Protein AF-A0AA39WGG7-F1 (afdb_monomer)

Organism: NCBI:txid252184

pLDDT: mean 85.53, std 17.26, range [24.61, 98.44]

Sequence (402 aa):
MRNSHGEFTNALMYKILKQSKQPVTDPTLGQVDAHFLSPDEAAARVESHIPDSDNVPILTNGALHFPSSNMDSESRKRDNCDNDSDSTRPISQFFDWMEDLDRTVSVQIPSRRVDRDSFEPRKLAEIKRRFLDRKETNNPWNILDVANPVPAVLPEFLRGLNCQLLLRIRDVILMGDSAERPLAQREEWSTWRDVLEWGLLSEGGHNTAPHTDSHGLETWITVQEGLFGFGWLSRPTREQRDEWMQDPQEYTKGDGRWRYVVLKPAQTIFFPSGTIHFVFRLRSEQTLALGGHVLRWSGIERWLRVVIDQVRHPRTTNEEISESVPSYVAAVVKLLRGRLKRGGEAVSELGGIEVISSCMALVKEFNMEYQQFQQTSYHAVMSIRMSQPCGTHMKNEKCWYH

Nearest PDB structures (foldseek):
  3n9m-assembly1_A  TM=5.841E-01  e=4.255E-15  Caenorhabditis elegans
  3pu3-assembly1_A  TM=6.090E-01  e=1.193E-14  Homo sapiens
  8f8z-assembly2_B  TM=5.894E-01  e=1.565E-14  Homo sapiens
  3kv6-assembly2_D  TM=5.822E-01  e=9.382E-14  Homo sapiens
  2yu1-assembly1_A  TM=5.743E-01  e=2.955E-11  Homo sapiens

Mean predicted aligned error: 7.95 Å

Structure (mmCIF, N/CA/C/O backbone):
data_AF-A0AA39WGG7-F1
#
_entry.id   AF-A0AA39WGG7-F1
#
loop_
_atom_site.group_PDB
_atom_site.id
_atom_site.type_symbol
_atom_site.label_atom_id
_atom_site.label_alt_id
_atom_site.label_comp_id
_atom_site.label_asym_id
_atom_site.label_entity_id
_atom_site.label_seq_id
_atom_site.pdbx_PDB_ins_code
_atom_site.Cartn_x
_atom_site.Cartn_y
_atom_site.Cartn_z
_atom_site.occupancy
_atom_site.B_iso_or_equiv
_atom_site.auth_seq_id
_atom_site.auth_comp_id
_atom_site.auth_asym_id
_atom_site.auth_atom_id
_atom_site.pdbx_PDB_model_num
ATOM 1 N N . MET A 1 1 ? 3.074 12.835 29.706 1.00 53.06 1 MET A N 1
ATOM 2 C CA . MET A 1 1 ? 3.784 12.307 28.524 1.00 53.06 1 MET A CA 1
ATOM 3 C C . MET A 1 1 ? 2.911 11.219 27.941 1.00 53.06 1 MET A C 1
ATOM 5 O O . MET A 1 1 ? 2.325 10.484 28.726 1.00 53.06 1 MET A O 1
ATOM 9 N N . ARG A 1 2 ? 2.740 11.189 26.617 1.00 70.38 2 ARG A N 1
ATOM 10 C CA . ARG A 1 2 ? 2.111 10.044 25.950 1.00 70.38 2 ARG A CA 1
ATOM 11 C C . ARG A 1 2 ? 3.110 8.896 26.020 1.00 70.38 2 ARG A C 1
ATOM 13 O O . ARG A 1 2 ? 4.278 9.113 25.709 1.00 70.38 2 ARG A O 1
ATOM 20 N N . ASN A 1 3 ? 2.682 7.736 26.491 1.00 87.81 3 ASN A N 1
ATOM 21 C CA . ASN A 1 3 ? 3.584 6.636 26.831 1.00 87.81 3 ASN A CA 1
ATOM 22 C C . ASN A 1 3 ? 3.375 5.402 25.944 1.00 87.81 3 ASN A C 1
ATOM 24 O O . ASN A 1 3 ? 4.190 4.481 26.013 1.00 87.81 3 ASN A O 1
ATOM 28 N N . SER A 1 4 ? 2.323 5.372 25.118 1.00 92.25 4 SER A N 1
ATOM 29 C CA . SER A 1 4 ? 2.018 4.259 24.214 1.00 92.25 4 SER A CA 1
ATOM 30 C C . SER A 1 4 ? 1.881 4.689 22.755 1.00 92.25 4 SER A C 1
ATOM 32 O O . SER A 1 4 ? 1.550 5.841 22.464 1.00 92.25 4 SER A O 1
ATOM 34 N N . HIS A 1 5 ? 2.101 3.743 21.839 1.00 91.31 5 HIS A N 1
ATOM 35 C CA . HIS A 1 5 ? 1.906 3.948 20.398 1.00 91.31 5 HIS A CA 1
ATOM 36 C C . HIS A 1 5 ? 0.499 4.468 20.093 1.00 91.31 5 HIS A C 1
ATOM 38 O O . HIS A 1 5 ? 0.329 5.474 19.408 1.00 91.31 5 HIS A O 1
ATOM 44 N N . GLY A 1 6 ? -0.512 3.850 20.705 1.00 92.81 6 GLY A N 1
ATOM 45 C CA . GLY A 1 6 ? -1.913 4.217 20.543 1.00 92.81 6 GLY A CA 1
ATOM 46 C C . GLY A 1 6 ? -2.232 5.645 20.969 1.00 92.81 6 GLY A C 1
ATOM 47 O O . GLY A 1 6 ? -3.006 6.318 20.297 1.00 92.81 6 GLY A O 1
ATOM 48 N N . GLU A 1 7 ? -1.643 6.145 22.058 1.00 92.50 7 GLU A N 1
ATOM 49 C CA . GLU A 1 7 ? -1.869 7.526 22.502 1.00 92.50 7 GLU A CA 1
ATOM 50 C C . GLU A 1 7 ? -1.328 8.552 21.501 1.00 92.50 7 GLU A C 1
ATOM 52 O O . GLU A 1 7 ? -1.992 9.559 21.239 1.00 92.50 7 GLU A O 1
ATOM 57 N N . PHE A 1 8 ? -0.144 8.305 20.930 1.00 91.31 8 PHE A N 1
ATOM 58 C CA . PHE A 1 8 ? 0.426 9.161 19.888 1.00 91.31 8 PHE A CA 1
ATOM 59 C C . PHE A 1 8 ? -0.419 9.125 18.619 1.00 91.31 8 PHE A C 1
ATOM 61 O O . PHE A 1 8 ? -0.881 10.176 18.167 1.00 91.31 8 PHE A O 1
ATOM 68 N N . THR A 1 9 ? -0.691 7.925 18.103 1.00 94.00 9 THR A N 1
ATOM 69 C CA . THR A 1 9 ? -1.481 7.739 16.886 1.00 94.00 9 THR A CA 1
ATOM 70 C C . THR A 1 9 ? -2.870 8.345 17.031 1.00 94.00 9 THR A C 1
ATOM 72 O O . THR A 1 9 ? -3.273 9.144 16.192 1.00 94.00 9 THR 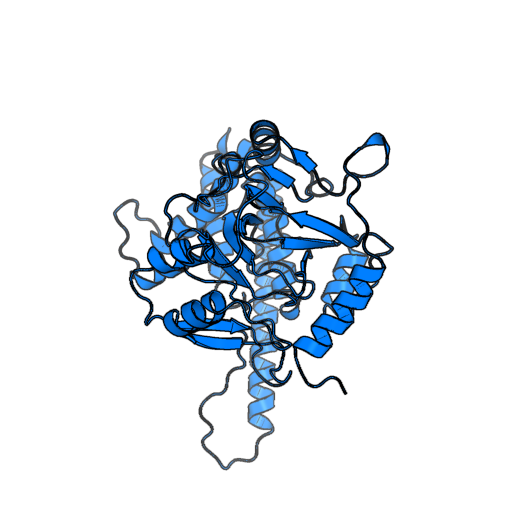A O 1
ATOM 75 N N . ASN A 1 10 ? -3.591 8.061 18.117 1.00 94.25 10 ASN A N 1
ATOM 76 C CA . ASN A 1 10 ? -4.947 8.578 18.311 1.00 94.25 10 ASN A CA 1
ATOM 77 C C . ASN A 1 10 ? -4.978 10.106 18.415 1.00 94.25 10 ASN A C 1
ATOM 79 O O . ASN A 1 10 ? -5.897 10.738 17.894 1.00 94.25 10 ASN A O 1
ATOM 83 N N . ALA A 1 11 ? -3.982 10.718 19.057 1.00 94.19 11 ALA A N 1
ATOM 84 C CA . ALA A 1 11 ? -3.923 12.168 19.160 1.00 94.19 11 ALA A CA 1
ATOM 85 C C . ALA A 1 11 ? -3.627 12.842 17.813 1.00 94.19 11 ALA A C 1
ATOM 87 O O . ALA A 1 11 ? -4.240 13.867 17.505 1.00 94.19 11 ALA A O 1
ATOM 88 N N . LEU A 1 12 ? -2.722 12.279 17.006 1.00 94.19 12 LEU A N 1
ATOM 89 C CA . LEU A 1 12 ? -2.459 12.757 15.648 1.00 94.19 12 LEU A CA 1
ATOM 90 C C . LEU A 1 12 ? -3.698 12.586 14.761 1.00 94.19 12 LEU A C 1
ATOM 92 O O . LEU A 1 12 ? -4.158 13.542 14.136 1.00 94.19 12 LEU A O 1
ATOM 96 N N . MET A 1 13 ? -4.288 11.392 14.780 1.00 94.88 13 MET A N 1
ATOM 97 C CA . MET A 1 13 ? -5.476 11.052 14.001 1.00 94.88 13 MET A CA 1
ATOM 98 C C . MET A 1 13 ? -6.661 11.944 14.349 1.00 94.88 13 MET A C 1
ATOM 100 O O . MET A 1 13 ? -7.342 12.421 13.449 1.00 94.88 13 MET A O 1
ATOM 104 N N . TYR A 1 14 ? -6.868 12.263 15.629 1.00 94.69 14 TYR A N 1
ATOM 105 C CA . TYR A 1 14 ? -7.894 13.217 16.043 1.00 94.69 14 TYR A CA 1
ATOM 106 C C . TYR A 1 14 ? -7.687 14.602 15.411 1.00 94.69 14 TYR A C 1
ATOM 108 O O . TYR A 1 14 ? -8.637 15.185 14.886 1.00 94.69 14 TYR A O 1
ATOM 116 N N . LYS A 1 15 ? -6.450 15.126 15.414 1.00 94.06 15 LYS A N 1
ATOM 117 C CA . LYS A 1 15 ? -6.131 16.419 14.782 1.00 94.06 15 LYS A CA 1
ATOM 118 C C . LYS A 1 15 ? -6.393 16.377 13.271 1.00 94.06 15 LYS A C 1
ATOM 120 O O . LYS A 1 15 ? -6.987 17.312 12.741 1.00 94.06 15 LYS A O 1
ATOM 125 N N . ILE A 1 16 ? -5.978 15.304 12.592 1.00 94.88 16 ILE A N 1
ATOM 126 C CA . ILE A 1 16 ? -6.123 15.142 11.136 1.00 94.88 16 ILE A CA 1
ATOM 127 C C . ILE A 1 16 ? -7.588 14.962 10.734 1.00 94.88 16 ILE A C 1
ATOM 129 O O . ILE A 1 16 ? -8.081 15.683 9.866 1.00 94.88 16 ILE A O 1
ATOM 133 N N . LEU A 1 17 ? -8.314 14.054 11.383 1.00 94.12 17 LEU A N 1
ATOM 134 C CA . LEU A 1 17 ? -9.715 13.773 11.067 1.00 94.12 17 LEU A CA 1
ATOM 135 C C . LEU A 1 17 ? -10.606 14.999 11.289 1.00 94.12 17 LEU A C 1
ATOM 137 O O . LEU A 1 17 ? -11.487 15.258 10.475 1.00 94.12 17 LEU A O 1
ATOM 141 N N . LYS A 1 18 ? -10.332 15.817 12.317 1.00 93.38 18 LYS A N 1
ATOM 142 C CA . LYS A 1 18 ? -11.097 17.045 12.606 1.00 93.38 18 LYS A CA 1
ATOM 143 C C . LYS A 1 18 ? -11.090 18.066 11.457 1.00 93.38 18 LYS A C 1
ATOM 145 O O . LYS A 1 18 ? -12.014 18.867 11.353 1.00 93.38 18 LYS A O 1
ATOM 150 N N . GLN A 1 19 ? -10.060 18.054 10.616 1.00 92.88 19 GLN A N 1
ATOM 151 C CA . GLN A 1 19 ? -9.918 18.956 9.465 1.00 92.88 19 GLN A CA 1
ATOM 152 C C . GLN A 1 19 ? -10.074 18.252 8.109 1.00 92.88 19 GLN A C 1
ATOM 154 O O . GLN A 1 19 ? -10.017 18.910 7.068 1.00 92.88 19 GLN A O 1
ATOM 159 N N . SER A 1 20 ? -10.238 16.927 8.108 1.00 94.88 20 SER A N 1
ATOM 160 C CA . SER A 1 20 ? -10.374 16.144 6.882 1.00 94.88 20 SER A CA 1
ATOM 161 C C . SER A 1 20 ? -11.742 16.372 6.239 1.00 94.88 20 SER A C 1
ATOM 163 O O . SER A 1 20 ? -12.746 16.571 6.924 1.00 94.88 20 SER A O 1
ATOM 165 N N . LYS A 1 21 ? -11.793 16.332 4.907 1.00 94.94 21 LYS A N 1
ATOM 166 C CA . LYS A 1 21 ? -13.020 16.528 4.116 1.00 94.94 21 LYS A CA 1
ATOM 167 C C . LYS A 1 21 ? -13.260 15.341 3.184 1.00 94.94 21 LYS A C 1
ATOM 169 O O . LYS A 1 21 ? -12.341 14.577 2.911 1.00 94.94 21 LYS A O 1
ATOM 174 N N . GLN A 1 22 ? -14.479 15.205 2.673 1.00 95.12 22 GLN A N 1
ATOM 175 C CA . GLN A 1 22 ? -14.741 14.291 1.557 1.00 95.12 22 GLN A CA 1
ATOM 176 C C . GLN A 1 22 ? -13.956 14.748 0.309 1.00 95.12 22 GLN A C 1
ATOM 178 O O . GLN A 1 22 ? -13.730 15.956 0.161 1.00 95.12 22 GLN A O 1
ATOM 183 N N . PRO A 1 23 ? -13.496 13.824 -0.555 1.00 96.19 23 PRO A N 1
ATOM 184 C CA . PRO A 1 23 ? -12.765 14.166 -1.774 1.00 96.19 23 PRO A CA 1
ATOM 185 C C . PRO A 1 23 ? -13.627 14.961 -2.754 1.00 96.19 23 PRO A C 1
ATOM 187 O O . PRO A 1 23 ? -14.819 14.699 -2.902 1.00 96.19 23 PRO A O 1
ATOM 190 N N . VAL A 1 24 ? -13.007 15.903 -3.465 1.00 95.56 24 VAL A N 1
ATOM 191 C CA . VAL A 1 24 ? -13.587 16.469 -4.685 1.00 95.56 24 VAL A CA 1
ATOM 192 C C . VAL A 1 24 ? -13.516 15.401 -5.774 1.00 95.56 24 VAL A C 1
ATOM 194 O O . VAL A 1 24 ? -12.431 14.949 -6.132 1.00 95.56 24 VAL A O 1
ATOM 197 N N . THR A 1 25 ? -14.669 14.983 -6.288 1.00 94.62 25 THR A N 1
ATOM 198 C CA . THR A 1 25 ? -14.779 13.958 -7.344 1.00 94.62 25 THR A CA 1
ATOM 199 C C . THR A 1 25 ? -15.243 14.539 -8.676 1.00 94.62 25 THR A C 1
ATOM 201 O O . THR A 1 25 ? -15.021 13.939 -9.722 1.00 94.62 25 THR A O 1
ATOM 204 N N . ASP A 1 26 ? -15.889 15.705 -8.635 1.00 92.75 26 ASP A N 1
ATOM 205 C CA . ASP A 1 26 ? -16.360 16.433 -9.806 1.00 92.75 26 ASP A CA 1
ATOM 206 C C . ASP A 1 26 ? -15.298 17.467 -10.227 1.00 92.75 26 ASP A C 1
ATOM 208 O O . ASP A 1 26 ? -15.023 18.397 -9.459 1.00 92.75 26 ASP A O 1
ATOM 212 N N . PRO A 1 27 ? -14.703 17.343 -11.430 1.00 90.94 27 PRO A N 1
ATOM 213 C CA . PRO A 1 27 ? -13.683 18.274 -11.910 1.00 90.94 27 PRO A CA 1
ATOM 214 C C . PRO A 1 27 ? -14.195 19.714 -12.081 1.00 90.94 27 PRO A C 1
ATOM 216 O O . PRO A 1 27 ? -13.390 20.638 -12.173 1.00 90.94 27 PRO A O 1
ATOM 219 N N . THR A 1 28 ? -15.514 19.938 -12.110 1.00 93.06 28 THR A N 1
ATOM 220 C CA . THR A 1 28 ? -16.099 21.288 -12.163 1.00 93.06 28 THR A CA 1
ATOM 221 C C . THR A 1 28 ? -16.045 22.014 -10.816 1.00 93.06 28 THR A C 1
ATOM 223 O O . THR A 1 28 ? -16.094 23.243 -10.780 1.00 93.06 28 THR A O 1
ATOM 226 N N . LEU A 1 29 ? -15.897 21.277 -9.708 1.00 90.69 29 LEU A N 1
ATOM 227 C CA . LEU A 1 29 ? -15.843 21.819 -8.346 1.00 90.69 29 LEU A CA 1
ATOM 228 C C . LEU A 1 29 ? -14.409 22.069 -7.853 1.00 90.69 29 LEU A C 1
ATOM 230 O O . LEU A 1 29 ? -14.216 22.603 -6.759 1.00 90.69 29 LEU A O 1
ATOM 234 N N . GLY A 1 30 ? -13.402 21.696 -8.643 1.00 90.00 30 GLY A N 1
ATOM 235 C CA . GLY A 1 30 ? -11.992 21.884 -8.324 1.00 90.00 30 GLY A CA 1
ATOM 236 C C . GLY A 1 30 ? -11.116 20.747 -8.839 1.00 90.00 30 GLY A C 1
ATOM 237 O O . GLY A 1 30 ? -11.524 19.937 -9.667 1.00 90.00 30 GLY A O 1
ATOM 238 N N . GLN A 1 31 ? -9.881 20.683 -8.338 1.00 91.12 31 GLN A N 1
ATOM 239 C CA . GLN A 1 31 ? -8.993 19.562 -8.642 1.00 91.12 31 GLN A CA 1
ATOM 240 C C . GLN A 1 31 ? -9.538 18.276 -8.022 1.00 91.12 31 GLN A C 1
ATOM 242 O O . GLN A 1 31 ? -9.859 18.248 -6.837 1.00 91.12 31 GLN A O 1
ATOM 247 N N . VAL A 1 32 ? -9.608 17.217 -8.829 1.00 94.38 32 VAL A N 1
ATOM 248 C CA . VAL A 1 32 ? -10.090 15.909 -8.384 1.00 94.38 32 VAL A CA 1
ATOM 249 C C . VAL A 1 32 ? -9.097 15.295 -7.394 1.00 94.38 32 VAL A C 1
ATOM 251 O O . VAL A 1 32 ? -7.904 15.173 -7.685 1.00 94.38 32 VAL A O 1
ATOM 254 N N . ASP A 1 33 ? -9.611 14.913 -6.225 1.00 96.06 33 ASP A N 1
ATOM 255 C CA . ASP A 1 33 ? -8.871 14.303 -5.116 1.00 96.06 33 ASP A CA 1
ATOM 256 C C . ASP A 1 33 ? -8.908 12.769 -5.146 1.00 96.06 33 ASP A C 1
ATOM 258 O O . ASP A 1 33 ? -8.047 12.127 -4.546 1.00 96.06 33 ASP A O 1
ATOM 262 N N . ALA A 1 34 ? -9.930 12.190 -5.784 1.00 97.12 34 ALA A N 1
ATOM 263 C CA . ALA A 1 34 ? -10.092 10.757 -6.008 1.00 97.12 34 ALA A CA 1
ATOM 264 C C . ALA A 1 34 ? -11.096 10.495 -7.137 1.00 97.12 34 ALA A C 1
ATOM 266 O O . ALA A 1 34 ? -12.042 11.262 -7.330 1.00 97.12 34 ALA A O 1
ATOM 267 N N . HIS A 1 35 ? -10.923 9.383 -7.845 1.00 96.81 35 HIS A N 1
ATOM 268 C CA . HIS A 1 35 ? -11.844 8.952 -8.892 1.00 96.81 35 HIS A CA 1
ATOM 269 C C . HIS A 1 35 ? -12.746 7.826 -8.399 1.00 96.81 35 HIS A C 1
ATOM 271 O O . HIS A 1 35 ? -12.252 6.854 -7.845 1.00 96.81 35 HIS A O 1
ATOM 277 N N . PHE A 1 36 ? -14.048 7.931 -8.649 1.00 96.69 36 PHE A N 1
ATOM 278 C CA . PHE A 1 36 ? -15.014 6.854 -8.434 1.00 96.69 36 PHE A CA 1
ATOM 279 C C . PHE A 1 36 ? -15.416 6.330 -9.804 1.00 96.69 36 PHE A C 1
ATOM 281 O O . PHE A 1 36 ? -16.132 7.014 -10.530 1.00 96.69 36 PHE A O 1
ATOM 288 N N . LEU A 1 37 ? -14.882 5.171 -10.173 1.00 96.56 37 LEU A N 1
ATOM 289 C CA . LEU A 1 37 ? -14.930 4.651 -11.535 1.00 96.56 37 LEU A CA 1
ATOM 290 C C . LEU A 1 37 ? -15.584 3.272 -11.562 1.00 96.56 37 LEU A C 1
ATOM 292 O O . LEU A 1 37 ? -15.414 2.463 -10.642 1.00 96.56 37 LEU A O 1
ATOM 296 N N . SER A 1 38 ? -16.277 2.976 -12.657 1.00 95.81 38 SER A N 1
ATOM 297 C CA . SER A 1 38 ? -16.572 1.590 -13.018 1.00 95.81 38 SER A CA 1
ATOM 298 C C . SER A 1 38 ? -15.269 0.794 -13.219 1.00 95.81 38 SER A C 1
ATOM 300 O O . SER A 1 38 ? -14.216 1.393 -13.468 1.00 95.81 38 SER A O 1
ATOM 302 N N . PRO A 1 39 ? -15.300 -0.548 -13.120 1.00 93.38 39 PRO A N 1
ATOM 303 C CA . PRO A 1 39 ? -14.113 -1.370 -13.353 1.00 93.38 39 PRO A CA 1
ATOM 304 C C . PRO A 1 39 ? -13.443 -1.110 -14.712 1.00 93.38 39 PRO A C 1
ATOM 306 O O . PRO A 1 39 ? -12.219 -1.009 -14.771 1.00 93.38 39 PRO A O 1
ATOM 309 N N . ASP A 1 40 ? -14.226 -0.906 -15.775 1.00 95.06 40 ASP A N 1
ATOM 310 C CA . ASP A 1 40 ? -13.708 -0.633 -17.122 1.00 95.06 40 ASP A CA 1
ATOM 311 C C . ASP A 1 40 ? -13.032 0.743 -17.217 1.00 95.06 40 ASP A C 1
ATOM 313 O O . ASP A 1 40 ? -11.944 0.876 -17.780 1.00 95.06 40 ASP A O 1
ATOM 317 N N . GLU A 1 41 ? -13.635 1.777 -16.622 1.00 96.06 41 GLU A N 1
ATOM 318 C CA . GLU A 1 41 ? -13.033 3.114 -16.547 1.00 96.06 41 GLU A CA 1
ATOM 319 C C . GLU A 1 41 ? -11.752 3.104 -15.706 1.00 96.06 41 GLU A C 1
ATOM 321 O O . GLU A 1 41 ? -10.772 3.764 -16.059 1.00 96.06 41 GLU A O 1
ATOM 326 N N . ALA A 1 42 ? -11.737 2.342 -14.607 1.00 96.25 42 ALA A N 1
ATOM 327 C CA . ALA A 1 42 ? -10.551 2.152 -13.785 1.00 96.25 42 ALA A CA 1
ATOM 328 C C . ALA A 1 42 ? -9.442 1.449 -14.578 1.00 96.25 42 ALA A C 1
ATOM 330 O O . ALA A 1 42 ? -8.304 1.915 -14.541 1.00 96.25 42 ALA A O 1
ATOM 331 N N . ALA A 1 43 ? -9.773 0.399 -15.339 1.00 95.69 43 ALA A N 1
ATOM 332 C CA . ALA A 1 43 ? -8.832 -0.349 -16.172 1.00 95.69 43 ALA A CA 1
ATOM 333 C C . ALA A 1 43 ? -8.217 0.550 -17.252 1.00 95.69 43 ALA A C 1
ATOM 335 O O . ALA A 1 43 ? -6.996 0.662 -17.367 1.00 95.69 43 ALA A O 1
ATOM 336 N N . ALA A 1 44 ? -9.062 1.279 -17.987 1.00 95.06 44 ALA A N 1
ATOM 337 C CA . ALA A 1 44 ? -8.617 2.230 -19.000 1.00 95.06 44 ALA A CA 1
ATOM 338 C C . ALA A 1 44 ? -7.722 3.322 -18.396 1.00 95.06 44 ALA A C 1
ATOM 340 O O . ALA A 1 44 ? -6.704 3.703 -18.982 1.00 95.06 44 ALA A O 1
ATOM 341 N N . ARG A 1 45 ? -8.069 3.809 -17.197 1.00 94.06 45 ARG A N 1
ATOM 342 C CA . ARG A 1 45 ? -7.277 4.806 -16.479 1.00 94.06 45 ARG A CA 1
ATOM 343 C C . ARG A 1 45 ? -5.913 4.253 -16.074 1.00 94.06 45 ARG A C 1
ATOM 345 O O . ARG A 1 45 ? -4.916 4.912 -16.349 1.00 94.06 45 ARG A O 1
ATOM 352 N N . VAL A 1 46 ? -5.831 3.077 -15.449 1.00 93.94 46 VAL A N 1
ATOM 353 C CA . VAL A 1 46 ? -4.535 2.542 -14.997 1.00 93.94 46 VAL A CA 1
ATOM 354 C C . VAL A 1 46 ? -3.618 2.144 -16.148 1.00 93.94 46 VAL A C 1
ATOM 356 O O . VAL A 1 46 ? -2.409 2.273 -15.989 1.00 93.94 46 VAL A O 1
ATOM 359 N N . GLU A 1 47 ? -4.155 1.738 -17.301 1.00 91.75 47 GLU A N 1
ATOM 360 C CA . GLU A 1 47 ? -3.370 1.466 -18.515 1.00 91.75 47 GLU A CA 1
ATOM 361 C C . GLU A 1 47 ? -2.915 2.748 -19.233 1.00 91.75 47 GLU A C 1
ATOM 363 O O . GLU A 1 47 ? -1.971 2.726 -20.022 1.00 91.75 47 GLU A O 1
ATOM 368 N N . SER A 1 48 ? -3.539 3.890 -18.936 1.00 87.31 48 SER A N 1
ATOM 369 C CA . SER A 1 48 ? -3.149 5.177 -19.506 1.00 87.31 48 SER A CA 1
ATOM 370 C C . SER A 1 48 ? -1.882 5.738 -18.852 1.00 87.31 48 SER A C 1
ATOM 372 O O . SER A 1 48 ? -1.617 5.564 -17.658 1.00 87.31 48 SER A O 1
ATOM 374 N N . HIS A 1 49 ? -1.105 6.496 -19.625 1.00 80.44 49 HIS A N 1
ATOM 375 C CA . HIS A 1 49 ? -0.011 7.297 -19.082 1.00 80.44 49 HIS A CA 1
ATOM 376 C C . HIS A 1 49 ? -0.582 8.571 -18.441 1.00 80.44 49 HIS A C 1
ATOM 378 O O . HIS A 1 49 ? -0.862 9.557 -19.123 1.00 80.44 49 HIS A O 1
ATOM 384 N N . ILE A 1 50 ? -0.814 8.528 -17.128 1.00 80.44 50 ILE A N 1
ATOM 385 C CA . ILE A 1 50 ? -1.369 9.651 -16.365 1.00 80.44 50 ILE A CA 1
ATOM 386 C C . ILE A 1 50 ? -0.218 10.497 -15.809 1.00 80.44 50 ILE A C 1
ATOM 388 O O . ILE A 1 50 ? 0.667 9.937 -15.159 1.00 80.44 50 ILE A O 1
ATOM 392 N N . PRO A 1 51 ? -0.239 11.831 -15.982 1.00 80.44 51 PRO A N 1
ATOM 393 C CA . PRO A 1 51 ? 0.706 12.714 -15.313 1.00 80.44 51 PRO A CA 1
ATOM 394 C C . PRO A 1 51 ? 0.684 12.525 -13.794 1.00 80.44 51 PRO A C 1
ATOM 396 O O . PRO A 1 51 ? -0.375 12.341 -13.193 1.00 80.44 51 PRO A O 1
ATOM 399 N N . ASP A 1 52 ? 1.844 12.665 -13.153 1.00 75.19 52 ASP A N 1
ATOM 400 C CA . ASP A 1 52 ? 1.991 12.490 -11.702 1.00 75.19 52 ASP A CA 1
ATOM 401 C C . ASP A 1 52 ? 1.039 13.355 -10.874 1.00 75.19 52 ASP A C 1
ATOM 403 O O . ASP A 1 52 ? 0.610 12.943 -9.792 1.00 75.19 52 ASP A O 1
ATOM 407 N N . SER A 1 53 ? 0.694 14.537 -11.392 1.00 74.81 53 SER A N 1
ATOM 408 C CA . SER A 1 53 ? -0.260 15.441 -10.767 1.00 74.81 53 SER A CA 1
ATOM 409 C C . SER A 1 53 ? -1.635 14.795 -10.622 1.00 74.81 53 SER A C 1
ATOM 411 O O . SER A 1 53 ? -2.251 14.960 -9.580 1.00 74.81 53 SER A O 1
ATOM 413 N N . ASP A 1 54 ? -2.093 14.014 -11.602 1.00 80.88 54 ASP A N 1
ATOM 414 C CA . ASP A 1 54 ? -3.439 13.418 -11.636 1.00 80.88 54 ASP A CA 1
ATOM 415 C C . ASP A 1 54 ? -3.477 11.958 -11.170 1.00 80.88 54 ASP A C 1
ATOM 417 O O . ASP A 1 54 ? -4.490 11.262 -11.304 1.00 80.88 54 ASP A O 1
ATOM 421 N N . ASN A 1 55 ? -2.375 11.501 -10.580 1.00 84.81 55 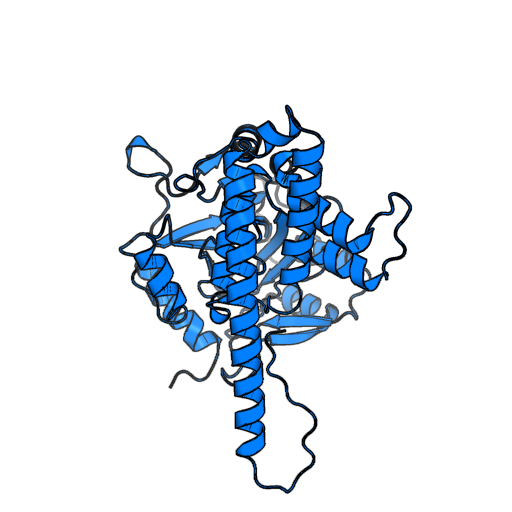ASN A N 1
ATOM 422 C CA . ASN A 1 55 ? -2.253 10.193 -9.965 1.00 84.81 55 ASN A CA 1
ATOM 423 C C . ASN A 1 55 ? -2.801 10.264 -8.528 1.00 84.81 55 ASN A C 1
ATOM 425 O O . ASN A 1 55 ? -2.057 10.399 -7.553 1.00 84.81 55 ASN A O 1
ATOM 429 N N . VAL A 1 56 ? -4.129 10.253 -8.427 1.00 94.81 56 VAL A N 1
ATOM 430 C CA . VAL A 1 56 ? -4.902 10.247 -7.176 1.00 94.81 56 VAL A CA 1
ATOM 431 C C . VAL A 1 56 ? -5.588 8.888 -6.975 1.00 94.81 56 VAL A C 1
ATOM 433 O O . VAL A 1 56 ? -5.705 8.136 -7.948 1.00 94.81 56 VAL A O 1
ATOM 436 N N . PRO A 1 57 ? -6.044 8.543 -5.754 1.00 97.69 57 PRO A N 1
ATOM 437 C CA . PRO A 1 57 ? -6.704 7.265 -5.506 1.00 97.69 57 PRO A CA 1
ATOM 438 C C . PRO A 1 57 ? -7.896 6.997 -6.437 1.00 97.69 57 PRO A C 1
ATOM 440 O O . PRO A 1 57 ? -8.667 7.901 -6.773 1.00 97.69 57 PRO A O 1
ATOM 443 N N . ILE A 1 58 ? -8.050 5.735 -6.833 1.00 97.88 58 ILE A N 1
ATOM 444 C CA . ILE A 1 58 ? -9.169 5.215 -7.619 1.00 97.88 58 ILE A CA 1
ATOM 445 C C . ILE A 1 58 ? -10.005 4.325 -6.708 1.00 97.88 58 ILE A C 1
ATOM 447 O O . ILE A 1 58 ? -9.484 3.429 -6.052 1.00 97.88 58 ILE A O 1
ATOM 451 N N . LEU A 1 59 ? -11.306 4.563 -6.690 1.00 97.94 59 LEU A N 1
ATOM 452 C CA . LEU A 1 59 ? -12.295 3.771 -5.990 1.00 97.94 59 LEU A CA 1
ATOM 453 C C . LEU A 1 59 ? -13.184 3.089 -7.018 1.00 97.94 59 LEU A C 1
ATOM 455 O O . LEU A 1 59 ? -13.674 3.726 -7.951 1.00 97.94 59 LEU A O 1
ATOM 459 N N . THR A 1 60 ? -13.402 1.798 -6.828 1.00 96.38 60 THR A N 1
ATOM 460 C CA . THR A 1 60 ? -14.281 0.996 -7.674 1.00 96.38 60 THR A CA 1
ATOM 461 C C . THR A 1 60 ? -14.989 -0.070 -6.843 1.00 96.38 60 THR A C 1
ATOM 463 O O . THR A 1 60 ? -14.746 -0.204 -5.641 1.00 96.38 60 THR A O 1
ATOM 466 N N . ASN A 1 61 ? -15.878 -0.826 -7.475 1.00 92.12 61 ASN A N 1
ATOM 467 C CA . ASN A 1 61 ? -16.455 -2.020 -6.873 1.00 92.12 61 ASN A CA 1
ATOM 468 C C . ASN A 1 61 ? -15.587 -3.224 -7.262 1.00 92.12 61 ASN A C 1
ATOM 470 O O . ASN A 1 61 ? -15.361 -3.477 -8.443 1.00 92.12 61 ASN A O 1
ATOM 474 N N . GLY A 1 62 ? -15.083 -3.937 -6.263 1.00 81.50 62 GLY A N 1
ATOM 475 C CA . GLY A 1 62 ? -14.386 -5.209 -6.384 1.00 81.50 62 GLY A CA 1
ATOM 476 C C . GLY A 1 62 ? -15.266 -6.403 -6.022 1.00 81.50 62 GLY A C 1
ATOM 477 O O . GLY A 1 62 ? -16.467 -6.287 -5.770 1.00 81.50 62 GLY A O 1
ATOM 478 N N . ALA A 1 63 ? -14.643 -7.578 -5.999 1.00 83.75 63 ALA A N 1
ATOM 479 C CA . ALA A 1 63 ? -15.313 -8.826 -5.669 1.00 83.75 63 ALA A CA 1
ATOM 480 C C . ALA A 1 63 ? -15.306 -9.097 -4.155 1.00 83.75 63 ALA A C 1
ATOM 482 O O . ALA A 1 63 ? -14.304 -8.894 -3.460 1.00 83.75 63 ALA A O 1
ATOM 483 N N . LEU A 1 64 ? -16.428 -9.620 -3.657 1.00 88.69 64 LEU A N 1
ATOM 484 C CA . LEU A 1 64 ? -16.461 -10.313 -2.375 1.00 88.69 64 LEU A CA 1
ATOM 485 C C . LEU A 1 64 ? -16.002 -11.752 -2.592 1.00 88.69 64 LEU A C 1
ATOM 487 O O . LEU A 1 64 ? -16.616 -12.502 -3.347 1.00 88.69 64 LEU A O 1
ATOM 491 N N . HIS A 1 65 ? -14.927 -12.127 -1.915 1.00 88.94 65 HIS A N 1
ATOM 492 C CA . HIS A 1 65 ? -14.378 -13.480 -1.929 1.00 88.94 65 HIS A CA 1
ATOM 493 C C . HIS A 1 65 ? -14.971 -14.356 -0.825 1.00 88.94 65 HIS A C 1
ATOM 495 O O . HIS A 1 65 ? -14.941 -15.579 -0.925 1.00 88.94 65 HIS A O 1
ATOM 501 N N . PHE A 1 66 ? -15.560 -13.727 0.192 1.00 87.56 66 PHE A N 1
ATOM 502 C CA . PHE A 1 66 ? -16.261 -14.395 1.279 1.00 87.56 66 PHE A CA 1
ATOM 503 C C . PHE A 1 66 ? -17.713 -13.902 1.316 1.00 87.56 66 PHE A C 1
ATOM 505 O O . PHE A 1 66 ? -18.007 -12.882 1.944 1.00 87.56 66 PHE A O 1
ATOM 512 N N . PRO A 1 67 ? -18.637 -14.553 0.594 1.00 76.12 67 PRO A N 1
ATOM 513 C CA . PRO A 1 67 ? -20.023 -14.116 0.552 1.00 76.12 67 PRO A CA 1
ATOM 514 C C . PRO A 1 67 ? -20.675 -14.314 1.924 1.00 76.12 67 PRO A C 1
ATOM 516 O O . PRO A 1 67 ? -20.681 -15.418 2.467 1.00 76.12 67 PRO A O 1
ATOM 519 N N . SER A 1 68 ? -21.251 -13.252 2.491 1.00 65.00 68 SER A N 1
ATOM 520 C CA . SER A 1 68 ? -22.139 -13.404 3.645 1.00 65.00 68 SER A CA 1
ATOM 521 C C . SER A 1 68 ? -23.458 -14.019 3.178 1.00 65.00 68 SER A C 1
ATOM 523 O O . SER A 1 68 ? -24.045 -13.553 2.201 1.00 65.00 68 SER A O 1
ATOM 525 N N . SER A 1 69 ? -23.971 -15.016 3.902 1.00 52.88 69 SER A N 1
ATOM 526 C CA . SER A 1 69 ? -25.271 -15.642 3.608 1.00 52.88 69 SER A CA 1
ATOM 527 C C . SER A 1 69 ? -26.467 -14.679 3.695 1.00 52.88 69 SER A C 1
ATOM 529 O O . SER A 1 69 ? -27.573 -15.063 3.329 1.00 52.88 69 SER A O 1
ATOM 531 N N . ASN A 1 70 ? -26.261 -13.450 4.188 1.00 46.94 70 ASN A N 1
ATOM 532 C CA . ASN A 1 70 ? -27.309 -12.461 4.448 1.00 46.94 70 ASN A CA 1
ATOM 533 C C . ASN A 1 70 ? -27.275 -11.238 3.507 1.00 46.94 70 ASN A C 1
ATOM 535 O O . ASN A 1 70 ? -28.033 -10.298 3.734 1.00 46.94 70 ASN A O 1
ATOM 539 N N . MET A 1 71 ? -26.427 -11.206 2.466 1.00 45.56 71 MET A N 1
ATOM 540 C CA . MET A 1 71 ? -26.403 -10.056 1.540 1.00 45.56 71 MET A CA 1
ATOM 541 C C . MET A 1 71 ? -27.570 -10.018 0.543 1.00 45.56 71 MET A C 1
ATOM 543 O O . MET A 1 71 ? -27.889 -8.944 0.038 1.00 45.56 71 MET A O 1
ATOM 547 N N . ASP A 1 72 ? -28.276 -11.133 0.354 1.00 40.38 72 ASP A N 1
ATOM 548 C CA . ASP A 1 72 ? -29.546 -11.166 -0.369 1.00 40.38 72 ASP A CA 1
ATOM 549 C C . ASP A 1 72 ? -30.710 -11.135 0.630 1.00 40.38 72 ASP A C 1
ATOM 551 O O . ASP A 1 72 ? -31.162 -12.185 1.084 1.00 40.38 72 ASP A O 1
ATOM 555 N N . SER A 1 73 ? -31.192 -9.946 1.018 1.00 38.00 73 SER A N 1
ATOM 556 C CA . SER A 1 73 ? -32.630 -9.695 1.258 1.00 38.00 73 SER A CA 1
ATOM 557 C C . SER A 1 73 ? -32.942 -8.317 1.874 1.00 38.00 73 SER A C 1
ATOM 559 O O . SER A 1 73 ? -32.856 -8.104 3.080 1.00 38.00 73 SER A O 1
ATOM 561 N N . GLU A 1 74 ? -33.566 -7.443 1.075 1.00 40.53 74 GLU A N 1
ATOM 562 C CA . GLU A 1 74 ? -34.570 -6.469 1.560 1.00 40.53 74 GLU A CA 1
ATOM 563 C C . GLU A 1 74 ? -35.804 -7.158 2.203 1.00 40.53 74 GLU A C 1
ATOM 565 O O . GLU A 1 74 ? -36.720 -6.512 2.711 1.00 40.53 74 GLU A O 1
ATOM 570 N N . SER A 1 75 ? -35.827 -8.490 2.233 1.00 38.56 75 SER A N 1
ATOM 571 C CA . SER A 1 75 ? -36.880 -9.353 2.755 1.00 38.56 75 SER A CA 1
ATOM 572 C C . SER A 1 75 ? -36.447 -10.160 3.989 1.00 38.56 75 SER A C 1
ATOM 574 O O . SER A 1 75 ? -36.434 -11.385 3.931 1.00 38.56 75 SER A O 1
ATOM 576 N N . ARG A 1 76 ? -36.100 -9.511 5.108 1.00 41.34 76 ARG A N 1
ATOM 577 C CA . ARG A 1 76 ? -36.142 -10.133 6.456 1.00 41.34 76 ARG A CA 1
ATOM 578 C C . ARG A 1 76 ? -36.107 -9.087 7.576 1.00 41.34 76 ARG A C 1
ATOM 580 O O . ARG A 1 76 ? -35.304 -9.115 8.500 1.00 41.34 76 ARG A O 1
ATOM 587 N N . LYS A 1 77 ? -37.052 -8.143 7.520 1.00 41.91 77 LYS A N 1
ATOM 588 C CA . LYS A 1 77 ? -37.548 -7.507 8.747 1.00 41.91 77 LYS A CA 1
ATOM 589 C C . LYS A 1 77 ? -38.501 -8.489 9.423 1.00 41.91 77 LYS A C 1
ATOM 591 O O . LYS A 1 77 ? -39.483 -8.872 8.796 1.00 41.91 77 LYS A O 1
ATOM 596 N N . ARG A 1 78 ? -38.244 -8.750 10.709 1.00 39.03 78 ARG A N 1
ATOM 597 C CA . ARG A 1 78 ? -38.992 -9.623 11.635 1.00 39.03 78 ARG A CA 1
ATOM 598 C C . ARG A 1 78 ? -38.625 -11.097 11.480 1.00 39.03 78 ARG A C 1
ATOM 600 O O . ARG A 1 78 ? -39.167 -11.789 10.636 1.00 39.03 78 ARG A O 1
ATOM 607 N N . ASP A 1 79 ? -37.649 -11.554 12.257 1.00 34.56 79 ASP A N 1
ATOM 608 C CA . ASP A 1 79 ? -37.941 -12.333 13.466 1.00 34.56 79 ASP A CA 1
ATOM 609 C C . ASP A 1 79 ? -36.639 -12.689 14.204 1.00 34.56 79 ASP A C 1
ATOM 611 O O . ASP A 1 79 ? -35.704 -13.211 13.615 1.00 34.56 79 ASP A O 1
ATOM 615 N N . ASN A 1 80 ? -36.623 -12.366 15.498 1.00 37.53 80 ASN A N 1
ATOM 616 C CA . ASN A 1 80 ? -35.750 -12.830 16.578 1.00 37.53 80 ASN A CA 1
ATOM 617 C C . ASN A 1 80 ? -34.213 -12.820 16.445 1.00 37.53 80 ASN A C 1
ATOM 619 O O . ASN A 1 80 ? -33.579 -13.542 15.685 1.00 37.53 80 ASN A O 1
ATOM 623 N N . CYS A 1 81 ? -33.658 -12.045 17.373 1.00 42.66 81 CYS A N 1
ATOM 624 C CA . CYS A 1 81 ? -32.319 -12.046 17.935 1.00 42.66 81 CYS A CA 1
ATOM 625 C C . CYS A 1 81 ? -31.703 -13.449 18.152 1.00 42.66 81 CYS A C 1
ATOM 627 O O . CYS A 1 81 ? -32.408 -14.405 18.471 1.00 42.66 81 CYS A O 1
ATOM 629 N N . ASP A 1 82 ? -30.368 -13.484 18.081 1.00 38.59 82 ASP A N 1
ATOM 630 C CA . ASP A 1 82 ? -29.447 -14.450 18.714 1.00 38.59 82 ASP A CA 1
ATOM 631 C C . ASP A 1 82 ? -28.935 -15.677 17.938 1.00 38.59 82 ASP A C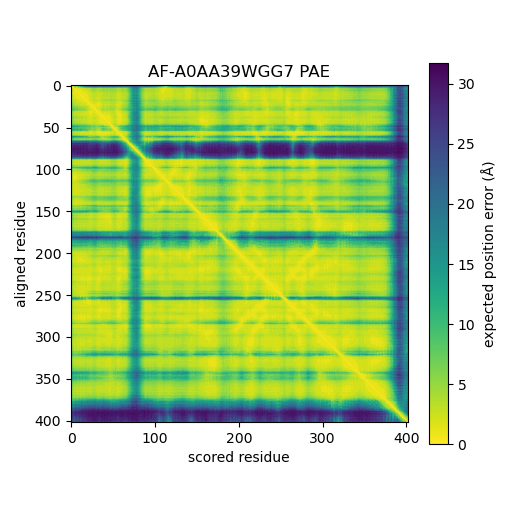 1
ATOM 633 O O . ASP A 1 82 ? -28.278 -16.513 18.546 1.00 38.59 82 ASP A O 1
ATOM 637 N N . ASN A 1 83 ? -29.089 -15.785 16.613 1.00 38.88 83 ASN A N 1
ATOM 638 C CA . ASN A 1 83 ? -28.407 -16.849 15.844 1.00 38.88 83 ASN A CA 1
ATOM 639 C C . ASN A 1 83 ? -27.904 -16.388 14.468 1.00 38.88 83 ASN A C 1
ATOM 641 O O . ASN A 1 83 ? -28.208 -16.994 13.442 1.00 38.88 83 ASN A O 1
ATOM 645 N N . ASP A 1 84 ? -27.101 -15.326 14.436 1.00 46.97 84 ASP A N 1
ATOM 646 C CA . ASP A 1 84 ? -26.235 -15.085 13.281 1.00 46.97 84 ASP A CA 1
ATOM 647 C C . ASP A 1 84 ? -25.074 -16.085 13.396 1.00 46.97 84 ASP A C 1
ATOM 649 O O . ASP A 1 84 ? -24.119 -15.859 14.138 1.00 46.97 84 ASP A O 1
ATOM 653 N N . SER A 1 85 ? -25.228 -17.273 12.800 1.00 52.38 85 SER A N 1
ATOM 654 C CA . SER A 1 85 ? -24.252 -18.359 12.938 1.00 52.38 85 SER A CA 1
ATOM 655 C C . SER A 1 85 ? -22.866 -17.852 12.543 1.00 52.38 85 SER A C 1
ATOM 657 O O . SER A 1 85 ? -22.678 -17.439 11.402 1.00 52.38 85 SER A O 1
ATOM 659 N N . ASP A 1 86 ? -21.897 -17.898 13.462 1.00 59.62 86 ASP A N 1
ATOM 660 C CA . ASP A 1 86 ? -20.555 -17.335 13.254 1.00 59.62 86 ASP A CA 1
ATOM 661 C C . ASP A 1 86 ? -19.881 -17.802 11.953 1.00 59.62 86 ASP A C 1
ATOM 663 O O . ASP A 1 86 ? -19.099 -17.051 11.377 1.00 59.62 86 ASP A O 1
ATOM 667 N N . SER A 1 87 ? -20.243 -18.984 11.444 1.00 60.69 87 SER A N 1
ATOM 668 C CA . SER A 1 87 ? -19.744 -19.576 10.199 1.00 60.69 87 SER A CA 1
ATOM 669 C C . SER A 1 87 ? -20.125 -18.837 8.908 1.00 60.69 87 SER A C 1
ATOM 671 O O . SER A 1 87 ? -19.605 -19.182 7.850 1.00 60.69 87 SER A O 1
ATOM 673 N N . THR A 1 88 ? -21.019 -17.843 8.941 1.00 76.25 88 THR A N 1
ATOM 674 C CA . THR A 1 88 ? -21.468 -17.131 7.727 1.00 76.25 88 THR A CA 1
ATOM 675 C C . THR A 1 88 ? -20.750 -15.808 7.490 1.00 76.25 88 THR A C 1
ATOM 677 O O . THR A 1 88 ? -20.856 -15.246 6.398 1.00 76.25 88 THR A O 1
ATOM 680 N N . ARG A 1 89 ? -19.994 -15.299 8.468 1.00 88.56 89 ARG A N 1
ATOM 681 C CA . ARG A 1 89 ? -19.301 -14.012 8.332 1.00 88.56 89 ARG A CA 1
ATOM 682 C C . ARG A 1 89 ? -17.974 -14.159 7.567 1.00 88.56 89 ARG A C 1
ATOM 684 O O . ARG A 1 89 ? -17.273 -15.155 7.783 1.00 88.56 89 ARG A O 1
ATOM 691 N N . PRO A 1 90 ? -17.584 -13.179 6.736 1.00 93.94 90 PRO A N 1
ATOM 692 C CA . PRO A 1 90 ? -16.307 -13.201 6.027 1.00 93.94 90 PRO A CA 1
ATOM 693 C C . PRO A 1 90 ? -15.082 -13.515 6.899 1.00 93.94 90 PRO A C 1
ATOM 695 O O . PRO A 1 90 ? -14.263 -14.338 6.509 1.00 93.94 90 PRO A O 1
ATOM 698 N N . ILE A 1 91 ? -14.970 -12.939 8.101 1.00 94.75 91 ILE A N 1
ATOM 699 C CA . ILE A 1 91 ? -13.864 -13.204 9.036 1.00 94.75 91 ILE A CA 1
ATOM 700 C C . ILE A 1 91 ? -13.812 -14.679 9.459 1.00 94.75 91 ILE A C 1
ATOM 702 O O . ILE A 1 91 ? -12.721 -15.233 9.568 1.00 94.75 91 ILE A O 1
ATOM 706 N N . SER A 1 92 ? -14.956 -15.336 9.692 1.00 93.19 92 SER A N 1
ATOM 707 C CA . SER A 1 92 ? -14.952 -16.770 10.021 1.00 93.19 92 SER A CA 1
ATOM 708 C C . SER A 1 92 ? -14.499 -17.586 8.823 1.00 93.19 92 SER A C 1
ATOM 710 O O . SER A 1 92 ? -13.590 -18.397 8.964 1.00 93.19 92 SER A O 1
ATOM 712 N N . GLN A 1 93 ? -15.067 -17.311 7.645 1.00 92.62 93 GLN A N 1
ATOM 713 C CA . GLN A 1 93 ? -14.713 -18.008 6.408 1.00 92.62 93 GLN A CA 1
ATOM 714 C C . GLN A 1 93 ? -13.220 -17.861 6.089 1.00 92.62 93 GLN A C 1
ATOM 716 O O . GLN A 1 93 ? -12.560 -18.843 5.767 1.00 92.62 93 GLN A O 1
ATOM 721 N N . PHE A 1 94 ? -12.664 -16.661 6.271 1.00 93.62 94 PHE A N 1
ATOM 722 C CA . PHE A 1 94 ? -11.238 -16.389 6.122 1.00 93.62 94 PHE A CA 1
ATOM 723 C C . PHE A 1 94 ? -10.386 -17.316 6.999 1.00 93.62 94 PHE A C 1
ATOM 725 O O . PHE A 1 94 ? -9.454 -17.944 6.505 1.00 93.62 94 PHE A O 1
ATOM 732 N N . PHE A 1 95 ? -10.734 -17.472 8.280 1.00 93.38 95 PHE A N 1
ATOM 733 C CA . PHE A 1 95 ? -10.031 -18.396 9.172 1.00 93.38 95 PHE A CA 1
ATOM 734 C C . PHE A 1 95 ? -10.329 -19.875 8.913 1.00 93.38 95 PHE A C 1
ATOM 736 O O . PHE A 1 95 ? -9.521 -20.716 9.292 1.00 93.38 95 PHE A O 1
ATOM 743 N N . ASP A 1 96 ? -11.479 -20.219 8.340 1.00 90.75 96 ASP A N 1
ATOM 744 C CA . ASP A 1 96 ? -11.805 -21.601 7.975 1.00 90.75 96 ASP A CA 1
ATOM 745 C C . ASP A 1 96 ? -11.013 -22.053 6.741 1.00 90.75 96 ASP A C 1
ATOM 747 O O . ASP A 1 96 ? -10.713 -23.235 6.599 1.00 90.75 96 ASP A O 1
ATOM 751 N N . TRP A 1 97 ? -10.622 -21.109 5.880 1.00 90.00 97 TRP A N 1
ATOM 752 C CA . TRP A 1 97 ? -9.758 -21.366 4.725 1.00 90.00 97 TRP A CA 1
ATOM 753 C C . TRP A 1 97 ? -8.267 -21.355 5.094 1.00 90.00 97 TRP A C 1
ATOM 755 O O . TRP A 1 97 ? -7.426 -21.782 4.305 1.00 90.00 97 TRP A O 1
ATOM 765 N N . MET A 1 98 ? -7.917 -20.891 6.295 1.00 88.56 98 MET A N 1
ATOM 766 C CA . MET A 1 98 ? -6.566 -21.019 6.833 1.00 88.56 98 MET A CA 1
ATOM 767 C C . MET A 1 98 ? -6.350 -22.424 7.392 1.00 88.56 98 MET A C 1
ATOM 769 O O . MET A 1 98 ? -6.783 -22.733 8.497 1.00 88.56 98 MET A O 1
ATOM 773 N N . GLU A 1 99 ? -5.646 -23.266 6.635 1.00 82.12 99 GLU A N 1
ATOM 774 C CA . GLU A 1 99 ? -5.371 -24.659 7.020 1.00 82.12 99 GLU A CA 1
ATOM 775 C C . GLU A 1 99 ? -4.536 -24.776 8.311 1.00 82.12 99 GLU A C 1
ATOM 777 O O . GLU A 1 99 ? -4.813 -25.628 9.155 1.00 82.12 99 GLU A O 1
ATOM 782 N N . ASP A 1 100 ? -3.529 -23.912 8.488 1.00 88.75 100 ASP A N 1
ATOM 783 C CA . ASP A 1 100 ? -2.602 -23.942 9.627 1.00 88.75 100 ASP A CA 1
ATOM 784 C C . ASP A 1 100 ? -2.774 -22.712 10.533 1.00 88.75 100 ASP A C 1
ATOM 786 O O . ASP A 1 100 ? -2.229 -21.633 10.275 1.00 88.75 100 ASP A O 1
ATOM 790 N N . LEU A 1 101 ? -3.524 -22.898 11.624 1.00 93.50 101 LEU A N 1
ATOM 791 C CA . LEU A 1 101 ? -3.775 -21.870 12.637 1.00 93.50 101 LEU A CA 1
ATOM 792 C C . LEU A 1 101 ? -2.704 -21.805 13.745 1.00 93.50 101 LEU A C 1
ATOM 794 O O . LEU A 1 101 ? -2.802 -20.953 14.637 1.00 93.50 101 LEU A O 1
ATOM 798 N N . ASP A 1 102 ? -1.689 -22.674 13.714 1.00 94.44 102 ASP A N 1
ATOM 799 C CA . ASP A 1 102 ? -0.569 -22.634 14.660 1.00 94.44 102 ASP A CA 1
ATOM 800 C C . ASP A 1 102 ? 0.509 -21.620 14.256 1.00 94.44 102 ASP A C 1
ATOM 802 O O . ASP A 1 102 ? 1.330 -21.228 15.096 1.00 94.44 102 ASP A O 1
ATOM 806 N N . ARG A 1 103 ? 0.468 -21.140 13.006 1.00 91.75 103 ARG A N 1
ATOM 807 C CA . ARG A 1 103 ? 1.330 -20.061 12.510 1.00 91.75 103 ARG A CA 1
ATOM 808 C C . ARG A 1 103 ? 1.165 -18.795 13.340 1.00 91.75 103 ARG A C 1
ATOM 810 O O . ARG A 1 103 ? 0.074 -18.448 13.800 1.00 91.75 103 ARG A O 1
ATOM 817 N N . THR A 1 104 ? 2.271 -18.078 13.491 1.00 93.75 104 THR A N 1
ATOM 818 C CA . THR A 1 104 ? 2.312 -16.779 14.158 1.00 93.75 104 THR A CA 1
ATOM 819 C C . THR A 1 104 ? 2.319 -15.642 13.151 1.00 93.75 104 THR A C 1
ATOM 821 O O . THR A 1 104 ? 2.995 -15.736 12.130 1.00 93.75 104 THR A O 1
ATOM 824 N N . VAL A 1 105 ? 1.637 -14.551 13.484 1.00 92.81 105 VAL A N 1
ATOM 825 C CA . VAL A 1 105 ? 1.694 -13.278 12.756 1.00 92.81 105 VAL A CA 1
ATOM 826 C C . VAL A 1 105 ? 1.929 -12.127 13.727 1.00 92.81 105 VAL A C 1
ATOM 828 O O . VAL A 1 105 ? 1.604 -12.231 14.916 1.00 92.81 105 VAL A O 1
ATOM 831 N N . SER A 1 106 ? 2.501 -11.035 13.227 1.00 93.81 106 SER A N 1
ATOM 832 C CA . SER A 1 106 ? 2.702 -9.809 13.996 1.00 93.81 106 SER A CA 1
ATOM 833 C C . SER A 1 106 ? 1.373 -9.080 14.186 1.00 93.81 106 SER A C 1
ATOM 835 O O . SER A 1 106 ? 0.672 -8.765 13.227 1.00 93.81 106 SER A O 1
ATOM 837 N N . VAL A 1 107 ? 1.019 -8.813 15.442 1.00 96.25 107 VAL A N 1
ATOM 838 C CA . VAL A 1 107 ? -0.206 -8.103 15.819 1.00 96.25 107 VAL A CA 1
ATOM 839 C C . VAL A 1 107 ? 0.160 -6.775 16.446 1.00 96.25 107 VAL A C 1
ATOM 841 O O . VAL A 1 107 ? 0.799 -6.746 17.496 1.00 96.25 107 VAL A O 1
ATOM 844 N N . GLN A 1 108 ? -0.274 -5.677 15.838 1.00 95.56 108 GLN A N 1
ATOM 845 C CA . GLN A 1 108 ? -0.116 -4.338 16.391 1.00 95.56 108 GLN A CA 1
ATOM 846 C C . GLN A 1 108 ? -1.053 -4.141 17.584 1.00 95.56 108 GLN A C 1
ATOM 848 O O . GLN A 1 108 ? -2.244 -4.460 17.521 1.00 95.56 108 GLN A O 1
ATOM 853 N N . ILE A 1 109 ? -0.495 -3.631 18.684 1.00 95.19 109 ILE A N 1
ATOM 854 C CA . ILE A 1 109 ? -1.192 -3.462 19.961 1.00 95.19 109 ILE A CA 1
ATOM 855 C C . ILE A 1 109 ? -0.978 -2.018 20.453 1.00 95.19 109 ILE A C 1
ATOM 857 O O . ILE A 1 109 ? 0.107 -1.686 20.942 1.00 95.19 109 ILE A O 1
ATOM 861 N N . PRO A 1 110 ? -2.009 -1.156 20.396 1.00 94.25 110 PRO A N 1
ATOM 862 C CA . PRO A 1 110 ? -1.910 0.265 20.729 1.00 94.25 110 PRO A CA 1
ATOM 863 C C . PRO A 1 110 ? -1.376 0.561 22.133 1.00 94.25 110 PRO A C 1
ATOM 865 O O . PRO A 1 110 ? -0.681 1.555 22.325 1.00 94.25 110 PRO A O 1
ATOM 868 N N . SER A 1 111 ? -1.665 -0.282 23.129 1.00 95.06 111 SER A N 1
ATOM 869 C CA . SER A 1 111 ? -1.210 -0.069 24.510 1.00 95.06 111 SER A CA 1
ATOM 870 C C . SER A 1 111 ? 0.289 -0.296 24.723 1.00 95.06 111 SER A C 1
ATOM 872 O O . SER A 1 111 ? 0.777 -0.095 25.837 1.00 95.06 111 SER A O 1
ATOM 874 N N . ARG A 1 112 ? 1.023 -0.777 23.713 1.00 93.69 112 ARG A N 1
ATOM 875 C CA . ARG A 1 112 ? 2.464 -1.011 23.830 1.00 93.69 112 ARG A CA 1
ATOM 876 C C . ARG A 1 112 ? 3.211 0.303 23.966 1.00 93.69 112 ARG A C 1
ATOM 878 O O . ARG A 1 112 ? 2.823 1.321 23.394 1.00 93.69 112 ARG A O 1
ATOM 885 N N . ARG A 1 113 ? 4.283 0.268 24.755 1.00 91.69 113 ARG A N 1
ATOM 886 C CA . ARG A 1 113 ? 5.108 1.445 25.007 1.00 91.69 113 ARG A CA 1
ATOM 887 C C . ARG A 1 113 ? 5.853 1.864 23.744 1.00 91.69 113 ARG A C 1
ATOM 889 O O . ARG A 1 113 ? 6.283 1.007 22.982 1.00 91.69 113 ARG A O 1
ATOM 896 N N . VAL A 1 114 ? 6.049 3.169 23.585 1.00 86.44 114 VAL A N 1
ATOM 897 C CA . VAL A 1 114 ? 6.728 3.753 22.413 1.00 86.44 114 VAL A CA 1
ATOM 898 C C . VAL A 1 114 ? 8.205 3.384 22.283 1.00 86.44 114 VAL A C 1
ATOM 900 O O . VAL A 1 114 ? 8.759 3.475 21.196 1.00 86.44 114 VAL A O 1
ATOM 903 N N . ASP A 1 115 ? 8.844 2.969 23.379 1.00 86.50 115 ASP A N 1
ATOM 904 C CA . ASP A 1 115 ? 10.236 2.501 23.412 1.00 86.50 115 ASP A CA 1
ATOM 905 C C . ASP A 1 115 ? 10.381 1.011 23.059 1.00 86.50 115 ASP A C 1
ATOM 907 O O . ASP A 1 115 ? 11.457 0.439 23.211 1.00 86.50 115 ASP A O 1
ATOM 911 N N . ARG A 1 116 ? 9.293 0.367 22.630 1.00 88.12 116 ARG A N 1
ATOM 912 C CA . ARG A 1 116 ? 9.252 -1.026 22.182 1.00 88.12 116 ARG A CA 1
ATOM 913 C C . ARG A 1 116 ? 8.562 -1.108 20.831 1.00 88.12 116 ARG A C 1
ATOM 915 O O . ARG A 1 116 ? 7.854 -0.181 20.443 1.00 88.12 116 ARG A O 1
ATOM 922 N N . ASP A 1 117 ? 8.683 -2.257 20.182 1.00 87.25 117 ASP A N 1
ATOM 923 C CA . ASP A 1 117 ? 7.950 -2.547 18.952 1.00 87.25 117 ASP A CA 1
ATOM 924 C C . ASP A 1 117 ? 6.449 -2.338 19.154 1.00 87.25 117 ASP A C 1
ATOM 926 O O . ASP A 1 117 ? 5.895 -2.662 20.211 1.00 87.25 117 ASP A O 1
ATOM 930 N N . SER A 1 118 ? 5.768 -1.812 18.139 1.00 87.88 118 SER A N 1
ATOM 931 C CA . SER A 1 118 ? 4.320 -1.578 18.179 1.00 87.88 118 SER A CA 1
ATOM 932 C C . SER A 1 118 ? 3.496 -2.868 18.092 1.00 87.88 118 SER A C 1
ATOM 934 O O . SER A 1 118 ? 2.279 -2.831 18.289 1.00 87.88 118 SER A O 1
ATOM 936 N N . PHE A 1 119 ? 4.146 -4.014 17.865 1.00 92.12 119 PHE A N 1
ATOM 937 C CA . PHE A 1 119 ? 3.515 -5.312 17.670 1.00 92.12 119 PHE A CA 1
ATOM 938 C C . PHE A 1 119 ? 4.022 -6.396 18.635 1.00 92.12 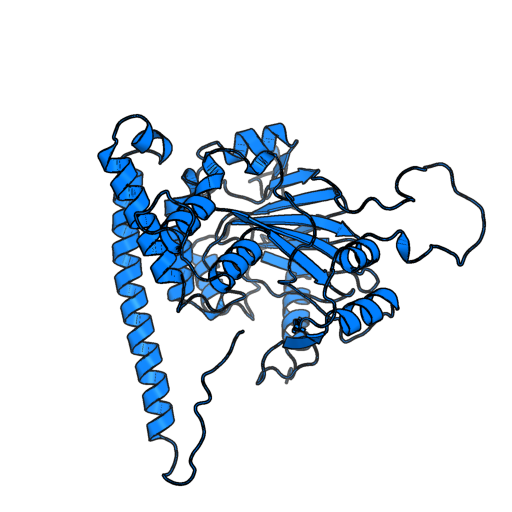119 PHE A C 1
ATOM 940 O O . PHE A 1 119 ? 5.012 -6.227 19.351 1.00 92.12 119 PHE A O 1
ATOM 947 N N . GLU A 1 120 ? 3.307 -7.520 18.666 1.00 93.50 120 GLU A N 1
ATOM 948 C CA . GLU A 1 120 ? 3.753 -8.787 19.246 1.00 93.50 120 GLU A CA 1
ATOM 949 C C . GLU A 1 120 ? 3.339 -9.966 18.357 1.00 93.50 120 GLU A C 1
ATOM 951 O O . GLU A 1 120 ? 2.260 -9.923 17.760 1.00 93.50 120 GLU A O 1
ATOM 956 N N . PRO A 1 121 ? 4.125 -11.055 18.315 1.00 95.44 121 PRO A N 1
ATOM 957 C CA . PRO A 1 121 ? 3.700 -12.274 17.647 1.00 95.44 121 PRO A CA 1
ATOM 958 C C . PRO A 1 121 ? 2.513 -12.910 18.385 1.00 95.44 121 PRO A C 1
ATOM 960 O O . PRO A 1 121 ? 2.496 -13.019 19.620 1.00 95.44 121 PRO A O 1
ATOM 963 N N . ARG A 1 122 ? 1.515 -13.358 17.620 1.00 96.69 122 ARG A N 1
ATOM 964 C CA . ARG A 1 122 ? 0.354 -14.122 18.101 1.00 96.69 122 ARG A CA 1
ATOM 965 C C . ARG A 1 122 ? 0.020 -15.252 17.147 1.00 96.69 122 ARG A C 1
ATOM 967 O O . ARG A 1 122 ? 0.185 -15.114 15.939 1.00 96.69 122 ARG A O 1
ATOM 974 N N . LYS A 1 123 ? -0.477 -16.364 17.693 1.00 96.88 123 LYS A N 1
ATOM 975 C CA . LYS A 1 123 ? -0.971 -17.482 16.883 1.00 96.88 123 LYS A CA 1
ATOM 976 C C . LYS A 1 123 ? -2.278 -17.112 16.188 1.00 96.88 123 LYS A C 1
ATOM 978 O O . LYS A 1 123 ? -3.147 -16.495 16.808 1.00 96.88 123 LYS A O 1
ATOM 983 N N . LEU A 1 124 ? -2.466 -17.576 14.955 1.00 96.75 124 LEU A N 1
ATOM 984 C CA . LEU A 1 124 ? -3.720 -17.395 14.219 1.00 96.75 124 LEU A CA 1
ATOM 985 C C . LEU A 1 124 ? -4.923 -17.979 14.971 1.00 96.75 124 LEU A C 1
ATOM 987 O O . LEU A 1 124 ? -5.980 -17.360 14.978 1.00 96.75 124 LEU A O 1
ATOM 991 N N . ALA A 1 125 ? -4.764 -19.091 15.695 1.00 96.62 125 ALA A N 1
ATOM 992 C CA . ALA A 1 125 ? -5.820 -19.644 16.548 1.00 96.62 125 ALA A CA 1
ATOM 993 C C . ALA A 1 125 ? -6.281 -18.670 17.655 1.00 96.62 125 ALA A C 1
ATOM 995 O O . ALA A 1 125 ? -7.472 -18.585 17.967 1.00 96.62 125 ALA A O 1
ATOM 996 N N . GLU A 1 126 ? -5.354 -17.906 18.243 1.00 97.25 126 GLU A N 1
ATOM 997 C CA . GLU A 1 126 ? -5.679 -16.896 19.255 1.00 97.25 126 GLU A CA 1
ATOM 998 C C . GLU A 1 126 ? -6.407 -15.706 18.631 1.00 97.25 126 GLU A C 1
ATOM 1000 O O . GLU A 1 126 ? -7.400 -15.234 19.191 1.00 97.25 126 GLU A O 1
ATOM 1005 N N . ILE A 1 127 ? -5.943 -15.265 17.460 1.00 96.81 127 ILE A N 1
ATOM 1006 C CA . ILE A 1 127 ? -6.555 -14.175 16.697 1.00 96.81 127 ILE A CA 1
ATOM 1007 C C . ILE A 1 127 ? -7.967 -14.575 16.265 1.00 96.81 127 ILE A C 1
ATOM 1009 O O . ILE A 1 127 ? -8.897 -13.821 16.536 1.00 96.81 127 ILE A O 1
ATOM 1013 N N . LYS A 1 128 ? -8.156 -15.779 15.701 1.00 95.75 128 LYS A N 1
ATOM 1014 C CA . LYS A 1 128 ? -9.472 -16.333 15.346 1.00 95.75 128 LYS A CA 1
ATOM 1015 C C . LYS A 1 128 ? -10.416 -16.238 16.531 1.00 95.75 128 LYS A C 1
ATOM 1017 O O . LYS A 1 128 ? -11.431 -15.563 16.437 1.00 95.75 128 LYS A O 1
ATOM 1022 N N . ARG A 1 129 ? -10.059 -16.834 17.673 1.00 95.50 129 ARG A N 1
ATOM 1023 C CA . ARG A 1 129 ? -10.897 -16.796 18.880 1.00 95.50 129 ARG A CA 1
ATOM 1024 C C . ARG A 1 129 ? -11.243 -15.362 19.290 1.00 95.50 129 ARG A C 1
ATOM 1026 O O . ARG A 1 129 ? -12.402 -15.064 19.540 1.00 95.50 129 ARG A O 1
ATOM 1033 N N . ARG A 1 130 ? -10.253 -14.467 19.332 1.00 95.44 130 ARG A N 1
ATOM 1034 C CA . ARG A 1 130 ? -10.464 -13.076 19.749 1.00 95.44 130 ARG A CA 1
ATOM 1035 C C . ARG A 1 130 ? -11.408 -12.323 18.811 1.00 95.44 130 ARG A C 1
ATOM 1037 O O . ARG A 1 130 ? -12.314 -11.644 19.282 1.00 95.44 130 ARG A O 1
ATOM 1044 N N . PHE A 1 131 ? -11.213 -12.452 17.502 1.00 95.06 131 PHE A N 1
ATOM 1045 C CA . PHE A 1 131 ? -12.095 -11.826 16.527 1.00 95.06 131 PHE A CA 1
ATOM 1046 C C . PHE A 1 131 ? -13.490 -12.452 16.586 1.00 95.06 131 PHE A C 1
ATOM 1048 O O . PHE A 1 131 ? -14.482 -11.722 16.548 1.00 95.06 131 PHE A O 1
ATOM 1055 N N . LEU A 1 132 ? -13.587 -13.779 16.736 1.00 93.38 132 LEU A N 1
ATOM 1056 C CA . LEU A 1 132 ? -14.859 -14.491 16.844 1.00 93.38 132 LEU A CA 1
ATOM 1057 C C . LEU A 1 132 ? -15.681 -14.072 18.074 1.00 93.38 132 LEU A C 1
ATOM 1059 O O . LEU A 1 132 ? -16.888 -13.925 17.932 1.00 93.38 132 LEU A O 1
ATOM 1063 N N . ASP A 1 133 ? -15.036 -13.739 19.196 1.00 91.69 133 ASP A N 1
ATOM 1064 C CA . ASP A 1 133 ? -15.690 -13.255 20.424 1.00 91.69 133 ASP A CA 1
ATOM 1065 C C . ASP A 1 133 ? -16.399 -11.886 20.279 1.00 91.69 133 ASP A C 1
ATOM 1067 O O . ASP A 1 133 ? -17.219 -11.543 21.131 1.00 91.69 133 ASP A O 1
ATOM 1071 N N . ARG A 1 134 ? -16.068 -11.079 19.254 1.00 87.62 134 ARG A N 1
ATOM 1072 C CA . ARG A 1 134 ? -16.666 -9.751 18.952 1.00 87.62 134 ARG A CA 1
ATOM 1073 C C . ARG A 1 134 ? -16.712 -8.764 20.135 1.00 87.62 134 ARG A C 1
ATOM 1075 O O . ARG A 1 134 ? -17.577 -7.892 20.197 1.00 87.62 134 ARG A O 1
ATOM 1082 N N . LYS A 1 135 ? -15.794 -8.880 21.096 1.00 88.88 135 LYS A N 1
ATOM 1083 C CA . LYS A 1 135 ? -15.763 -7.985 22.261 1.00 88.88 135 LYS A CA 1
ATOM 1084 C C . LYS A 1 135 ? -15.145 -6.643 21.894 1.00 88.88 135 LYS A C 1
ATOM 1086 O O . LYS A 1 135 ? -13.995 -6.585 21.467 1.00 88.88 135 LYS A O 1
ATOM 1091 N N . GLU A 1 136 ? -15.875 -5.561 22.151 1.00 89.75 136 GLU A N 1
ATOM 1092 C CA . GLU A 1 136 ? -15.290 -4.224 22.110 1.00 89.75 136 GLU A CA 1
ATOM 1093 C C . GLU A 1 136 ? -14.127 -4.108 23.105 1.00 89.75 136 GLU A C 1
ATOM 1095 O O . GLU A 1 136 ? -14.143 -4.663 24.208 1.00 89.75 136 GLU A O 1
ATOM 1100 N N . THR A 1 137 ? -13.097 -3.364 22.714 1.00 92.44 137 THR A N 1
ATOM 1101 C CA . THR A 1 137 ? -11.859 -3.237 23.481 1.00 92.44 137 THR A CA 1
ATOM 1102 C C . THR A 1 137 ? -11.285 -1.832 23.343 1.00 92.44 137 THR A C 1
ATOM 1104 O O . THR A 1 137 ? -11.367 -1.200 22.294 1.00 92.44 137 THR A O 1
ATOM 1107 N N . ASN A 1 138 ? -10.651 -1.337 24.407 1.00 91.38 138 ASN A N 1
ATOM 1108 C CA . ASN A 1 138 ? -9.855 -0.104 24.354 1.00 91.38 138 ASN A CA 1
ATOM 1109 C C . ASN A 1 138 ? -8.410 -0.352 23.888 1.00 91.38 138 ASN A C 1
ATOM 1111 O O . ASN A 1 138 ? -7.621 0.584 23.799 1.00 91.38 138 ASN A O 1
ATOM 1115 N N . ASN A 1 139 ? -8.063 -1.608 23.614 1.00 94.56 139 ASN A N 1
ATOM 1116 C CA . ASN A 1 139 ? -6.767 -2.023 23.098 1.00 94.56 139 ASN A CA 1
ATOM 1117 C C . ASN A 1 139 ? -6.970 -2.926 21.869 1.00 94.56 139 ASN A C 1
ATOM 1119 O O . ASN A 1 139 ? -6.808 -4.145 21.984 1.00 94.56 139 ASN A O 1
ATOM 1123 N N . PRO A 1 140 ? -7.459 -2.356 20.754 1.00 96.38 140 PRO A N 1
ATOM 1124 C CA . PRO A 1 140 ? -7.820 -3.120 19.567 1.00 96.38 140 PRO A CA 1
ATOM 1125 C C . PRO A 1 140 ? -6.581 -3.685 18.874 1.00 96.38 140 PRO A C 1
ATOM 1127 O O . PRO A 1 140 ? -5.542 -3.037 18.851 1.00 96.38 140 PRO A O 1
ATOM 1130 N N . TRP A 1 141 ? -6.677 -4.892 18.332 1.00 97.38 141 TRP A N 1
ATOM 1131 C CA . TRP A 1 141 ? -5.616 -5.526 17.551 1.00 97.38 141 TRP A CA 1
ATOM 1132 C C . TRP A 1 141 ? -5.716 -5.160 16.074 1.00 97.38 141 TRP A C 1
ATOM 1134 O O . TRP A 1 141 ? -6.814 -5.092 15.522 1.00 97.38 141 TRP A O 1
ATOM 1144 N N . ASN A 1 142 ? -4.568 -4.980 15.424 1.00 96.75 142 ASN A N 1
ATOM 1145 C CA . ASN A 1 142 ? -4.478 -4.778 13.981 1.00 96.75 142 ASN A CA 1
ATOM 1146 C C . ASN A 1 142 ? -3.410 -5.690 13.378 1.00 96.75 142 ASN A C 1
ATOM 1148 O O . ASN A 1 142 ? -2.301 -5.794 13.897 1.00 96.75 142 ASN A O 1
ATOM 1152 N N . ILE A 1 143 ? -3.775 -6.373 12.302 1.00 95.81 143 ILE A N 1
ATOM 1153 C CA . ILE A 1 143 ? -2.984 -7.387 11.616 1.00 95.81 143 ILE A CA 1
ATOM 1154 C C . ILE A 1 143 ? -2.898 -6.948 10.159 1.00 95.81 143 ILE A C 1
ATOM 1156 O O . ILE A 1 143 ? -3.929 -6.874 9.487 1.00 95.81 143 ILE A O 1
ATOM 1160 N N . LEU A 1 144 ? -1.688 -6.593 9.722 1.00 87.44 144 LEU A N 1
ATOM 1161 C CA . LEU A 1 144 ? -1.441 -6.003 8.405 1.00 87.44 144 LEU A CA 1
ATOM 1162 C C . LEU A 1 144 ? -1.066 -7.049 7.341 1.00 87.44 144 LEU A C 1
ATOM 1164 O O . LEU A 1 144 ? -1.527 -6.961 6.214 1.00 87.44 144 LEU A O 1
ATOM 1168 N N . ASP A 1 145 ? -0.323 -8.089 7.723 1.00 83.38 145 ASP A N 1
ATOM 1169 C CA . ASP A 1 145 ? 0.302 -8.990 6.744 1.00 83.38 145 ASP A CA 1
ATOM 1170 C C . ASP A 1 145 ? -0.009 -10.446 7.069 1.00 83.38 145 ASP A C 1
ATOM 1172 O O . ASP A 1 145 ? 0.868 -11.255 7.387 1.00 83.38 145 ASP A O 1
ATOM 1176 N N . VAL A 1 146 ? -1.296 -10.801 7.057 1.00 90.19 146 VAL A N 1
ATOM 1177 C CA . VAL A 1 146 ? -1.664 -12.213 7.145 1.00 90.19 146 VAL A CA 1
ATOM 1178 C C . VAL A 1 146 ? -1.754 -12.817 5.747 1.00 90.19 146 VAL A C 1
ATOM 1180 O O . VAL A 1 146 ? -2.359 -12.246 4.841 1.00 90.19 146 VAL A O 1
ATOM 1183 N N . ALA A 1 147 ? -1.159 -13.998 5.573 1.00 88.06 147 ALA A N 1
ATOM 1184 C CA . ALA A 1 147 ? -1.212 -14.725 4.312 1.00 88.06 147 ALA A CA 1
ATOM 1185 C C . ALA A 1 147 ? -2.665 -14.890 3.843 1.00 88.06 147 ALA A C 1
ATOM 1187 O O . ALA A 1 147 ? -3.520 -15.371 4.590 1.00 88.06 147 ALA A O 1
ATOM 1188 N N . ASN A 1 148 ? -2.931 -14.504 2.600 1.00 87.56 148 ASN A N 1
ATOM 1189 C CA . ASN A 1 148 ? -4.245 -14.649 2.000 1.00 87.56 148 ASN A CA 1
ATOM 1190 C C . ASN A 1 148 ? -4.521 -16.135 1.661 1.00 87.56 148 ASN A C 1
ATOM 1192 O O . ASN A 1 148 ? -3.751 -16.732 0.904 1.00 87.56 148 ASN A O 1
ATOM 1196 N N . PRO A 1 149 ? -5.599 -16.750 2.190 1.00 87.00 149 PRO A N 1
ATOM 1197 C CA . PRO A 1 149 ? -5.943 -18.138 1.893 1.00 87.00 149 PRO A CA 1
ATOM 1198 C C . PRO A 1 149 ? -6.722 -18.305 0.571 1.00 87.00 149 PRO A C 1
ATOM 1200 O O . PRO A 1 149 ? -6.954 -19.430 0.135 1.00 87.00 149 PRO A O 1
ATOM 1203 N N . VAL A 1 150 ? -7.140 -17.210 -0.077 1.00 86.25 150 VAL A N 1
ATOM 1204 C CA . VAL A 1 150 ? -7.929 -17.218 -1.321 1.00 86.25 150 VAL A CA 1
ATOM 1205 C C . VAL A 1 150 ? -7.012 -17.007 -2.532 1.00 86.25 150 VAL A C 1
ATOM 1207 O O . VAL A 1 150 ? -6.271 -16.027 -2.557 1.00 86.25 150 VAL A O 1
ATOM 1210 N N . PRO A 1 151 ? -7.073 -17.836 -3.587 1.00 80.25 151 PRO A N 1
ATOM 1211 C CA . PRO A 1 151 ? -6.308 -17.583 -4.805 1.00 80.25 151 PRO A CA 1
ATOM 1212 C C . PRO A 1 151 ? -6.913 -16.455 -5.661 1.00 80.25 151 PRO A C 1
ATOM 1214 O O . PRO A 1 151 ? -8.132 -16.322 -5.751 1.00 80.25 151 PRO A O 1
ATOM 1217 N N . ALA A 1 152 ? -6.056 -15.728 -6.388 1.00 79.50 152 ALA A N 1
ATOM 1218 C CA . ALA A 1 152 ? -6.428 -14.816 -7.479 1.00 79.50 152 ALA A CA 1
ATOM 1219 C C . ALA A 1 152 ? -7.369 -13.669 -7.066 1.00 79.50 152 ALA A C 1
ATOM 1221 O O . ALA A 1 152 ? -8.433 -13.462 -7.658 1.00 79.50 152 ALA A O 1
ATOM 1222 N N . VAL A 1 153 ? -6.947 -12.903 -6.062 1.00 88.50 153 VAL A N 1
ATOM 1223 C CA . VAL A 1 153 ? -7.735 -11.798 -5.490 1.00 88.50 153 VAL A CA 1
ATOM 1224 C C . VAL A 1 153 ? -7.426 -10.441 -6.124 1.00 88.50 153 VAL A C 1
ATOM 1226 O O . VAL A 1 153 ? -8.137 -9.473 -5.862 1.00 88.50 153 VAL A O 1
ATOM 1229 N N . LEU A 1 154 ? -6.409 -10.363 -6.995 1.00 93.31 154 LEU A N 1
ATOM 1230 C CA . LEU A 1 154 ? -6.085 -9.152 -7.750 1.00 93.31 154 LEU A CA 1
ATOM 1231 C C . LEU A 1 154 ? -7.316 -8.623 -8.529 1.00 93.31 154 LEU A C 1
ATOM 1233 O O . LEU A 1 154 ? -7.834 -9.341 -9.407 1.00 93.31 154 LEU A O 1
ATOM 1237 N N . PRO A 1 155 ? -7.752 -7.369 -8.269 1.00 94.75 155 PRO A N 1
ATOM 1238 C CA . PRO A 1 155 ? -8.860 -6.735 -8.974 1.00 94.75 155 PRO A CA 1
ATOM 1239 C C . PRO A 1 155 ? -8.668 -6.735 -10.490 1.00 94.75 155 PRO A C 1
ATOM 1241 O O . PRO A 1 155 ? -7.566 -6.513 -10.989 1.00 94.75 155 PRO A O 1
ATOM 1244 N N . GLU A 1 156 ? -9.752 -6.956 -11.234 1.00 93.19 156 GLU A N 1
ATOM 1245 C CA . GLU A 1 156 ? -9.707 -7.120 -12.692 1.00 93.19 156 GLU A CA 1
ATOM 1246 C C . GLU A 1 156 ? -9.064 -5.930 -13.409 1.00 93.19 156 GLU A C 1
ATOM 1248 O O . GLU A 1 156 ? -8.219 -6.121 -14.284 1.00 93.19 156 GLU A O 1
ATOM 1253 N N . PHE A 1 157 ? -9.368 -4.712 -12.956 1.00 95.31 157 PHE A N 1
ATOM 1254 C CA . PHE A 1 157 ? -8.818 -3.491 -13.535 1.00 95.31 157 PHE A CA 1
ATOM 1255 C C . PHE A 1 157 ? -7.293 -3.358 -13.385 1.00 95.31 157 PHE A C 1
ATOM 1257 O O . PHE A 1 157 ? -6.698 -2.558 -14.092 1.00 95.31 157 PHE A O 1
ATOM 1264 N N . LEU A 1 158 ? -6.649 -4.149 -12.516 1.00 95.75 158 LEU A N 1
ATOM 1265 C CA . LEU A 1 158 ? -5.195 -4.159 -12.296 1.00 95.75 158 LEU A CA 1
ATOM 1266 C C . LEU A 1 158 ? -4.476 -5.321 -13.002 1.00 95.75 158 LEU A C 1
ATOM 1268 O O . LEU A 1 158 ? -3.280 -5.521 -12.800 1.00 95.75 158 LEU A O 1
ATOM 1272 N N . ARG A 1 159 ? -5.176 -6.118 -13.821 1.00 94.19 159 ARG A N 1
ATOM 1273 C CA . ARG A 1 159 ? -4.587 -7.284 -14.515 1.00 94.19 159 ARG A CA 1
ATOM 1274 C C . ARG A 1 159 ? -3.883 -6.936 -15.826 1.00 94.19 159 ARG A C 1
ATOM 1276 O O . ARG A 1 159 ? -3.230 -7.803 -16.417 1.00 94.19 159 ARG A O 1
ATOM 1283 N N . GLY A 1 160 ? -4.033 -5.699 -16.292 1.00 93.38 160 GLY A N 1
ATOM 1284 C CA . GLY A 1 160 ? -3.453 -5.231 -17.543 1.00 93.38 160 GLY A CA 1
ATOM 1285 C C . GLY A 1 160 ? -1.921 -5.222 -17.536 1.00 93.38 160 GLY A C 1
ATOM 1286 O O . GLY A 1 160 ? -1.266 -5.376 -16.500 1.00 93.38 160 GLY A O 1
ATOM 1287 N N . LEU A 1 161 ? -1.332 -5.110 -18.731 1.00 90.81 161 LEU A N 1
ATOM 1288 C CA . LEU A 1 161 ? 0.118 -5.214 -18.918 1.00 90.81 161 LEU A CA 1
ATOM 1289 C C . LEU A 1 161 ? 0.864 -4.111 -18.175 1.00 90.81 161 LEU A C 1
ATOM 1291 O O . LEU A 1 161 ? 1.974 -4.365 -17.691 1.00 90.81 161 LEU A O 1
ATOM 1295 N N . ASN A 1 162 ? 0.265 -2.921 -18.056 1.00 92.69 162 ASN A N 1
ATOM 1296 C CA . ASN A 1 162 ? 0.900 -1.812 -17.374 1.00 92.69 162 ASN A CA 1
ATOM 1297 C C . ASN A 1 162 ? 1.187 -2.155 -15.904 1.00 92.69 162 ASN A C 1
ATOM 1299 O O . ASN A 1 162 ? 2.281 -1.871 -15.435 1.00 92.69 162 ASN A O 1
ATOM 1303 N N . CYS A 1 163 ? 0.292 -2.858 -15.207 1.00 94.75 163 CYS A N 1
ATOM 1304 C CA . CYS A 1 163 ? 0.414 -3.218 -13.785 1.00 94.75 163 CYS A CA 1
ATOM 1305 C C . CYS A 1 163 ? 1.351 -4.409 -13.478 1.00 94.75 163 CYS A C 1
ATOM 1307 O O . CYS A 1 163 ? 1.465 -4.833 -12.327 1.00 94.75 163 CYS A O 1
ATOM 1309 N N . GLN A 1 164 ? 2.041 -4.973 -14.476 1.00 93.81 164 GLN A N 1
ATOM 1310 C CA . GLN A 1 164 ? 2.854 -6.185 -14.293 1.00 93.81 164 GLN A CA 1
ATOM 1311 C C . GLN A 1 164 ? 4.298 -5.938 -13.833 1.00 93.81 164 GLN A C 1
ATOM 1313 O O . GLN A 1 164 ? 5.046 -6.908 -13.686 1.00 93.81 164 GLN A O 1
ATOM 1318 N N . LEU A 1 165 ? 4.740 -4.690 -13.624 1.00 95.00 165 LEU A N 1
ATOM 1319 C CA . LEU A 1 165 ? 6.153 -4.401 -13.328 1.00 95.00 165 LEU A CA 1
ATOM 1320 C C . LEU A 1 165 ? 6.638 -5.147 -12.075 1.00 95.00 165 LEU A C 1
ATOM 1322 O O . LEU A 1 165 ? 7.709 -5.750 -12.112 1.00 95.00 165 LEU A O 1
ATOM 1326 N N . LEU A 1 166 ? 5.837 -5.189 -11.007 1.00 95.50 166 LEU A N 1
ATOM 1327 C CA . LEU A 1 166 ? 6.216 -5.870 -9.764 1.00 95.50 166 LEU A CA 1
ATOM 1328 C C . LEU A 1 166 ? 6.414 -7.381 -9.964 1.00 95.50 166 LEU A C 1
ATO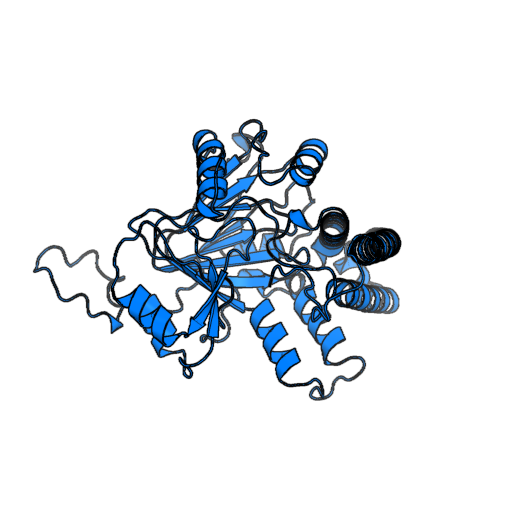M 1330 O O . LEU A 1 166 ? 7.395 -7.946 -9.486 1.00 95.50 166 LEU A O 1
ATOM 1334 N N . LEU A 1 167 ? 5.548 -8.025 -10.753 1.00 93.56 167 LEU A N 1
ATOM 1335 C CA . LEU A 1 167 ? 5.704 -9.436 -11.117 1.00 93.56 167 LEU A CA 1
ATOM 1336 C C . LEU A 1 167 ? 6.990 -9.671 -11.920 1.00 93.56 167 LEU A C 1
ATOM 1338 O O . LEU A 1 167 ? 7.672 -10.667 -11.705 1.00 93.56 167 LEU A O 1
ATOM 1342 N N . ARG A 1 168 ? 7.369 -8.739 -12.806 1.00 93.50 168 ARG A N 1
ATOM 1343 C CA . ARG A 1 168 ? 8.636 -8.842 -13.548 1.00 93.50 168 ARG A CA 1
ATOM 1344 C C . ARG A 1 168 ? 9.856 -8.618 -12.664 1.00 93.50 168 ARG A C 1
ATOM 1346 O O . ARG A 1 168 ? 10.873 -9.266 -12.889 1.00 93.50 168 ARG A O 1
ATOM 1353 N N . ILE A 1 169 ? 9.769 -7.730 -11.673 1.00 93.44 169 ILE A N 1
ATOM 1354 C CA . ILE A 1 169 ? 10.819 -7.544 -10.663 1.00 93.44 169 ILE A CA 1
ATOM 1355 C C . ILE A 1 169 ? 11.007 -8.840 -9.871 1.00 93.44 169 ILE A C 1
ATOM 1357 O O . ILE A 1 169 ? 12.130 -9.335 -9.794 1.00 93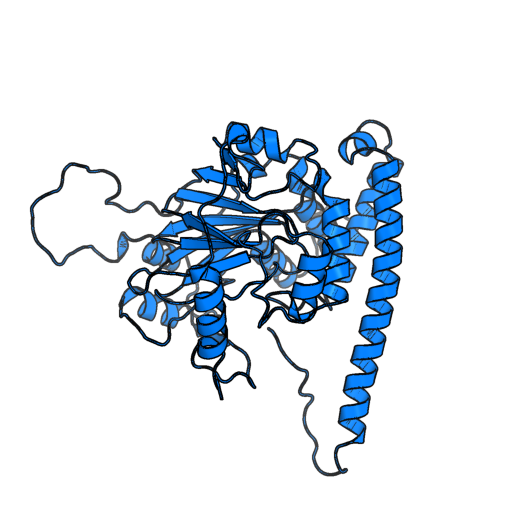.44 169 ILE A O 1
ATOM 1361 N N . ARG A 1 170 ? 9.911 -9.429 -9.372 1.00 91.81 170 ARG A N 1
ATOM 1362 C CA . ARG A 1 170 ? 9.921 -10.739 -8.712 1.00 91.81 170 ARG A CA 1
ATOM 1363 C C . ARG A 1 170 ? 10.606 -11.789 -9.579 1.00 91.81 170 ARG A C 1
ATOM 1365 O O . ARG A 1 170 ? 11.500 -12.475 -9.100 1.00 91.81 170 ARG A O 1
ATOM 1372 N N . ASP A 1 171 ? 10.203 -11.917 -10.843 1.00 89.81 171 ASP A N 1
ATOM 1373 C CA . ASP A 1 171 ? 10.761 -12.930 -11.744 1.00 89.81 171 ASP A CA 1
ATOM 1374 C C . ASP A 1 171 ? 12.272 -12.728 -11.942 1.00 89.81 171 ASP A C 1
ATOM 1376 O O . ASP A 1 171 ? 13.036 -13.688 -11.895 1.00 89.81 171 ASP A O 1
ATOM 1380 N N . VAL A 1 172 ? 12.735 -11.481 -12.085 1.00 90.19 172 VAL A N 1
ATOM 1381 C CA . VAL A 1 172 ? 14.172 -11.175 -12.173 1.00 90.19 172 VAL A CA 1
ATOM 1382 C C . VAL A 1 172 ? 14.921 -11.570 -10.899 1.00 90.19 172 VAL A C 1
ATOM 1384 O O . VAL A 1 172 ? 16.029 -12.095 -10.995 1.00 90.19 172 VAL A O 1
ATOM 1387 N N . ILE A 1 173 ? 14.333 -11.327 -9.728 1.00 88.06 173 ILE A N 1
ATOM 1388 C CA . ILE A 1 173 ? 14.954 -11.622 -8.431 1.00 88.06 173 ILE A CA 1
ATOM 1389 C C . ILE A 1 173 ? 14.981 -13.132 -8.164 1.00 88.06 173 ILE A C 1
ATOM 1391 O O . ILE A 1 173 ? 16.014 -13.659 -7.766 1.00 88.06 173 ILE A O 1
ATOM 1395 N N . LEU A 1 174 ? 13.878 -13.837 -8.424 1.00 85.12 174 LEU A N 1
ATOM 1396 C CA . LEU A 1 174 ? 13.721 -15.251 -8.072 1.00 85.12 174 LEU A CA 1
ATOM 1397 C C . LEU A 1 174 ? 14.221 -16.226 -9.144 1.00 85.12 174 LEU A C 1
ATOM 1399 O O . LEU A 1 174 ? 14.554 -17.367 -8.825 1.00 85.12 174 LEU A O 1
ATOM 1403 N N . MET A 1 175 ? 14.237 -15.822 -10.415 1.00 81.19 175 MET A N 1
ATOM 1404 C CA . MET A 1 175 ? 14.626 -16.698 -11.530 1.00 81.19 175 MET A CA 1
ATOM 1405 C C . MET A 1 175 ? 15.972 -16.309 -12.156 1.00 81.19 175 MET A C 1
ATOM 1407 O O . MET A 1 175 ? 16.576 -17.109 -12.874 1.00 81.19 175 MET A O 1
ATOM 1411 N N . GLY A 1 176 ? 16.484 -15.106 -11.876 1.00 76.50 176 GLY A N 1
ATOM 1412 C CA . GLY A 1 176 ? 17.760 -14.633 -12.408 1.00 76.50 176 GLY A CA 1
ATOM 1413 C C . GLY A 1 176 ? 17.753 -14.530 -13.937 1.00 76.50 176 GLY A C 1
ATOM 1414 O O . GLY A 1 176 ? 17.072 -13.674 -14.508 1.00 76.50 176 GLY A O 1
ATOM 1415 N N . ASP A 1 177 ? 18.569 -15.358 -14.593 1.00 76.56 177 ASP A N 1
ATOM 1416 C CA . ASP A 1 177 ? 18.645 -15.489 -16.060 1.00 76.56 177 ASP A CA 1
ATOM 1417 C C . ASP A 1 177 ? 17.956 -16.762 -16.587 1.00 76.56 177 ASP A C 1
ATOM 1419 O O . ASP A 1 177 ? 17.980 -17.022 -17.790 1.00 76.56 177 ASP A O 1
ATOM 1423 N N . SER A 1 178 ? 17.342 -17.561 -15.708 1.00 74.62 178 SER A N 1
ATOM 1424 C CA . SER A 1 178 ? 16.644 -18.787 -16.092 1.00 74.62 178 SER A CA 1
ATOM 1425 C C . SER A 1 178 ? 15.172 -18.520 -16.406 1.00 74.62 178 SER A C 1
ATOM 1427 O O . SER A 1 178 ? 14.507 -17.748 -15.720 1.00 74.62 178 SER A O 1
ATOM 1429 N N . ALA A 1 179 ? 14.658 -19.195 -17.434 1.00 70.88 179 ALA A N 1
ATOM 1430 C CA . ALA A 1 179 ? 13.224 -19.297 -17.717 1.00 70.88 179 ALA A CA 1
ATOM 1431 C C . ALA A 1 179 ? 12.644 -20.660 -17.288 1.00 70.88 179 ALA A C 1
ATOM 1433 O O . ALA A 1 179 ? 11.482 -20.961 -17.563 1.00 70.88 179 ALA A O 1
ATOM 1434 N N . GLU A 1 180 ? 13.460 -21.509 -16.658 1.00 73.69 180 GLU A N 1
ATOM 1435 C CA . GLU A 1 180 ? 13.033 -22.799 -16.122 1.00 73.69 180 GLU A CA 1
ATOM 1436 C C . GLU A 1 180 ? 12.314 -22.631 -14.779 1.00 73.69 180 GLU A C 1
ATOM 1438 O O . GLU A 1 180 ? 12.273 -21.545 -14.195 1.00 73.69 180 GLU A O 1
ATOM 1443 N N . ARG A 1 181 ? 11.745 -23.729 -14.263 1.00 63.31 181 ARG A N 1
ATOM 1444 C CA . ARG A 1 181 ? 11.144 -23.719 -12.928 1.00 63.31 181 ARG A CA 1
ATOM 1445 C C . ARG A 1 181 ? 12.207 -23.253 -11.907 1.00 63.31 181 ARG A C 1
ATOM 1447 O O . ARG A 1 181 ? 13.296 -23.824 -11.890 1.00 63.31 181 ARG A O 1
ATOM 1454 N N . PRO A 1 182 ? 11.902 -22.251 -11.068 1.00 61.94 182 PRO A N 1
ATOM 1455 C CA . PRO A 1 182 ? 12.884 -21.620 -10.192 1.00 61.94 182 PRO A CA 1
ATOM 1456 C C . PRO A 1 182 ? 13.553 -22.604 -9.225 1.00 61.94 182 PRO A C 1
ATOM 1458 O O . PRO A 1 182 ? 12.901 -23.516 -8.715 1.00 61.94 182 PRO A O 1
ATOM 1461 N N . LEU A 1 183 ? 14.829 -22.345 -8.922 1.00 58.56 183 LEU A N 1
ATOM 1462 C CA . LEU A 1 183 ? 15.595 -22.989 -7.844 1.00 58.56 183 LEU A CA 1
ATOM 1463 C C . LEU A 1 183 ? 15.601 -22.174 -6.536 1.00 58.56 183 LEU A C 1
ATOM 1465 O O . LEU A 1 183 ? 16.176 -22.637 -5.553 1.00 58.56 183 LEU A O 1
ATOM 1469 N N . ALA A 1 184 ? 15.010 -20.969 -6.527 1.00 65.25 184 ALA A N 1
ATOM 1470 C CA . ALA A 1 184 ? 14.912 -20.136 -5.326 1.00 65.25 184 ALA A CA 1
ATOM 1471 C C . ALA A 1 184 ? 14.218 -20.897 -4.189 1.00 65.25 184 ALA A C 1
ATOM 1473 O O . ALA A 1 184 ? 13.339 -21.737 -4.432 1.00 65.25 184 ALA A O 1
ATOM 1474 N N . GLN A 1 185 ? 14.641 -20.632 -2.952 1.00 69.88 185 GLN A N 1
ATOM 1475 C CA . GLN A 1 185 ? 14.130 -21.372 -1.804 1.00 69.88 185 GLN A CA 1
ATOM 1476 C C . GLN A 1 185 ? 12.630 -21.103 -1.626 1.00 69.88 185 GLN A C 1
ATOM 1478 O O . GLN A 1 185 ? 12.108 -20.058 -2.025 1.00 69.88 185 GLN A O 1
ATOM 1483 N N . ARG A 1 186 ? 11.896 -22.073 -1.065 1.00 65.00 186 ARG A N 1
ATOM 1484 C CA . ARG A 1 186 ? 10.430 -21.972 -0.920 1.00 65.00 186 ARG A CA 1
ATOM 1485 C C . ARG A 1 186 ? 10.032 -20.753 -0.092 1.00 65.00 186 ARG A C 1
ATOM 1487 O O . ARG A 1 186 ? 8.991 -20.152 -0.336 1.00 65.00 186 ARG A O 1
ATOM 1494 N N . GLU A 1 187 ? 10.879 -20.402 0.860 1.00 68.12 187 GLU A N 1
ATOM 1495 C CA . GLU A 1 187 ? 10.758 -19.272 1.763 1.00 68.12 187 GLU A CA 1
ATOM 1496 C C . GLU A 1 187 ? 10.764 -17.950 0.981 1.00 68.12 187 GLU A C 1
ATOM 1498 O O . GLU A 1 187 ? 9.875 -17.128 1.181 1.00 68.12 187 GLU A O 1
ATOM 1503 N N . GLU A 1 188 ? 11.668 -17.790 0.008 1.00 73.62 188 GLU A N 1
ATOM 1504 C CA . GLU A 1 188 ? 11.740 -16.598 -0.849 1.00 73.62 188 GLU A CA 1
ATOM 1505 C C . GLU A 1 188 ? 10.477 -16.457 -1.712 1.00 73.62 188 GLU A C 1
ATOM 1507 O O . GLU A 1 188 ? 9.927 -15.365 -1.852 1.00 73.62 188 GLU A O 1
ATOM 1512 N N . TRP A 1 189 ? 9.958 -17.571 -2.238 1.00 73.31 189 TRP A N 1
ATOM 1513 C CA . TRP A 1 189 ? 8.686 -17.585 -2.968 1.00 73.31 189 TRP A CA 1
ATOM 1514 C C . TRP A 1 189 ? 7.489 -17.209 -2.095 1.00 73.31 189 TRP A C 1
ATOM 1516 O O . TRP A 1 189 ? 6.595 -16.505 -2.571 1.00 73.31 189 TRP A O 1
ATOM 1526 N N . SER A 1 190 ? 7.461 -17.658 -0.836 1.00 69.44 190 SER A N 1
ATOM 1527 C CA . SER A 1 190 ? 6.391 -17.295 0.097 1.00 69.44 190 SER A CA 1
ATOM 1528 C C . SER A 1 190 ? 6.401 -15.799 0.383 1.00 69.44 190 SER A C 1
ATOM 1530 O O . SER A 1 190 ? 5.347 -15.181 0.288 1.00 69.44 190 SER A O 1
ATOM 1532 N N . THR A 1 191 ? 7.573 -15.205 0.634 1.00 76.44 191 THR A N 1
ATOM 1533 C CA . THR A 1 191 ? 7.696 -13.759 0.876 1.00 76.44 191 THR A CA 1
ATOM 1534 C C . THR A 1 191 ? 7.108 -12.949 -0.276 1.00 76.44 191 THR A C 1
ATOM 1536 O O . THR A 1 191 ? 6.348 -12.014 -0.058 1.00 76.44 191 THR A O 1
ATOM 1539 N N . TRP A 1 192 ? 7.385 -13.334 -1.524 1.00 79.00 192 TRP A N 1
ATOM 1540 C CA . TRP A 1 192 ? 6.833 -12.630 -2.683 1.00 79.00 192 TRP A CA 1
ATOM 1541 C C . TRP A 1 192 ? 5.338 -12.834 -2.885 1.00 79.00 192 TRP A C 1
ATOM 1543 O O . TRP A 1 192 ? 4.671 -11.922 -3.368 1.00 79.00 192 TRP A O 1
ATOM 1553 N N . ARG A 1 193 ? 4.797 -14.007 -2.544 1.00 78.50 193 ARG A N 1
ATOM 1554 C CA . ARG A 1 193 ? 3.342 -14.193 -2.530 1.00 78.50 193 ARG A CA 1
ATOM 1555 C C . ARG A 1 193 ? 2.708 -13.232 -1.527 1.00 78.50 193 ARG A C 1
ATOM 1557 O O . ARG A 1 193 ? 1.740 -12.572 -1.876 1.00 78.50 193 ARG A O 1
ATOM 1564 N N . ASP A 1 194 ? 3.297 -13.137 -0.341 1.00 80.44 194 ASP A N 1
ATOM 1565 C CA . ASP A 1 194 ? 2.768 -12.336 0.756 1.00 80.44 194 ASP A CA 1
ATOM 1566 C C . ASP A 1 194 ? 2.935 -10.818 0.492 1.00 80.44 194 ASP A C 1
ATOM 1568 O O . ASP A 1 194 ? 2.150 -10.038 1.004 1.00 80.44 194 ASP A O 1
ATOM 1572 N N . VAL A 1 195 ? 3.861 -10.392 -0.385 1.00 84.50 195 VAL A N 1
ATOM 1573 C CA . VAL A 1 195 ? 3.921 -9.012 -0.932 1.00 84.50 195 VAL A CA 1
ATOM 1574 C C . VAL A 1 195 ? 2.822 -8.757 -1.973 1.00 84.50 195 VAL A C 1
ATOM 1576 O O . VAL A 1 195 ? 2.253 -7.671 -2.048 1.00 84.50 195 VAL A O 1
ATOM 1579 N N . LEU A 1 196 ? 2.540 -9.726 -2.843 1.00 89.38 196 LEU A N 1
ATOM 1580 C CA . LEU A 1 196 ? 1.593 -9.522 -3.942 1.00 89.38 196 LEU A CA 1
ATOM 1581 C C . LEU A 1 196 ? 0.144 -9.499 -3.464 1.00 89.38 196 LEU A C 1
ATOM 1583 O O . LEU A 1 196 ? -0.650 -8.736 -4.011 1.00 89.38 196 LEU A O 1
ATOM 1587 N N . GLU A 1 197 ? -0.194 -10.343 -2.490 1.00 91.19 197 GLU A N 1
ATOM 1588 C CA . GLU A 1 197 ? -1.552 -10.501 -1.978 1.00 91.19 197 GLU A CA 1
ATOM 1589 C C . GLU A 1 197 ? -1.526 -10.863 -0.484 1.00 91.19 197 GLU A C 1
ATOM 1591 O O . GLU A 1 197 ? -0.895 -11.838 -0.071 1.00 91.19 197 GLU A O 1
ATOM 1596 N N . TRP A 1 198 ? -2.278 -10.118 0.322 1.00 93.19 198 TRP A N 1
ATOM 1597 C CA . TRP A 1 198 ? -2.359 -10.277 1.772 1.00 93.19 198 TRP A CA 1
ATOM 1598 C C . TRP A 1 198 ? -3.774 -9.996 2.298 1.00 93.19 198 TRP A C 1
ATOM 1600 O O . TRP A 1 198 ? -4.637 -9.448 1.607 1.00 93.19 198 TRP A O 1
ATOM 1610 N N . GLY A 1 199 ? -4.041 -10.418 3.532 1.00 94.56 199 GLY A N 1
ATOM 1611 C CA . GLY A 1 199 ? -5.254 -10.096 4.277 1.00 94.56 199 GLY A CA 1
ATOM 1612 C C . GLY A 1 199 ? -4.984 -9.087 5.394 1.00 94.56 199 GLY A C 1
ATOM 1613 O O . GLY A 1 199 ? -3.956 -9.149 6.061 1.00 94.56 199 GLY A O 1
ATOM 1614 N N . LEU A 1 200 ? -5.955 -8.206 5.640 1.00 95.88 200 LEU A N 1
ATOM 1615 C CA . LEU A 1 200 ? -5.985 -7.264 6.758 1.00 95.88 200 LEU A CA 1
ATOM 1616 C C . LEU A 1 200 ? -7.108 -7.627 7.710 1.00 95.88 200 LEU A C 1
ATOM 1618 O O . LEU A 1 200 ? -8.274 -7.624 7.308 1.00 95.88 200 LEU A O 1
ATOM 1622 N N . LEU A 1 201 ? -6.781 -7.824 8.985 1.00 96.94 201 LEU A N 1
ATOM 1623 C CA . LEU A 1 201 ? -7.777 -7.913 10.050 1.00 96.94 201 LEU A CA 1
ATOM 1624 C C . LEU A 1 201 ? -7.552 -6.822 11.074 1.00 96.94 201 LEU A C 1
ATOM 1626 O O . LEU A 1 201 ? -6.429 -6.547 11.486 1.00 96.94 201 LEU A O 1
ATOM 1630 N N . SER A 1 202 ? -8.637 -6.217 11.534 1.00 97.25 202 SER A N 1
ATOM 1631 C CA . SER A 1 202 ? -8.538 -5.184 12.554 1.00 97.25 202 SER A CA 1
ATOM 1632 C C . SER A 1 202 ? -9.773 -5.137 13.429 1.00 97.25 202 SER A C 1
ATOM 1634 O O . SER A 1 202 ? -10.897 -5.231 12.932 1.00 97.25 202 SER A O 1
ATOM 1636 N N . GLU A 1 203 ? -9.557 -4.985 14.731 1.00 97.00 203 GLU A N 1
ATOM 1637 C CA . GLU A 1 203 ? -10.618 -4.685 15.681 1.00 97.00 203 GLU A CA 1
ATOM 1638 C C . GLU A 1 203 ? -11.060 -3.219 15.562 1.00 97.00 203 GLU A C 1
ATOM 1640 O O . GLU A 1 203 ? -10.290 -2.325 15.188 1.00 97.00 203 GLU A O 1
ATOM 1645 N N . GLY A 1 204 ? -12.317 -2.965 15.923 1.00 95.06 204 GLY A N 1
ATOM 1646 C CA . GLY A 1 204 ? -12.884 -1.626 15.904 1.00 95.06 204 GLY A CA 1
ATOM 1647 C C . GLY A 1 204 ? -12.109 -0.641 16.777 1.00 95.06 204 GLY A C 1
ATOM 1648 O O . GLY A 1 204 ? -11.625 -0.960 17.863 1.00 95.06 204 GLY A O 1
ATOM 1649 N N . GLY A 1 205 ? -11.979 0.592 16.291 1.00 94.12 205 GLY A N 1
ATOM 1650 C CA . GLY A 1 205 ? -11.271 1.669 16.981 1.00 94.12 205 GLY A CA 1
ATOM 1651 C C . GLY A 1 205 ? -9.747 1.659 16.834 1.00 94.12 205 GLY A C 1
ATOM 1652 O O . GLY A 1 205 ? -9.110 2.581 17.347 1.00 94.12 205 GLY A O 1
ATOM 1653 N N . HIS A 1 206 ? -9.146 0.680 16.142 1.00 95.62 206 HIS A N 1
ATOM 1654 C CA . HIS A 1 206 ? -7.730 0.771 15.784 1.00 95.62 206 HIS A CA 1
ATOM 1655 C C . HIS A 1 206 ? -7.513 1.832 14.701 1.00 95.62 206 HIS A C 1
ATOM 1657 O O . HIS A 1 206 ? -8.226 1.865 13.694 1.00 95.62 206 HIS A O 1
ATOM 1663 N N . ASN A 1 207 ? -6.479 2.653 14.877 1.00 95.06 207 ASN A N 1
ATOM 1664 C CA . ASN A 1 207 ? -6.068 3.658 13.906 1.00 95.06 207 ASN A CA 1
ATOM 1665 C C . ASN A 1 207 ? -4.621 3.421 13.479 1.00 95.06 207 ASN A C 1
ATOM 1667 O O . ASN A 1 207 ? -3.780 3.064 14.301 1.00 95.06 207 ASN A O 1
ATOM 1671 N N . THR A 1 208 ? -4.334 3.681 12.210 1.00 94.94 208 THR A N 1
ATOM 1672 C CA . THR A 1 208 ? -2.984 3.690 11.646 1.00 94.94 208 THR A CA 1
ATOM 1673 C C . THR A 1 208 ? -2.645 5.126 11.269 1.00 94.94 208 THR A C 1
ATOM 1675 O O . THR A 1 208 ? -3.417 5.765 10.556 1.00 94.94 208 THR A O 1
ATOM 1678 N N . ALA A 1 209 ? -1.524 5.642 11.777 1.00 94.94 209 ALA A N 1
ATOM 1679 C CA . ALA A 1 209 ? -1.064 7.005 11.506 1.00 94.94 209 ALA A CA 1
ATOM 1680 C C . ALA A 1 209 ? -0.700 7.207 10.017 1.00 94.94 209 ALA A C 1
ATOM 1682 O O . ALA A 1 209 ? -0.470 6.220 9.315 1.00 94.94 209 ALA A O 1
ATOM 1683 N N . PRO A 1 210 ? -0.615 8.461 9.531 1.00 96.12 210 PRO A N 1
ATOM 1684 C CA . PRO A 1 210 ? -0.152 8.752 8.180 1.00 96.12 210 PRO A CA 1
ATOM 1685 C C . PRO A 1 210 ? 1.228 8.164 7.871 1.00 96.12 210 PRO A C 1
ATOM 1687 O O . PRO A 1 210 ? 2.188 8.430 8.592 1.00 96.12 210 PRO A O 1
ATOM 1690 N N . HIS A 1 211 ? 1.324 7.416 6.778 1.00 96.06 211 HIS A N 1
ATOM 1691 C CA . HIS A 1 211 ? 2.551 6.803 6.269 1.00 96.06 211 HIS A CA 1
ATOM 1692 C C . HIS A 1 211 ? 2.471 6.647 4.744 1.00 96.06 211 HIS A C 1
ATOM 1694 O O . HIS A 1 211 ? 1.433 6.898 4.130 1.00 96.06 211 HIS A O 1
ATOM 1700 N N . THR A 1 212 ? 3.578 6.248 4.127 1.00 96.38 212 THR A N 1
ATOM 1701 C CA . THR A 1 212 ? 3.582 5.670 2.776 1.00 96.38 212 THR A CA 1
ATOM 1702 C C . THR A 1 212 ? 3.872 4.182 2.869 1.00 96.38 212 THR A C 1
ATOM 1704 O O . THR A 1 212 ? 4.649 3.787 3.737 1.00 96.38 212 THR A O 1
ATOM 1707 N N . ASP A 1 213 ? 3.299 3.381 1.974 1.00 95.00 213 ASP A N 1
ATOM 1708 C CA . ASP A 1 213 ? 3.644 1.960 1.900 1.00 95.00 213 ASP A CA 1
ATOM 1709 C C . ASP A 1 213 ? 5.122 1.775 1.568 1.00 95.00 213 ASP A C 1
ATOM 1711 O O . ASP A 1 213 ? 5.716 2.540 0.795 1.00 95.00 213 ASP A O 1
ATOM 1715 N N . SER A 1 214 ? 5.712 0.751 2.170 1.00 91.94 214 SER A N 1
ATOM 1716 C CA . SER A 1 214 ? 7.111 0.386 2.005 1.00 91.94 214 SER A CA 1
ATOM 1717 C C . SER A 1 214 ? 7.457 0.066 0.538 1.00 91.94 214 SER A C 1
ATOM 1719 O O . SER A 1 214 ? 6.595 -0.215 -0.298 1.00 91.94 214 SER A O 1
ATOM 1721 N N . HIS A 1 215 ? 8.742 0.173 0.188 1.00 94.62 215 HIS A N 1
ATOM 1722 C CA . HIS A 1 215 ? 9.283 -0.105 -1.154 1.00 94.62 215 HIS A CA 1
ATOM 1723 C C . HIS A 1 215 ? 8.674 0.738 -2.292 1.00 94.62 215 HIS A C 1
ATOM 1725 O O . HIS A 1 215 ? 8.837 0.416 -3.474 1.00 94.62 215 HIS A O 1
ATOM 1731 N N . GLY A 1 216 ? 7.978 1.824 -1.949 1.00 94.81 216 GLY A N 1
ATOM 1732 C CA . GLY A 1 216 ? 7.255 2.682 -2.878 1.00 94.81 216 GLY A CA 1
ATOM 1733 C C . GLY A 1 216 ? 6.151 1.968 -3.657 1.00 94.81 216 GLY A C 1
ATOM 1734 O O . GLY A 1 216 ? 5.824 2.412 -4.755 1.00 94.81 216 GLY A O 1
ATOM 1735 N N . LEU A 1 217 ? 5.599 0.865 -3.160 1.00 95.44 217 LEU A N 1
ATOM 1736 C CA . LEU A 1 217 ? 4.620 0.079 -3.910 1.00 95.44 217 LEU A CA 1
ATOM 1737 C C . LEU A 1 217 ? 3.311 0.850 -4.147 1.00 95.44 217 LEU A C 1
ATOM 1739 O O . LEU A 1 217 ? 2.975 1.791 -3.425 1.00 95.44 217 LEU A O 1
ATOM 1743 N N . GLU A 1 218 ? 2.594 0.486 -5.212 1.00 97.12 218 GLU A N 1
ATOM 1744 C CA . GLU A 1 218 ? 1.197 0.887 -5.385 1.00 97.12 218 GLU A CA 1
ATOM 1745 C C . GLU A 1 218 ? 0.316 -0.195 -4.778 1.00 97.12 218 GLU A C 1
ATOM 1747 O O . GLU A 1 218 ? 0.629 -1.381 -4.892 1.00 97.12 218 GLU A O 1
ATOM 1752 N N . THR A 1 219 ? -0.794 0.197 -4.171 1.00 97.25 219 THR A N 1
ATOM 1753 C CA . THR A 1 219 ? -1.541 -0.712 -3.303 1.00 97.25 219 THR A CA 1
ATOM 1754 C C . THR A 1 219 ? -3.008 -0.682 -3.644 1.00 97.25 219 THR A C 1
ATOM 1756 O O . THR A 1 219 ? -3.574 0.366 -3.966 1.00 97.25 219 THR A O 1
ATOM 1759 N N . TRP A 1 220 ? -3.628 -1.852 -3.568 1.00 97.69 220 TRP A N 1
ATOM 1760 C CA . TRP A 1 220 ? -5.068 -1.997 -3.635 1.00 97.69 220 TRP A CA 1
ATOM 1761 C C . TRP A 1 220 ? -5.587 -2.678 -2.371 1.00 97.69 220 TRP A C 1
ATOM 1763 O O . TRP A 1 220 ? -4.918 -3.527 -1.788 1.00 97.69 220 TRP A O 1
ATOM 1773 N N . ILE A 1 221 ? -6.785 -2.289 -1.939 1.00 97.62 221 ILE A N 1
ATOM 1774 C CA . ILE A 1 221 ? -7.472 -2.846 -0.773 1.00 97.62 221 ILE A CA 1
ATOM 1775 C C . ILE A 1 221 ? -8.947 -3.002 -1.124 1.00 97.62 221 ILE A C 1
ATOM 1777 O O . ILE A 1 221 ? -9.614 -2.015 -1.426 1.00 97.62 221 ILE A O 1
ATOM 1781 N N . THR A 1 222 ? -9.459 -4.226 -1.052 1.00 97.56 222 THR A N 1
ATOM 1782 C CA . THR A 1 222 ? -10.868 -4.582 -1.239 1.00 97.56 222 THR A CA 1
ATOM 1783 C C . THR A 1 222 ? -11.474 -5.021 0.087 1.00 97.56 222 THR A C 1
ATOM 1785 O O . THR A 1 222 ? -11.082 -6.042 0.658 1.00 97.56 222 THR A O 1
ATOM 1788 N N . VAL A 1 223 ? -12.466 -4.276 0.569 1.00 97.25 223 VAL A N 1
ATOM 1789 C CA . VAL A 1 223 ? -13.144 -4.573 1.838 1.00 97.25 223 VAL A CA 1
ATOM 1790 C C . VAL A 1 223 ? -14.032 -5.808 1.685 1.00 97.25 223 VAL A C 1
ATOM 1792 O O . VAL A 1 223 ? -14.868 -5.874 0.785 1.00 97.25 223 VAL A O 1
ATOM 1795 N N . GLN A 1 224 ? -13.868 -6.775 2.586 1.00 96.00 224 GLN A N 1
ATOM 1796 C CA . GLN A 1 224 ? -14.673 -7.999 2.651 1.00 96.00 224 GLN A CA 1
ATOM 1797 C C . GLN A 1 224 ? -15.702 -7.942 3.788 1.00 96.00 224 GLN A C 1
ATOM 1799 O O . GLN A 1 224 ? -16.819 -8.422 3.626 1.00 96.00 224 GLN A O 1
ATOM 1804 N N . GLU A 1 225 ? -15.355 -7.323 4.922 1.00 95.19 225 GLU A N 1
ATOM 1805 C CA . GLU A 1 225 ? -16.233 -7.157 6.088 1.00 95.19 225 GLU A CA 1
ATOM 1806 C C . GLU A 1 225 ? -16.003 -5.807 6.768 1.00 95.19 225 GLU A C 1
ATOM 1808 O O . GLU A 1 225 ? -14.866 -5.334 6.849 1.00 95.19 225 GLU A O 1
ATOM 1813 N N . GLY A 1 226 ? -17.082 -5.231 7.302 1.00 94.62 226 GLY A N 1
ATOM 1814 C CA . GLY A 1 226 ? -17.056 -4.005 8.096 1.00 94.62 226 GLY A CA 1
ATOM 1815 C C . GLY A 1 226 ? -16.919 -2.719 7.279 1.00 94.62 226 GLY A C 1
ATOM 1816 O O . GLY A 1 226 ? -16.948 -2.714 6.047 1.00 94.62 226 GLY A O 1
ATOM 1817 N N . LEU A 1 227 ? -16.792 -1.601 7.997 1.00 96.00 227 LEU A N 1
ATOM 1818 C CA . LEU A 1 227 ? -16.581 -0.269 7.429 1.00 96.00 227 LEU A CA 1
ATOM 1819 C C . LEU A 1 227 ? -15.121 0.159 7.590 1.00 96.00 227 LEU A C 1
ATOM 1821 O O . LEU A 1 227 ? -14.632 0.345 8.705 1.00 96.00 227 LEU A O 1
ATOM 1825 N N . PHE A 1 228 ? -14.437 0.362 6.466 1.00 97.00 228 PHE A N 1
ATOM 1826 C CA . PHE A 1 228 ? -13.014 0.682 6.435 1.00 97.00 228 PHE A CA 1
ATOM 1827 C C . PHE A 1 228 ? -12.810 2.171 6.136 1.00 97.00 228 PHE A C 1
ATOM 1829 O O . PHE A 1 228 ? -13.020 2.634 5.013 1.00 97.00 228 PHE A O 1
ATOM 1836 N N . GLY A 1 229 ? -12.409 2.946 7.144 1.00 97.81 229 GLY A N 1
ATOM 1837 C CA . GLY A 1 229 ? -12.069 4.354 6.973 1.00 97.81 229 GLY A CA 1
ATOM 1838 C C . GLY A 1 229 ? -10.677 4.507 6.372 1.00 97.81 229 GLY A C 1
ATOM 1839 O O . GLY A 1 229 ? -9.691 4.110 6.989 1.00 97.81 229 GLY A O 1
ATOM 1840 N N . PHE A 1 230 ? -10.590 5.110 5.191 1.00 98.44 230 PHE A N 1
ATOM 1841 C CA . PHE A 1 230 ? -9.326 5.391 4.513 1.00 98.44 230 PHE A CA 1
ATOM 1842 C C . PHE A 1 230 ? -9.189 6.893 4.308 1.00 98.44 230 PHE A C 1
ATOM 1844 O O . PHE A 1 230 ? -10.104 7.531 3.784 1.00 98.44 230 PHE A O 1
ATOM 1851 N N . GLY A 1 231 ? -8.056 7.468 4.700 1.00 98.00 231 GLY A N 1
ATOM 1852 C CA . GLY A 1 231 ? -7.763 8.873 4.460 1.00 98.00 231 GLY A CA 1
ATOM 1853 C C . GLY A 1 231 ? -6.361 9.108 3.927 1.00 98.00 231 GLY A C 1
ATOM 1854 O O . GLY A 1 231 ? -5.483 8.271 4.077 1.00 98.00 231 GLY A O 1
ATOM 1855 N N . TRP A 1 232 ? -6.158 10.237 3.254 1.00 98.06 232 TRP A N 1
ATOM 1856 C CA . TRP A 1 232 ? -4.893 10.568 2.602 1.00 98.06 232 TRP A CA 1
ATOM 1857 C C . TRP A 1 232 ? -4.670 12.072 2.513 1.00 98.06 232 TRP A C 1
ATOM 1859 O O . TRP A 1 232 ? -5.611 12.869 2.566 1.00 98.06 232 TRP A O 1
ATOM 1869 N N . LEU A 1 233 ? -3.407 12.469 2.377 1.00 96.25 233 LEU A N 1
ATOM 1870 C CA . LEU A 1 233 ? -3.045 13.832 2.016 1.00 96.25 233 LEU A CA 1
ATOM 1871 C C . LEU A 1 233 ? -3.180 13.966 0.498 1.00 96.25 233 LEU A C 1
ATOM 1873 O O . LEU A 1 233 ? -2.390 13.395 -0.253 1.00 96.25 233 LEU A O 1
ATOM 1877 N N . SER A 1 234 ? -4.202 14.685 0.034 1.00 95.06 234 SER A N 1
ATOM 1878 C CA . SER A 1 234 ? -4.449 14.834 -1.400 1.00 95.06 234 SER A CA 1
ATOM 1879 C C . SER A 1 234 ? -3.457 15.803 -2.035 1.00 95.06 234 SER A C 1
ATOM 1881 O O . SER A 1 234 ? -3.324 16.945 -1.586 1.00 95.06 234 SER A O 1
ATOM 1883 N N . ARG A 1 235 ? -2.781 15.339 -3.095 1.00 91.19 235 ARG A N 1
ATOM 1884 C CA . ARG A 1 235 ? -1.888 16.127 -3.966 1.00 91.19 235 ARG A CA 1
ATOM 1885 C C . ARG A 1 235 ? -0.983 17.085 -3.167 1.00 91.19 235 ARG A C 1
ATOM 1887 O O . ARG A 1 235 ? -1.055 18.297 -3.393 1.00 91.19 235 ARG A O 1
ATOM 1894 N N . PRO A 1 236 ? -0.186 16.599 -2.196 1.00 92.38 236 PRO A N 1
ATOM 1895 C CA . PRO A 1 236 ? 0.705 17.472 -1.441 1.00 92.38 236 PRO A CA 1
ATOM 1896 C C . PRO A 1 236 ? 1.659 18.194 -2.393 1.00 92.38 236 PRO A C 1
ATOM 1898 O O . PRO A 1 236 ? 2.123 17.606 -3.374 1.00 92.38 236 PRO A O 1
ATOM 1901 N N . THR A 1 237 ? 1.960 19.463 -2.114 1.00 90.31 237 THR A N 1
ATOM 1902 C CA . THR A 1 237 ? 3.090 20.117 -2.788 1.00 90.31 237 THR A CA 1
ATOM 1903 C C . THR A 1 237 ? 4.400 19.457 -2.357 1.00 90.31 237 THR A C 1
ATOM 1905 O O . THR A 1 237 ? 4.438 18.701 -1.381 1.00 90.31 237 THR A O 1
ATOM 1908 N N . ARG A 1 238 ? 5.493 19.746 -3.070 1.00 89.56 238 ARG A N 1
ATOM 1909 C CA . ARG A 1 238 ? 6.815 19.247 -2.682 1.00 89.56 238 ARG A CA 1
ATOM 1910 C C . ARG A 1 238 ? 7.181 19.708 -1.273 1.00 89.56 238 ARG A C 1
ATOM 1912 O O . ARG A 1 238 ? 7.598 18.896 -0.465 1.00 89.56 238 ARG A O 1
ATOM 1919 N N . GLU A 1 239 ? 6.915 20.969 -0.955 1.00 91.81 239 GLU A N 1
ATOM 1920 C CA . GLU A 1 239 ? 7.182 21.556 0.358 1.00 91.81 239 GLU A CA 1
ATOM 1921 C C . GLU A 1 239 ? 6.365 20.860 1.453 1.00 91.81 239 GLU A C 1
ATOM 1923 O O . GLU A 1 239 ? 6.907 20.496 2.489 1.00 91.81 239 GLU A O 1
ATOM 1928 N N . GLN A 1 240 ? 5.075 20.603 1.210 1.00 92.69 240 GLN A N 1
ATOM 1929 C CA . GLN A 1 240 ? 4.221 19.874 2.154 1.00 92.69 240 GLN A CA 1
ATOM 1930 C C . GLN A 1 240 ? 4.705 18.437 2.377 1.00 92.69 240 GLN A C 1
ATOM 1932 O O . GLN A 1 240 ? 4.684 17.944 3.504 1.00 92.69 240 GLN A O 1
ATOM 1937 N N . ARG A 1 241 ? 5.146 17.764 1.307 1.00 93.19 241 ARG A N 1
ATOM 1938 C CA . ARG A 1 241 ? 5.728 16.423 1.386 1.00 93.19 241 ARG A CA 1
ATOM 1939 C C . ARG A 1 241 ? 7.037 16.441 2.179 1.00 93.19 241 ARG A C 1
ATOM 1941 O O . ARG A 1 241 ? 7.174 15.626 3.084 1.00 93.19 241 ARG A O 1
ATOM 1948 N N . ASP A 1 242 ? 7.934 17.383 1.905 1.00 93.56 242 ASP A N 1
ATOM 1949 C CA . ASP A 1 242 ? 9.216 17.532 2.604 1.00 93.56 242 ASP A CA 1
ATOM 1950 C C . ASP A 1 242 ? 9.005 17.839 4.100 1.00 93.56 242 ASP A C 1
ATOM 1952 O O . ASP A 1 242 ? 9.639 17.226 4.959 1.00 93.56 242 ASP A O 1
ATOM 1956 N N . GLU A 1 243 ? 8.068 18.733 4.438 1.00 93.94 243 GLU A N 1
ATOM 1957 C CA . GLU A 1 243 ? 7.689 19.021 5.828 1.00 93.94 243 GLU A CA 1
ATOM 1958 C C . GLU A 1 243 ? 7.125 17.785 6.540 1.00 93.94 243 GLU A C 1
ATOM 1960 O O . GLU A 1 243 ? 7.475 17.519 7.692 1.00 93.94 243 GLU A O 1
ATOM 1965 N N . TRP A 1 244 ? 6.270 17.011 5.864 1.00 94.69 244 TRP A N 1
ATOM 1966 C CA . TRP A 1 244 ? 5.756 15.758 6.411 1.00 94.69 244 TRP A CA 1
ATOM 1967 C C . TRP A 1 244 ? 6.876 14.736 6.631 1.00 94.69 244 TRP A C 1
ATOM 1969 O O . TRP A 1 244 ? 6.915 14.105 7.681 1.00 94.69 244 TRP A O 1
ATOM 1979 N N . MET A 1 245 ? 7.821 14.595 5.698 1.00 94.44 245 MET A N 1
ATOM 1980 C CA . MET A 1 245 ? 8.941 13.651 5.828 1.00 94.44 245 MET A CA 1
ATOM 1981 C C . MET A 1 245 ? 9.901 13.993 6.972 1.00 94.44 245 MET A C 1
ATOM 1983 O O . MET A 1 245 ? 10.533 13.098 7.542 1.00 94.44 245 MET A O 1
ATOM 1987 N N . GLN A 1 246 ? 10.020 15.275 7.323 1.00 93.38 246 GLN A N 1
ATOM 1988 C CA . GLN A 1 246 ? 10.834 15.721 8.454 1.00 93.38 246 GLN A CA 1
ATOM 1989 C C . GLN A 1 246 ? 10.219 15.328 9.803 1.00 93.38 246 GLN A C 1
ATOM 1991 O O . GLN A 1 246 ? 10.956 14.929 10.712 1.00 93.38 246 GLN A O 1
ATOM 1996 N N . ASP A 1 247 ? 8.891 15.409 9.927 1.00 91.19 247 ASP A N 1
ATOM 1997 C CA . ASP A 1 247 ? 8.171 15.109 11.168 1.00 91.19 247 ASP A CA 1
ATOM 1998 C C . ASP A 1 247 ? 6.806 14.424 10.928 1.00 91.19 247 ASP A C 1
ATOM 2000 O O . ASP A 1 247 ? 5.742 15.006 11.181 1.00 91.19 247 ASP A O 1
ATOM 2004 N N . PRO A 1 248 ? 6.799 13.161 10.455 1.00 91.19 248 PRO A N 1
ATOM 2005 C CA . PRO A 1 248 ? 5.568 12.491 10.030 1.00 91.19 248 PRO A CA 1
ATOM 2006 C C . PRO A 1 248 ? 4.594 12.226 11.188 1.00 91.19 248 PRO A C 1
ATOM 2008 O O . PRO A 1 248 ? 3.396 12.056 10.960 1.00 91.19 248 PRO A O 1
ATOM 2011 N N . GLN A 1 249 ? 5.085 12.216 12.433 1.00 86.81 249 GLN A N 1
ATOM 2012 C CA . GLN A 1 249 ? 4.300 11.896 13.630 1.00 86.81 249 GLN A CA 1
ATOM 2013 C C . GLN A 1 249 ? 3.551 13.097 14.226 1.00 86.81 249 GLN A C 1
ATOM 2015 O O . GLN A 1 249 ? 2.637 12.908 15.030 1.00 86.81 249 GLN A O 1
ATOM 2020 N N . GLU A 1 250 ? 3.891 14.327 13.841 1.00 88.88 250 GLU A N 1
ATOM 2021 C CA . GLU A 1 250 ? 3.184 15.534 14.296 1.00 88.88 250 GLU A CA 1
ATOM 2022 C C . GLU A 1 250 ? 2.658 16.396 13.138 1.00 88.88 250 GLU A C 1
ATOM 2024 O O . GLU A 1 250 ? 1.908 17.359 13.362 1.00 88.88 250 GLU A O 1
ATOM 2029 N N . TYR A 1 251 ? 2.982 16.039 11.893 1.00 91.81 251 TYR A N 1
ATOM 2030 C CA . TYR A 1 251 ? 2.534 16.778 10.725 1.00 91.81 251 TYR A CA 1
ATOM 2031 C C . TYR A 1 251 ? 1.007 16.768 10.589 1.00 91.81 251 TYR A C 1
ATOM 2033 O O . TYR A 1 251 ? 0.351 15.757 10.340 1.00 91.81 251 TYR A O 1
ATOM 2041 N N . THR A 1 252 ? 0.436 17.961 10.711 1.00 89.19 252 THR A N 1
ATOM 2042 C CA . THR A 1 252 ? -1.003 18.209 10.568 1.00 89.19 252 THR A CA 1
ATOM 2043 C C . THR A 1 252 ? -1.304 19.309 9.558 1.00 89.19 252 THR A C 1
ATOM 2045 O O . THR A 1 252 ? -2.471 19.546 9.258 1.00 89.19 252 THR A O 1
ATOM 2048 N N . LYS A 1 253 ? -0.283 19.961 8.990 1.00 79.38 253 LYS A N 1
ATOM 2049 C CA . LYS A 1 253 ? -0.406 21.124 8.100 1.00 79.38 253 LYS A CA 1
ATOM 2050 C C . LYS A 1 253 ? -0.816 20.721 6.681 1.00 79.38 253 LYS A C 1
ATOM 2052 O O . LYS A 1 253 ? -0.116 20.973 5.719 1.00 79.38 253 LYS A O 1
ATOM 2057 N N . GLY A 1 254 ? -1.966 20.071 6.542 1.00 65.31 254 GLY A N 1
ATOM 2058 C CA . GLY A 1 254 ? -2.480 19.682 5.232 1.00 65.31 254 GLY A CA 1
ATOM 2059 C C . GLY A 1 254 ? -3.218 20.800 4.498 1.00 65.31 254 GLY A C 1
ATOM 2060 O O . GLY A 1 254 ? -3.783 20.515 3.456 1.00 65.31 254 GLY A O 1
ATOM 2061 N N . ASP A 1 255 ? -3.327 22.016 5.046 1.00 71.50 255 ASP A N 1
ATOM 2062 C CA . ASP A 1 255 ? -4.110 23.140 4.490 1.00 71.50 255 ASP A CA 1
ATOM 2063 C C . ASP A 1 255 ? -5.513 22.743 4.003 1.00 71.50 255 ASP A C 1
ATOM 2065 O O . ASP A 1 255 ? -5.999 23.161 2.952 1.00 71.50 255 ASP A O 1
ATOM 2069 N N . GLY A 1 256 ? -6.169 21.857 4.757 1.00 72.12 256 GLY A N 1
ATOM 2070 C CA . GLY A 1 256 ? -7.468 21.313 4.382 1.00 72.12 256 GLY A CA 1
ATOM 2071 C C . GLY A 1 256 ? -7.445 20.434 3.128 1.00 72.12 256 GLY A C 1
ATOM 2072 O O . GLY A 1 256 ? -8.479 20.366 2.471 1.00 72.12 256 GLY A O 1
ATOM 2073 N N . ARG A 1 257 ? -6.322 19.773 2.798 1.00 88.75 257 ARG A N 1
ATOM 2074 C CA . ARG A 1 257 ? -6.132 18.735 1.754 1.00 88.75 257 ARG A CA 1
ATOM 2075 C C . ARG A 1 257 ? -6.185 17.302 2.282 1.00 88.75 257 ARG A C 1
ATOM 2077 O O . ARG A 1 257 ? -6.166 16.364 1.492 1.00 88.75 257 ARG A O 1
ATOM 2084 N N . TRP A 1 258 ? -6.291 17.115 3.596 1.00 95.81 258 TRP A N 1
ATOM 2085 C CA . TRP A 1 258 ? -6.611 15.802 4.146 1.00 95.81 258 TRP A CA 1
ATOM 2086 C C . TRP A 1 258 ? -8.001 15.378 3.670 1.00 95.81 258 TRP A C 1
ATOM 2088 O O . TRP A 1 258 ? -8.983 16.124 3.803 1.00 95.81 258 TRP A O 1
ATOM 2098 N N . ARG A 1 259 ? -8.066 14.200 3.061 1.00 97.06 259 ARG A N 1
ATOM 2099 C CA . ARG A 1 259 ? -9.285 13.584 2.553 1.00 97.06 259 ARG A CA 1
ATOM 2100 C C . ARG A 1 259 ? -9.545 12.274 3.242 1.00 97.06 259 ARG A C 1
ATOM 2102 O O . ARG A 1 259 ? -8.619 11.652 3.750 1.00 97.06 259 ARG A O 1
ATOM 2109 N N . TYR A 1 260 ? -10.806 11.874 3.258 1.00 97.56 260 TYR A N 1
ATOM 2110 C CA . TYR A 1 260 ? -11.169 10.534 3.671 1.00 97.56 260 TYR A CA 1
ATOM 2111 C C . TYR A 1 260 ? -12.410 10.034 2.948 1.00 97.56 260 TYR A C 1
ATOM 2113 O O . TYR A 1 260 ? -13.250 10.816 2.506 1.00 97.56 260 TYR A O 1
ATOM 2121 N N . VAL A 1 261 ? -12.522 8.714 2.900 1.00 97.69 261 VAL A N 1
ATOM 2122 C CA . VAL A 1 261 ? -13.713 7.962 2.518 1.00 97.69 261 VAL A CA 1
ATOM 2123 C C . VAL A 1 261 ? -13.966 6.867 3.553 1.00 97.69 261 VAL A C 1
ATOM 2125 O O . VAL A 1 261 ? -13.081 6.511 4.335 1.00 97.69 261 VAL A O 1
ATOM 2128 N N . VAL A 1 262 ? -15.175 6.314 3.549 1.00 97.38 262 VAL A N 1
ATOM 2129 C CA . VAL A 1 262 ? -15.492 5.078 4.271 1.00 97.38 262 VAL A CA 1
ATOM 2130 C C . VAL A 1 262 ? -15.885 4.040 3.233 1.00 97.38 262 VAL A C 1
ATOM 2132 O O . VAL A 1 262 ? -16.923 4.176 2.587 1.00 97.38 262 VAL A O 1
ATOM 2135 N N . LEU A 1 263 ? -15.031 3.037 3.061 1.00 97.06 263 LEU A N 1
ATOM 2136 C CA . LEU A 1 263 ? -15.251 1.923 2.152 1.00 97.06 263 LEU A CA 1
ATOM 2137 C C . LEU A 1 263 ? -16.167 0.898 2.822 1.00 97.06 263 LEU A C 1
ATOM 2139 O O . LEU A 1 263 ? -15.985 0.537 3.988 1.00 97.06 263 LEU A O 1
ATOM 2143 N N . LYS A 1 264 ? -17.158 0.442 2.066 1.00 96.19 264 LYS A N 1
ATOM 2144 C CA . LYS A 1 264 ? -18.081 -0.636 2.419 1.00 96.19 264 LYS A CA 1
ATOM 2145 C C . LYS A 1 264 ? -17.588 -1.960 1.829 1.00 96.19 264 LYS A C 1
ATOM 2147 O O . LYS A 1 264 ? -16.762 -1.929 0.914 1.00 96.19 264 LYS A O 1
ATOM 2152 N N . PRO A 1 265 ? -18.116 -3.111 2.284 1.00 95.69 265 PRO A N 1
ATOM 2153 C CA . PRO A 1 265 ? -17.826 -4.390 1.650 1.00 95.69 265 PRO A CA 1
ATOM 2154 C C . PRO A 1 265 ? -18.051 -4.338 0.134 1.00 95.69 265 PRO A C 1
ATOM 2156 O O . PRO A 1 265 ? -18.955 -3.646 -0.338 1.00 95.69 265 PRO A O 1
ATOM 2159 N N . ALA A 1 266 ? -17.210 -5.062 -0.603 1.00 94.56 266 ALA A N 1
ATOM 2160 C CA . ALA A 1 266 ? -17.089 -5.049 -2.060 1.00 94.56 266 ALA A CA 1
ATOM 2161 C C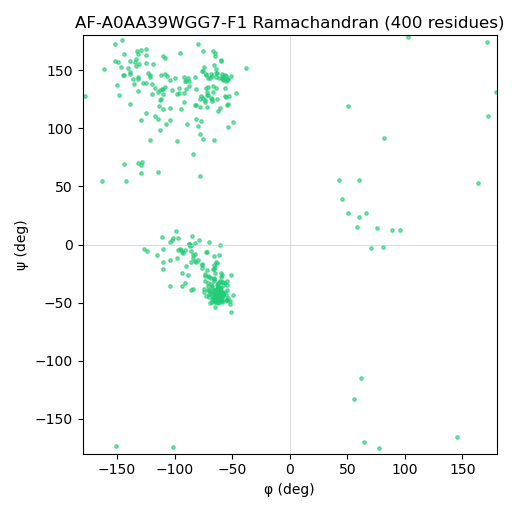 . ALA A 1 266 ? -16.485 -3.772 -2.658 1.00 94.56 266 ALA A C 1
ATOM 2163 O O . ALA A 1 266 ? -16.294 -3.724 -3.864 1.00 94.56 266 ALA A O 1
ATOM 2164 N N . GLN A 1 267 ? -16.158 -2.733 -1.888 1.00 97.00 267 GLN A N 1
ATOM 2165 C CA . GLN A 1 267 ? -15.460 -1.574 -2.447 1.00 97.00 267 GLN A CA 1
ATOM 2166 C C . GLN A 1 267 ? -13.949 -1.788 -2.419 1.00 97.00 267 GLN A C 1
ATOM 2168 O O . GLN A 1 267 ? -13.386 -2.235 -1.416 1.00 97.00 267 GLN A O 1
ATOM 2173 N N . THR A 1 268 ? -13.304 -1.429 -3.524 1.00 98.12 268 THR A N 1
ATOM 2174 C CA . THR A 1 268 ? -11.855 -1.444 -3.690 1.00 98.12 268 THR A CA 1
ATOM 2175 C C . THR A 1 268 ? -11.340 -0.021 -3.782 1.00 98.12 268 THR A C 1
ATOM 2177 O O . THR A 1 268 ? -11.873 0.787 -4.543 1.00 98.12 268 THR A O 1
ATOM 2180 N N . ILE A 1 269 ? -10.268 0.272 -3.055 1.00 98.38 269 ILE A N 1
ATOM 2181 C CA . ILE A 1 269 ? -9.427 1.438 -3.303 1.00 98.38 269 ILE A CA 1
ATOM 2182 C C . ILE A 1 269 ? -8.099 0.980 -3.893 1.00 98.38 269 ILE A C 1
ATOM 2184 O O . ILE A 1 269 ? -7.511 0.021 -3.410 1.00 98.38 269 ILE A O 1
ATOM 2188 N N . PHE A 1 270 ? -7.629 1.669 -4.924 1.00 98.12 270 PHE A N 1
ATOM 2189 C CA . PHE A 1 270 ? -6.270 1.593 -5.441 1.00 98.12 270 PHE A CA 1
ATOM 2190 C C . PHE A 1 270 ? -5.619 2.961 -5.287 1.00 98.12 270 PHE A C 1
ATOM 2192 O O . PHE A 1 270 ? -6.231 3.979 -5.618 1.00 98.12 270 PHE A O 1
ATOM 2199 N N . PHE A 1 271 ? -4.384 3.007 -4.803 1.00 97.62 271 PHE A N 1
ATOM 2200 C CA . PHE A 1 271 ? -3.657 4.257 -4.652 1.00 97.62 271 PHE A CA 1
ATOM 2201 C C . PHE A 1 271 ? -2.206 4.135 -5.124 1.00 97.62 271 PHE A C 1
ATOM 2203 O O . PHE A 1 271 ? -1.560 3.101 -4.940 1.00 97.62 271 PHE A O 1
ATOM 2210 N N . PRO A 1 272 ? -1.685 5.195 -5.763 1.00 96.06 272 PRO A N 1
ATOM 2211 C CA . PRO A 1 272 ? -0.370 5.153 -6.373 1.00 96.06 272 PRO A CA 1
ATOM 2212 C C . PRO A 1 272 ? 0.761 5.236 -5.352 1.00 96.06 272 PRO A C 1
ATOM 2214 O O . PRO A 1 272 ? 0.587 5.674 -4.209 1.00 96.06 272 PRO A O 1
ATOM 2217 N N . SER A 1 273 ? 1.953 4.910 -5.844 1.00 95.94 273 SER A N 1
ATOM 2218 C CA . SER A 1 273 ? 3.216 4.981 -5.117 1.00 95.94 273 SER A CA 1
ATOM 2219 C C . SER A 1 273 ? 3.367 6.311 -4.375 1.00 95.94 273 SER A C 1
ATOM 2221 O O . SER A 1 273 ? 3.161 7.394 -4.941 1.00 95.94 273 SER A O 1
ATOM 2223 N N . GLY A 1 274 ? 3.711 6.234 -3.089 1.00 95.56 274 GLY A N 1
ATOM 2224 C CA . GLY A 1 274 ? 3.968 7.406 -2.255 1.00 95.56 274 GLY A CA 1
ATOM 2225 C C . GLY A 1 274 ? 2.720 8.173 -1.802 1.00 95.56 274 GLY A C 1
ATOM 2226 O O . GLY A 1 274 ? 2.841 9.303 -1.322 1.00 95.56 274 GLY A O 1
ATOM 2227 N N . THR A 1 275 ? 1.520 7.610 -1.933 1.00 97.25 275 THR A N 1
ATOM 2228 C CA . THR A 1 275 ? 0.337 8.184 -1.273 1.00 97.25 275 THR A CA 1
ATOM 2229 C C . THR A 1 275 ? 0.542 8.205 0.246 1.00 97.25 275 THR A C 1
ATOM 2231 O O . THR A 1 275 ? 0.672 7.152 0.867 1.00 97.25 275 THR A O 1
ATOM 2234 N N . ILE A 1 276 ? 0.557 9.403 0.845 1.00 97.00 276 ILE A N 1
ATOM 2235 C CA . ILE A 1 276 ? 0.582 9.574 2.305 1.00 97.00 276 ILE A CA 1
ATOM 2236 C C . ILE A 1 276 ? -0.831 9.308 2.817 1.00 97.00 276 ILE A C 1
ATOM 2238 O O . ILE A 1 276 ? -1.721 10.140 2.612 1.00 97.00 276 ILE A O 1
ATOM 2242 N N . HIS A 1 277 ? -1.048 8.162 3.451 1.00 97.62 277 HIS A N 1
ATOM 2243 C CA . HIS A 1 277 ? -2.372 7.695 3.842 1.00 97.62 277 HIS A CA 1
ATOM 2244 C C . HIS A 1 277 ? -2.423 7.192 5.283 1.00 97.62 277 HIS A C 1
ATOM 2246 O O . HIS A 1 277 ? -1.408 6.878 5.896 1.00 97.62 277 HIS A O 1
ATOM 2252 N N . PHE A 1 278 ? -3.632 7.156 5.829 1.00 97.31 278 PHE A N 1
ATOM 2253 C CA . PHE A 1 278 ? -3.957 6.704 7.170 1.00 97.31 278 PHE A CA 1
ATOM 2254 C C . PHE A 1 278 ? -5.240 5.871 7.140 1.00 97.31 278 PHE A C 1
ATOM 2256 O O . PHE A 1 278 ? -6.080 6.014 6.248 1.00 97.31 278 PHE A O 1
ATOM 2263 N N . VAL A 1 279 ? -5.422 5.028 8.153 1.00 97.38 279 VAL A N 1
ATOM 2264 C CA . VAL A 1 279 ? -6.589 4.143 8.269 1.00 97.38 279 VAL A CA 1
ATOM 2265 C C . VAL A 1 279 ? -7.240 4.338 9.630 1.00 97.38 279 VAL A C 1
ATOM 2267 O O . VAL A 1 279 ? -6.552 4.472 10.642 1.00 97.38 279 VAL A O 1
ATOM 2270 N N . PHE A 1 280 ? -8.567 4.357 9.671 1.00 96.31 280 PHE A N 1
ATOM 2271 C CA . PHE A 1 280 ? -9.339 4.471 10.905 1.00 96.31 280 PHE A CA 1
ATOM 2272 C C . PHE A 1 280 ? -10.572 3.577 10.859 1.00 96.31 280 PHE A C 1
ATOM 2274 O O . PHE A 1 280 ? -11.125 3.293 9.796 1.00 96.31 280 PHE A O 1
ATOM 2281 N N . ARG A 1 281 ? -11.018 3.136 12.033 1.00 94.62 281 ARG A N 1
ATOM 2282 C CA . ARG A 1 281 ? -12.169 2.241 12.181 1.00 94.62 281 ARG A CA 1
ATOM 2283 C C . ARG A 1 281 ? -13.106 2.764 13.250 1.00 94.62 281 ARG A C 1
ATOM 2285 O O . ARG A 1 281 ? -12.669 3.304 14.268 1.00 94.62 281 ARG A O 1
ATOM 2292 N N . LEU A 1 282 ? -14.404 2.584 13.030 1.00 91.38 282 LEU A N 1
ATOM 2293 C CA . LEU A 1 282 ? -15.390 2.807 14.082 1.00 91.38 282 LEU A CA 1
ATOM 2294 C C . LEU A 1 282 ? -15.151 1.801 15.214 1.00 91.38 282 LEU A C 1
ATOM 2296 O O . LEU A 1 282 ? -14.701 0.684 14.973 1.00 91.38 282 LEU A O 1
ATOM 2300 N N . ARG A 1 283 ? -15.435 2.193 16.461 1.00 90.50 283 ARG A N 1
ATOM 2301 C CA . ARG A 1 283 ? -15.191 1.339 17.640 1.00 90.50 283 ARG A CA 1
ATOM 2302 C C . ARG A 1 283 ? -15.968 0.020 17.608 1.00 90.50 283 ARG A C 1
ATOM 2304 O O . ARG A 1 283 ? -15.457 -0.974 18.104 1.00 90.50 283 ARG A O 1
ATOM 2311 N N . SER A 1 284 ? -17.152 0.024 17.005 1.00 88.06 284 SER A N 1
ATOM 2312 C CA . SER A 1 284 ? -18.045 -1.133 16.914 1.00 88.06 284 SER A CA 1
ATOM 2313 C C . SER A 1 284 ? -17.758 -2.056 15.724 1.00 88.06 284 SER A C 1
ATOM 2315 O O . SER A 1 284 ? -18.403 -3.090 15.604 1.00 88.06 284 SER A O 1
ATOM 2317 N N . GLU A 1 285 ? -16.831 -1.699 14.829 1.00 88.81 285 GLU A N 1
ATOM 2318 C CA . GLU A 1 285 ? -16.673 -2.363 13.528 1.00 88.81 285 GLU A CA 1
ATOM 2319 C C . GLU A 1 285 ? -15.333 -3.100 13.437 1.00 88.81 285 GLU A C 1
ATOM 2321 O O . GLU A 1 285 ? -14.280 -2.475 13.300 1.00 88.81 285 GLU A O 1
ATOM 2326 N N . GLN A 1 286 ? -15.368 -4.434 13.471 1.00 95.38 286 GLN A N 1
ATOM 2327 C CA . GLN A 1 286 ? -14.242 -5.238 12.991 1.00 95.38 286 GLN A CA 1
ATOM 2328 C C . GLN A 1 286 ? -14.195 -5.166 11.464 1.00 95.38 286 GLN A C 1
ATOM 2330 O O . GLN A 1 286 ? -15.234 -5.108 10.809 1.00 95.38 286 GLN A O 1
ATOM 2335 N N . THR A 1 287 ? -12.996 -5.188 10.888 1.00 96.50 287 THR A N 1
ATOM 2336 C CA . THR A 1 287 ? -12.837 -5.172 9.430 1.00 96.50 287 THR A CA 1
ATOM 2337 C C . THR A 1 287 ? -11.998 -6.339 8.950 1.00 96.50 287 THR A C 1
ATOM 2339 O O . THR A 1 287 ? -10.942 -6.602 9.534 1.00 96.50 287 THR A O 1
ATOM 2342 N N . LEU A 1 288 ? -12.421 -6.939 7.839 1.00 97.06 288 LEU A N 1
ATOM 2343 C CA . LEU A 1 288 ? -11.594 -7.781 6.978 1.00 97.06 288 LEU A CA 1
ATOM 2344 C C . LEU A 1 288 ? -11.451 -7.089 5.628 1.00 97.06 288 LEU A C 1
ATOM 2346 O O . LEU A 1 288 ? -12.449 -6.700 5.018 1.00 97.06 288 LEU A O 1
ATOM 2350 N N . ALA A 1 289 ? -10.229 -6.983 5.134 1.00 96.69 289 ALA A N 1
ATOM 2351 C CA . ALA A 1 289 ? -9.972 -6.612 3.753 1.00 96.69 289 ALA A CA 1
ATOM 2352 C C . ALA A 1 289 ? -8.928 -7.546 3.146 1.00 96.69 289 ALA A C 1
ATOM 2354 O O . ALA A 1 289 ? -8.102 -8.112 3.856 1.00 96.69 289 ALA A O 1
ATOM 2355 N N . LEU A 1 290 ? -8.984 -7.703 1.832 1.00 96.50 290 LEU A N 1
ATOM 2356 C CA . LEU A 1 290 ? -7.907 -8.296 1.050 1.00 96.50 290 LEU A CA 1
ATOM 2357 C C . LEU A 1 290 ? -7.191 -7.163 0.342 1.00 96.50 290 LEU A C 1
ATOM 2359 O O . LEU A 1 290 ? -7.839 -6.219 -0.107 1.00 96.50 290 LEU A O 1
ATOM 2363 N N . GLY A 1 291 ? -5.882 -7.245 0.236 1.00 95.62 291 GLY A N 1
ATOM 2364 C CA . GLY A 1 291 ? -5.112 -6.260 -0.490 1.00 95.62 291 GLY A CA 1
ATOM 2365 C C . GLY A 1 291 ? -3.863 -6.864 -1.074 1.00 95.62 291 GLY A C 1
ATOM 2366 O O . GLY A 1 291 ? -3.672 -8.081 -1.076 1.00 95.62 291 GLY A O 1
ATOM 2367 N N . GLY A 1 292 ? -3.042 -5.994 -1.624 1.00 95.44 292 GLY A N 1
ATOM 2368 C CA . GLY A 1 292 ? -1.834 -6.403 -2.294 1.00 95.44 292 GLY A CA 1
ATOM 2369 C C . GLY A 1 292 ? -1.179 -5.249 -3.016 1.00 95.44 292 GLY A C 1
ATOM 2370 O O . GLY A 1 292 ? -1.732 -4.147 -3.126 1.00 95.44 292 GLY A O 1
ATOM 2371 N N . HIS A 1 293 ? -0.002 -5.539 -3.548 1.00 96.12 293 HIS A N 1
ATOM 2372 C CA . HIS A 1 293 ? 0.817 -4.552 -4.219 1.00 96.12 293 HIS A CA 1
ATOM 2373 C C . HIS A 1 293 ? 0.920 -4.812 -5.719 1.00 96.12 293 HIS A C 1
ATOM 2375 O O . HIS A 1 293 ? 0.979 -5.949 -6.192 1.00 96.12 293 HIS A O 1
ATOM 2381 N N . VAL A 1 294 ? 0.992 -3.725 -6.480 1.00 96.81 294 VAL A N 1
ATOM 2382 C CA . VAL A 1 294 ? 1.344 -3.716 -7.900 1.00 96.81 294 VAL A CA 1
ATOM 2383 C C . VAL A 1 294 ? 2.379 -2.625 -8.157 1.00 96.81 294 VAL A C 1
ATOM 2385 O O . VAL A 1 294 ? 2.620 -1.745 -7.332 1.00 96.81 294 VAL A O 1
ATOM 2388 N N . LEU A 1 295 ? 2.997 -2.670 -9.332 1.00 95.88 295 LEU A N 1
ATOM 2389 C CA . LEU A 1 295 ? 3.741 -1.537 -9.867 1.00 95.88 295 LEU A CA 1
ATOM 2390 C C . LEU A 1 295 ? 3.376 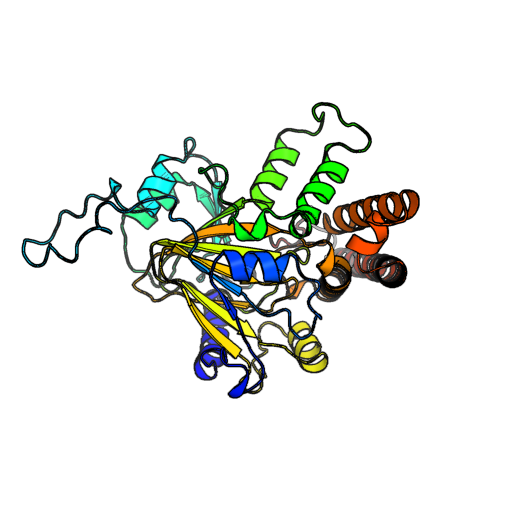-1.379 -11.333 1.00 95.88 295 LEU A C 1
ATOM 2392 O O . LEU A 1 295 ? 3.304 -2.366 -12.072 1.00 95.88 295 LEU A O 1
ATOM 2396 N N . ARG A 1 296 ? 3.188 -0.129 -11.753 1.00 93.81 296 ARG A N 1
ATOM 2397 C CA . ARG A 1 296 ? 2.942 0.210 -13.151 1.00 93.81 296 ARG A CA 1
ATOM 2398 C C . ARG A 1 296 ? 4.233 0.503 -13.900 1.00 93.81 296 ARG A C 1
ATOM 2400 O O . ARG A 1 296 ? 5.104 1.199 -13.381 1.00 93.81 296 ARG A O 1
ATOM 2407 N N . TRP A 1 297 ? 4.327 0.062 -15.152 1.00 92.94 297 TRP A N 1
ATOM 2408 C CA . TRP A 1 297 ? 5.401 0.473 -16.059 1.00 92.94 297 TRP A CA 1
ATOM 2409 C C . TRP A 1 297 ? 5.392 1.983 -16.279 1.00 92.94 297 TRP A C 1
ATOM 2411 O O . TRP A 1 297 ? 6.440 2.615 -16.184 1.00 92.94 297 TRP A O 1
ATOM 2421 N N . SER A 1 298 ? 4.211 2.571 -16.484 1.00 90.19 298 SER A N 1
ATOM 2422 C CA . SER A 1 298 ? 4.056 4.021 -16.627 1.00 90.19 298 SER A CA 1
ATOM 2423 C C . SER A 1 298 ? 4.395 4.807 -15.352 1.00 90.19 298 SER A C 1
ATOM 2425 O O . SER A 1 298 ? 4.656 6.003 -15.435 1.00 90.19 298 SER A O 1
ATOM 2427 N N . GLY A 1 299 ? 4.428 4.150 -14.186 1.00 91.56 299 GLY A N 1
ATOM 2428 C CA . GLY A 1 299 ? 4.719 4.753 -12.880 1.00 91.56 299 GLY A CA 1
ATOM 2429 C C . GLY A 1 299 ? 6.171 4.612 -12.409 1.00 91.56 299 GLY A C 1
ATOM 2430 O O . GLY A 1 299 ? 6.478 4.984 -11.278 1.00 91.56 299 GLY A O 1
ATOM 2431 N N . ILE A 1 300 ? 7.073 4.077 -13.238 1.00 93.00 300 ILE A N 1
ATOM 2432 C CA . ILE A 1 300 ? 8.445 3.722 -12.835 1.00 93.00 300 ILE A CA 1
ATOM 2433 C C . ILE A 1 300 ? 9.281 4.912 -12.333 1.00 93.00 300 ILE A C 1
ATOM 2435 O O . ILE A 1 300 ? 10.028 4.777 -11.365 1.00 93.00 300 ILE A O 1
ATOM 2439 N N . GLU A 1 301 ? 9.139 6.086 -12.955 1.00 92.94 301 GLU A N 1
ATOM 2440 C CA . GLU A 1 301 ? 9.868 7.296 -12.558 1.00 92.94 301 GLU A CA 1
ATOM 2441 C C . GLU A 1 301 ? 9.422 7.768 -11.169 1.00 92.94 301 GLU A C 1
ATOM 2443 O O . GLU A 1 301 ? 10.249 8.041 -10.295 1.00 92.94 301 GLU A O 1
ATOM 2448 N N . ARG A 1 302 ? 8.103 7.795 -10.945 1.00 93.44 302 ARG A N 1
ATOM 2449 C CA . ARG A 1 302 ? 7.504 8.112 -9.649 1.00 93.44 302 ARG A CA 1
ATOM 2450 C C . ARG A 1 302 ? 7.962 7.128 -8.579 1.00 93.44 302 ARG A C 1
ATOM 2452 O O . ARG A 1 302 ? 8.387 7.557 -7.511 1.00 93.44 302 ARG A O 1
ATOM 2459 N N . TRP A 1 303 ? 7.911 5.832 -8.878 1.00 96.00 303 TRP A N 1
ATOM 2460 C CA . TRP A 1 303 ? 8.352 4.779 -7.967 1.00 96.00 303 TRP A CA 1
ATOM 2461 C C . TRP A 1 303 ? 9.807 4.984 -7.521 1.00 96.00 303 TRP A C 1
ATOM 2463 O O . TRP A 1 303 ? 10.080 4.985 -6.322 1.00 96.00 303 TRP A O 1
ATOM 2473 N N . LEU A 1 304 ? 10.727 5.254 -8.458 1.00 97.19 304 LEU A N 1
ATOM 2474 C CA . LEU A 1 304 ? 12.132 5.528 -8.131 1.00 97.19 304 LEU A CA 1
ATOM 2475 C C . LEU A 1 304 ? 12.288 6.748 -7.213 1.00 97.19 304 LEU A C 1
ATOM 2477 O O . LEU A 1 304 ? 13.041 6.677 -6.245 1.00 97.19 304 LEU A O 1
ATOM 2481 N N . ARG A 1 305 ? 11.563 7.845 -7.473 1.00 96.12 305 ARG A N 1
ATOM 2482 C CA . ARG A 1 305 ? 11.573 9.030 -6.593 1.00 96.12 305 ARG A CA 1
ATOM 2483 C C . ARG A 1 305 ? 11.093 8.696 -5.184 1.00 96.12 305 ARG A C 1
ATOM 2485 O O . ARG A 1 305 ? 11.733 9.087 -4.217 1.00 96.12 305 ARG A O 1
ATOM 2492 N N . VAL A 1 306 ? 10.001 7.939 -5.065 1.00 95.94 306 VAL A N 1
ATOM 2493 C CA . VAL A 1 306 ? 9.460 7.530 -3.761 1.00 95.94 306 VAL A CA 1
ATOM 2494 C C . VAL A 1 306 ? 10.450 6.647 -3.009 1.00 95.94 306 VAL A C 1
ATOM 2496 O O . VAL A 1 306 ? 10.673 6.872 -1.826 1.00 95.94 306 VAL A O 1
ATOM 2499 N N . VAL A 1 307 ? 11.090 5.691 -3.681 1.00 96.56 307 VAL A N 1
ATOM 2500 C CA . VAL A 1 307 ? 12.125 4.846 -3.070 1.00 96.56 307 VAL A CA 1
ATOM 2501 C C . VAL A 1 307 ? 13.313 5.678 -2.574 1.00 96.56 307 VAL A C 1
ATOM 2503 O O . VAL A 1 307 ? 13.800 5.447 -1.469 1.00 96.56 307 VAL A O 1
ATOM 2506 N N . ILE A 1 308 ? 13.763 6.669 -3.349 1.00 96.38 308 ILE A N 1
ATOM 2507 C CA . ILE A 1 308 ? 14.821 7.600 -2.927 1.00 96.38 308 ILE A CA 1
ATOM 2508 C C . ILE A 1 308 ? 14.394 8.372 -1.671 1.00 96.38 308 ILE A C 1
ATOM 2510 O O . ILE A 1 308 ? 15.152 8.436 -0.702 1.00 96.38 308 ILE A O 1
ATOM 2514 N N . ASP A 1 309 ? 13.175 8.915 -1.660 1.00 95.25 309 ASP A N 1
ATOM 2515 C CA . ASP A 1 309 ? 12.632 9.635 -0.505 1.00 95.25 309 ASP A CA 1
ATOM 2516 C C . ASP A 1 309 ? 12.563 8.739 0.742 1.00 95.25 309 ASP A C 1
ATOM 2518 O O . ASP A 1 309 ? 12.913 9.175 1.837 1.00 95.25 309 ASP A O 1
ATOM 2522 N N . GLN A 1 310 ? 12.167 7.473 0.591 1.00 94.69 310 GLN A N 1
ATOM 2523 C CA . GLN A 1 310 ? 12.094 6.522 1.703 1.00 94.69 310 GLN A CA 1
ATOM 2524 C C . GLN A 1 310 ? 13.483 6.142 2.241 1.00 94.69 310 GLN A C 1
ATOM 2526 O O . GLN A 1 310 ? 13.636 5.980 3.449 1.00 94.69 310 GLN A O 1
ATOM 2531 N N . VAL A 1 311 ? 14.514 6.067 1.388 1.00 93.75 311 VAL A N 1
ATOM 2532 C CA . VAL A 1 311 ? 15.911 5.889 1.834 1.00 93.75 311 VAL A CA 1
ATOM 2533 C C . VAL A 1 311 ? 16.402 7.111 2.618 1.00 93.75 311 VAL A C 1
ATOM 2535 O O . VAL A 1 311 ? 17.064 6.958 3.645 1.00 93.75 311 VAL A O 1
ATOM 2538 N N . ARG A 1 312 ? 16.051 8.325 2.175 1.00 93.00 312 ARG A N 1
ATOM 2539 C CA . ARG A 1 312 ? 16.376 9.578 2.883 1.00 93.00 312 ARG A CA 1
ATOM 2540 C C . ARG A 1 312 ? 15.632 9.706 4.214 1.00 93.00 312 ARG A C 1
ATOM 2542 O O . ARG A 1 312 ? 16.176 10.232 5.186 1.00 93.00 312 ARG A O 1
ATOM 2549 N N . HIS A 1 313 ? 14.393 9.224 4.262 1.00 92.69 313 HIS A N 1
ATOM 2550 C CA . HIS A 1 313 ? 13.470 9.404 5.378 1.00 92.69 313 HIS A CA 1
ATOM 2551 C C . HIS A 1 313 ? 12.817 8.073 5.794 1.00 92.69 313 HIS A C 1
ATOM 2553 O O . HIS A 1 313 ? 11.605 7.912 5.641 1.00 92.69 313 HIS A O 1
ATOM 2559 N N . PRO A 1 314 ? 13.560 7.127 6.400 1.00 89.81 314 PRO A N 1
ATOM 2560 C CA . PRO A 1 314 ? 13.055 5.777 6.696 1.00 89.81 314 PRO A CA 1
ATOM 2561 C C . PRO A 1 314 ? 11.816 5.767 7.611 1.00 89.81 314 PRO A C 1
ATOM 2563 O O . PRO A 1 314 ? 10.940 4.919 7.477 1.00 89.81 314 PRO A O 1
ATOM 2566 N N . ARG A 1 315 ? 11.664 6.785 8.473 1.00 89.19 315 ARG A N 1
ATOM 2567 C CA . ARG A 1 315 ? 10.526 6.948 9.405 1.00 89.19 315 ARG A CA 1
ATOM 2568 C C . ARG A 1 315 ? 9.181 7.288 8.739 1.00 89.19 315 ARG A C 1
ATOM 2570 O O . ARG A 1 315 ? 8.207 7.537 9.442 1.00 89.19 315 ARG A O 1
ATOM 2577 N N . THR A 1 316 ? 9.135 7.370 7.412 1.00 90.94 316 THR A N 1
ATOM 2578 C CA . THR A 1 316 ? 7.935 7.712 6.626 1.00 90.94 316 THR A CA 1
ATOM 2579 C C . THR A 1 316 ? 7.154 6.487 6.151 1.00 90.94 316 THR A C 1
ATOM 2581 O O . THR A 1 316 ? 6.068 6.619 5.579 1.00 90.94 316 THR A O 1
ATOM 2584 N N . THR A 1 317 ? 7.703 5.298 6.384 1.00 89.50 317 THR A N 1
ATOM 2585 C CA . THR A 1 317 ? 7.138 4.018 5.959 1.00 89.50 317 THR A CA 1
ATOM 2586 C C . THR A 1 317 ? 6.589 3.228 7.140 1.00 89.50 317 THR A C 1
ATOM 2588 O O . THR A 1 317 ? 6.918 3.507 8.294 1.00 89.50 317 THR A O 1
ATOM 2591 N N . ASN A 1 318 ? 5.713 2.269 6.854 1.00 79.38 318 ASN A N 1
ATOM 2592 C CA . ASN A 1 318 ? 5.202 1.306 7.830 1.00 79.38 318 ASN A CA 1
ATOM 2593 C C . ASN A 1 318 ? 6.173 0.146 8.119 1.00 79.38 318 ASN A C 1
ATOM 2595 O O . ASN A 1 318 ? 5.952 -0.566 9.097 1.00 79.38 318 ASN A O 1
ATOM 2599 N N . GLU A 1 319 ? 7.218 -0.027 7.304 1.00 82.50 319 GLU A N 1
ATOM 2600 C CA . GLU A 1 319 ? 8.119 -1.186 7.305 1.00 82.50 319 GLU A CA 1
ATOM 2601 C C . GLU A 1 319 ? 9.549 -0.788 6.933 1.00 82.50 319 GLU A C 1
ATOM 2603 O O . GLU A 1 319 ? 9.764 0.137 6.151 1.00 82.50 319 GLU A O 1
ATOM 2608 N N . GLU A 1 320 ? 10.540 -1.535 7.412 1.00 80.06 320 GLU A N 1
ATOM 2609 C CA . GLU A 1 320 ? 11.937 -1.355 7.010 1.00 80.06 320 GLU A CA 1
ATOM 2610 C C . GLU A 1 320 ? 12.170 -1.738 5.537 1.00 80.06 320 GLU A C 1
ATOM 2612 O O . GLU A 1 320 ? 11.949 -2.874 5.125 1.00 80.06 320 GLU A O 1
ATOM 2617 N N . ILE A 1 321 ? 12.692 -0.803 4.735 1.00 83.12 321 ILE A N 1
ATOM 2618 C CA . ILE A 1 321 ? 12.953 -1.032 3.298 1.00 83.12 321 ILE A CA 1
ATOM 2619 C C . ILE A 1 321 ? 14.433 -1.257 2.962 1.00 83.12 321 ILE A C 1
ATOM 2621 O O . ILE A 1 321 ? 14.785 -1.610 1.836 1.00 83.12 321 ILE A O 1
ATOM 2625 N N . SER A 1 322 ? 15.329 -0.962 3.905 1.00 72.50 322 SER A N 1
ATOM 2626 C CA . SER A 1 322 ? 16.723 -0.640 3.585 1.00 72.50 322 SER A CA 1
ATOM 2627 C C . SER A 1 322 ? 17.558 -1.833 3.105 1.00 72.50 322 SER A C 1
ATOM 2629 O O . SER A 1 322 ? 18.499 -1.645 2.333 1.00 72.50 322 SER A O 1
ATOM 2631 N N . GLU A 1 323 ? 17.227 -3.061 3.498 1.00 81.19 323 GLU A N 1
ATOM 2632 C CA . GLU A 1 323 ? 17.987 -4.252 3.092 1.00 81.19 323 GLU A CA 1
ATOM 2633 C C . GLU A 1 323 ? 17.559 -4.785 1.715 1.00 81.19 323 GLU A C 1
ATOM 2635 O O . GLU A 1 323 ? 18.398 -5.184 0.905 1.00 81.19 323 GLU A O 1
ATOM 2640 N N . SER A 1 324 ? 16.262 -4.755 1.415 1.00 85.75 324 SER A N 1
ATOM 2641 C CA . SER A 1 324 ? 15.659 -5.372 0.227 1.00 85.75 324 SER A CA 1
ATOM 2642 C C . SER A 1 324 ? 15.572 -4.431 -0.973 1.00 85.75 324 SER A C 1
ATOM 2644 O O . SER A 1 324 ? 15.721 -4.887 -2.112 1.00 85.75 324 SER A O 1
ATOM 2646 N N . VAL A 1 325 ? 15.380 -3.124 -0.766 1.00 91.62 325 VAL A N 1
ATOM 2647 C CA . VAL A 1 325 ? 15.124 -2.176 -1.863 1.00 91.62 325 VAL A CA 1
ATOM 2648 C C . VAL A 1 325 ? 16.215 -2.106 -2.952 1.00 91.62 325 VAL A C 1
ATOM 2650 O O . VAL A 1 325 ? 15.851 -1.967 -4.126 1.00 91.62 325 VAL A O 1
ATOM 2653 N N . PRO A 1 326 ? 17.528 -2.301 -2.680 1.00 94.50 326 PRO A N 1
ATOM 2654 C CA . PRO A 1 326 ? 18.533 -2.328 -3.746 1.00 94.50 326 PRO A CA 1
ATOM 2655 C C . PRO A 1 326 ? 18.300 -3.445 -4.770 1.00 94.50 326 PRO A C 1
ATOM 2657 O O . PRO A 1 326 ? 18.581 -3.258 -5.955 1.00 94.50 326 PRO A O 1
ATOM 2660 N N . SER A 1 327 ? 17.754 -4.591 -4.342 1.00 92.88 327 SER A N 1
ATOM 2661 C CA . SER A 1 327 ? 17.446 -5.706 -5.247 1.00 92.88 327 SER A CA 1
ATOM 2662 C C . SER A 1 327 ? 16.320 -5.353 -6.226 1.00 92.88 327 SER A C 1
ATOM 2664 O O . SER A 1 327 ? 16.417 -5.669 -7.414 1.00 92.88 327 SER A O 1
ATOM 2666 N N . TYR A 1 328 ? 15.315 -4.597 -5.769 1.00 95.12 328 TYR A N 1
ATOM 2667 C CA . TYR A 1 328 ? 14.225 -4.092 -6.605 1.00 95.12 328 TYR A CA 1
ATOM 2668 C C . TYR A 1 328 ? 14.762 -3.106 -7.646 1.00 95.12 328 TYR A C 1
ATOM 2670 O O . TYR A 1 328 ? 14.479 -3.239 -8.838 1.00 95.12 328 TYR A O 1
ATOM 2678 N N . VAL A 1 329 ? 15.595 -2.148 -7.222 1.00 96.81 329 VAL A N 1
ATOM 2679 C CA . VAL A 1 329 ? 16.205 -1.164 -8.132 1.00 96.81 329 VAL A CA 1
ATOM 2680 C C . VAL A 1 329 ? 17.107 -1.849 -9.162 1.00 96.81 329 VAL A C 1
ATOM 2682 O O . VAL A 1 329 ? 17.020 -1.549 -10.354 1.00 96.81 329 VAL A O 1
ATOM 2685 N N . ALA A 1 330 ? 17.923 -2.822 -8.750 1.00 96.06 330 ALA A N 1
ATOM 2686 C CA . ALA A 1 330 ? 18.763 -3.595 -9.663 1.00 96.06 330 ALA A CA 1
ATOM 2687 C C . ALA A 1 330 ? 17.935 -4.379 -10.698 1.00 96.06 330 ALA A C 1
ATOM 2689 O O . ALA A 1 330 ? 18.268 -4.381 -11.890 1.00 96.06 330 ALA A O 1
ATOM 2690 N N . ALA A 1 331 ? 16.829 -4.994 -10.269 1.00 95.50 331 ALA A N 1
ATOM 2691 C CA . ALA A 1 331 ? 15.907 -5.684 -11.161 1.00 95.50 331 ALA A CA 1
ATOM 2692 C C . ALA A 1 331 ? 15.278 -4.723 -12.182 1.00 95.50 331 ALA A C 1
ATOM 2694 O O . ALA A 1 331 ? 15.271 -5.011 -13.382 1.00 95.50 331 ALA A O 1
ATOM 2695 N N . VAL A 1 332 ? 14.843 -3.540 -11.742 1.00 96.12 332 VAL A N 1
ATOM 2696 C CA . VAL A 1 332 ? 14.316 -2.498 -12.632 1.00 96.12 332 VAL A CA 1
ATOM 2697 C C . VAL A 1 332 ? 15.356 -2.037 -13.651 1.00 96.12 332 VAL A C 1
ATOM 2699 O O . VAL A 1 332 ? 15.045 -1.942 -14.838 1.00 96.12 332 VAL A O 1
ATOM 2702 N N . VAL A 1 333 ? 16.613 -1.834 -13.248 1.00 96.69 333 VAL A N 1
ATOM 2703 C CA . VAL A 1 333 ? 17.703 -1.496 -14.181 1.00 96.69 333 VAL A CA 1
ATOM 2704 C C . VAL A 1 333 ? 17.869 -2.570 -15.257 1.00 96.69 333 VAL A C 1
ATOM 2706 O O . VAL A 1 333 ? 18.021 -2.239 -16.438 1.00 96.69 333 VAL A O 1
ATOM 2709 N N . LYS A 1 334 ? 17.825 -3.856 -14.881 1.00 95.44 334 LYS A N 1
ATOM 2710 C CA . LYS A 1 334 ? 17.898 -4.976 -15.833 1.00 95.44 334 LYS A CA 1
ATOM 2711 C C . LYS A 1 334 ? 16.730 -4.933 -16.823 1.00 95.44 334 LYS A C 1
ATOM 2713 O O . LYS A 1 334 ? 16.955 -5.033 -18.031 1.00 95.44 334 LYS A O 1
ATOM 2718 N N . LEU A 1 335 ? 15.509 -4.720 -16.332 1.00 94.12 335 LEU A N 1
ATOM 2719 C CA . LEU A 1 335 ? 14.300 -4.627 -17.156 1.00 94.12 335 LEU A CA 1
ATOM 2720 C C . LEU A 1 335 ? 14.353 -3.437 -18.129 1.00 94.12 335 LEU A C 1
ATOM 2722 O O . LEU A 1 335 ? 14.097 -3.617 -19.321 1.00 94.12 335 LEU A O 1
ATOM 2726 N N . LEU A 1 336 ? 14.756 -2.252 -17.660 1.00 94.19 336 LEU A N 1
ATOM 2727 C CA . LEU A 1 336 ? 14.913 -1.051 -18.489 1.00 94.19 336 LEU A CA 1
ATOM 2728 C C . LEU A 1 336 ? 15.950 -1.254 -19.601 1.00 94.19 336 LEU A C 1
ATOM 2730 O O . LEU A 1 336 ? 15.692 -0.928 -20.760 1.00 94.19 336 LEU A O 1
ATOM 2734 N N . ARG A 1 337 ? 17.110 -1.848 -19.286 1.00 94.00 337 ARG A N 1
ATOM 2735 C CA . ARG A 1 337 ? 18.136 -2.181 -20.293 1.00 94.00 337 ARG A CA 1
ATOM 2736 C C . ARG A 1 337 ? 17.620 -3.184 -21.323 1.00 94.00 337 ARG A C 1
ATOM 2738 O O . ARG A 1 337 ? 17.887 -3.029 -22.513 1.00 94.00 337 ARG A O 1
ATOM 2745 N N . GLY A 1 338 ? 16.865 -4.192 -20.884 1.00 91.94 338 GLY A N 1
ATOM 2746 C CA . GLY A 1 338 ? 16.234 -5.166 -21.776 1.00 91.94 338 GLY A CA 1
ATOM 2747 C C . GLY A 1 338 ? 15.237 -4.516 -22.739 1.00 91.94 338 GLY A C 1
ATOM 2748 O O . GLY A 1 338 ? 15.249 -4.807 -23.935 1.00 91.94 338 GLY A O 1
ATOM 2749 N N . ARG A 1 339 ? 14.416 -3.586 -22.241 1.00 91.00 339 ARG A N 1
ATOM 2750 C CA . ARG A 1 339 ? 13.465 -2.799 -23.042 1.00 91.00 339 ARG A CA 1
ATOM 2751 C C . ARG A 1 339 ? 14.181 -1.920 -24.068 1.00 91.00 339 ARG A C 1
ATOM 2753 O O . ARG A 1 339 ? 13.841 -1.983 -25.246 1.00 91.00 339 ARG A O 1
ATOM 2760 N N . LEU A 1 340 ? 15.233 -1.212 -23.650 1.00 92.12 340 LEU A N 1
ATOM 2761 C CA . LEU A 1 340 ? 16.066 -0.393 -24.534 1.00 92.12 340 LEU A CA 1
ATOM 2762 C C . LEU A 1 340 ? 16.710 -1.216 -25.659 1.00 92.12 340 LEU A C 1
ATOM 2764 O O . LEU A 1 340 ? 16.707 -0.791 -26.809 1.00 92.12 340 LEU A O 1
ATOM 2768 N N . LYS A 1 341 ? 17.214 -2.417 -25.344 1.00 92.62 341 LYS A N 1
ATOM 2769 C CA . LYS A 1 341 ? 17.807 -3.327 -26.336 1.00 92.62 341 LYS A CA 1
ATOM 2770 C C . LYS A 1 341 ? 16.795 -3.795 -27.387 1.00 92.62 341 LYS A C 1
ATOM 2772 O O . LYS A 1 341 ? 17.179 -3.997 -28.534 1.00 92.62 341 LYS A O 1
ATOM 2777 N N . ARG A 1 342 ? 15.528 -3.998 -27.005 1.00 90.19 342 ARG A N 1
ATOM 2778 C CA . ARG A 1 342 ? 14.459 -4.391 -27.942 1.00 90.19 342 ARG A CA 1
ATOM 2779 C C . ARG A 1 342 ? 14.015 -3.237 -28.844 1.00 90.19 342 ARG A C 1
ATOM 2781 O O . ARG A 1 342 ? 13.655 -3.492 -29.986 1.00 90.19 342 ARG A O 1
ATOM 2788 N N . GLY A 1 343 ? 14.086 -1.998 -28.356 1.00 90.00 343 GLY A N 1
ATOM 2789 C CA . GLY A 1 343 ? 13.710 -0.806 -29.118 1.00 90.00 343 GLY A CA 1
ATOM 2790 C C . GLY A 1 343 ? 12.221 -0.759 -29.487 1.00 90.00 343 GLY A C 1
ATOM 2791 O O . GLY A 1 343 ? 11.415 -1.549 -28.994 1.00 90.00 343 GLY A O 1
ATOM 2792 N N . GLY A 1 344 ? 11.861 0.192 -30.354 1.00 88.69 344 GLY A N 1
ATOM 2793 C CA . GLY A 1 344 ? 10.509 0.328 -30.907 1.00 88.69 344 GLY A CA 1
ATOM 2794 C C . GLY A 1 344 ? 9.419 0.456 -29.839 1.00 88.69 344 GLY A C 1
ATOM 2795 O O . GLY A 1 344 ? 9.564 1.207 -28.874 1.00 88.69 344 GLY A O 1
ATOM 2796 N N . GLU A 1 345 ? 8.349 -0.321 -30.002 1.00 83.44 345 GLU A N 1
ATOM 2797 C CA . GLU A 1 345 ? 7.173 -0.343 -29.121 1.00 83.44 345 GLU A CA 1
ATOM 2798 C C . GLU A 1 345 ? 7.530 -0.597 -27.648 1.00 83.44 345 GLU A C 1
ATOM 2800 O O . GLU A 1 345 ? 6.978 0.038 -26.755 1.00 83.44 345 GLU A O 1
ATOM 2805 N N . ALA A 1 346 ? 8.550 -1.420 -27.376 1.00 84.12 346 ALA A N 1
ATOM 2806 C CA . ALA A 1 346 ? 8.978 -1.715 -26.011 1.00 84.12 346 ALA A CA 1
ATOM 2807 C C . ALA A 1 346 ? 9.531 -0.489 -25.260 1.00 84.12 346 ALA A C 1
ATOM 2809 O O . ALA A 1 346 ? 9.529 -0.492 -24.028 1.00 84.12 346 ALA A O 1
ATOM 2810 N N . VAL A 1 347 ? 10.035 0.517 -25.984 1.00 86.06 347 VAL A N 1
ATOM 2811 C CA . VAL A 1 347 ? 10.464 1.814 -25.436 1.00 86.06 347 VAL A CA 1
ATOM 2812 C C . VAL A 1 347 ? 9.274 2.768 -25.343 1.00 86.06 347 VAL A C 1
ATOM 2814 O O . VAL A 1 347 ? 9.138 3.470 -24.343 1.00 86.06 347 VAL A O 1
ATOM 2817 N N . SER A 1 348 ? 8.384 2.761 -26.339 1.00 83.81 348 SER A N 1
ATOM 2818 C CA . SER A 1 348 ? 7.154 3.563 -26.329 1.00 83.81 348 SER A CA 1
ATOM 2819 C C . SER A 1 348 ? 6.233 3.219 -25.153 1.00 83.81 348 SER A C 1
ATOM 2821 O O . SER A 1 348 ? 5.728 4.131 -24.508 1.00 83.81 348 SER A O 1
ATOM 2823 N N . GLU A 1 349 ? 6.088 1.937 -24.800 1.00 78.19 349 GLU A N 1
ATOM 2824 C CA . GLU A 1 349 ? 5.311 1.475 -23.634 1.00 78.19 349 GLU A CA 1
ATOM 2825 C C . GLU A 1 349 ? 5.821 2.034 -22.291 1.00 78.19 349 GLU A C 1
ATOM 2827 O O . GLU A 1 349 ? 5.062 2.131 -21.331 1.00 78.19 349 GLU A O 1
ATOM 2832 N N . LEU A 1 350 ? 7.102 2.415 -22.207 1.00 81.44 350 LEU A N 1
ATOM 2833 C CA . LEU A 1 350 ? 7.689 3.039 -21.015 1.00 81.44 350 LEU A CA 1
ATOM 2834 C C . LEU A 1 350 ? 7.522 4.565 -20.989 1.00 81.44 350 LEU A C 1
ATOM 2836 O O . LEU A 1 350 ? 8.005 5.208 -20.063 1.00 81.44 350 LEU A O 1
ATOM 2840 N N . GLY A 1 351 ? 6.880 5.152 -22.001 1.00 82.00 351 GLY A N 1
ATOM 2841 C CA . GLY A 1 351 ? 6.793 6.602 -22.176 1.00 82.00 351 GLY A CA 1
ATOM 2842 C C . GLY A 1 351 ? 7.950 7.210 -22.976 1.00 82.00 351 GLY A C 1
ATOM 2843 O O . GLY A 1 351 ? 8.088 8.428 -23.003 1.00 82.00 351 GLY A O 1
ATOM 2844 N N . GLY A 1 352 ? 8.769 6.392 -23.651 1.00 88.31 352 GLY A N 1
ATOM 2845 C CA . GLY A 1 352 ? 9.827 6.864 -24.548 1.00 88.31 352 GLY A CA 1
ATOM 2846 C C . GLY A 1 352 ? 11.244 6.792 -23.973 1.00 88.31 352 GLY A C 1
ATOM 2847 O O . GLY A 1 352 ? 11.486 6.357 -22.844 1.00 88.31 352 GLY A O 1
ATOM 2848 N N . ILE A 1 353 ? 12.220 7.197 -24.790 1.00 90.88 353 ILE A N 1
ATOM 2849 C CA . ILE A 1 353 ? 13.648 7.122 -24.444 1.00 90.88 353 ILE A CA 1
ATOM 2850 C C . ILE A 1 353 ? 14.028 8.135 -23.356 1.00 90.88 353 ILE A C 1
ATOM 2852 O O . ILE A 1 353 ? 14.942 7.900 -22.560 1.00 90.88 353 ILE A O 1
ATOM 2856 N N . GLU A 1 354 ? 13.293 9.239 -23.292 1.00 91.62 354 GLU A N 1
ATOM 2857 C CA . GLU A 1 354 ? 13.435 10.310 -22.316 1.00 91.62 354 GLU A CA 1
ATOM 2858 C C . GLU A 1 354 ? 13.112 9.797 -20.910 1.00 91.62 354 GLU A C 1
ATOM 2860 O O . GLU A 1 354 ? 13.908 9.998 -19.992 1.00 91.62 354 GLU A O 1
ATOM 2865 N N . VAL A 1 355 ? 12.014 9.044 -20.758 1.00 90.19 355 VAL A N 1
ATOM 2866 C CA . VAL A 1 355 ? 11.625 8.432 -19.476 1.00 90.19 355 VAL A CA 1
ATOM 2867 C C . VAL A 1 355 ? 12.667 7.413 -19.024 1.00 90.19 355 VAL A C 1
ATOM 2869 O O . VAL A 1 355 ? 13.089 7.433 -17.868 1.00 90.19 355 VAL A O 1
ATOM 2872 N N . ILE A 1 356 ? 13.167 6.564 -19.929 1.00 92.25 356 ILE A N 1
ATOM 2873 C CA . ILE A 1 356 ? 14.244 5.613 -19.599 1.00 92.25 356 ILE A CA 1
ATOM 2874 C C . ILE A 1 356 ? 15.500 6.357 -19.124 1.00 92.25 356 ILE A C 1
ATOM 2876 O O . ILE A 1 356 ? 16.124 5.958 -18.139 1.00 92.25 356 ILE A O 1
ATOM 2880 N N . SER A 1 357 ? 15.875 7.442 -19.804 1.00 94.25 357 SER A N 1
ATOM 2881 C CA . SER A 1 357 ? 17.049 8.249 -19.451 1.00 94.25 357 SER A CA 1
ATOM 2882 C C . SER A 1 357 ? 16.888 8.924 -18.085 1.00 94.25 357 SER A C 1
ATOM 2884 O O . SER A 1 357 ? 17.811 8.876 -17.270 1.00 94.25 357 SER A O 1
ATOM 2886 N N . SER A 1 358 ? 15.704 9.478 -17.810 1.00 95.44 358 SER A N 1
ATOM 2887 C CA . SER A 1 358 ? 15.320 10.041 -16.509 1.00 95.44 358 SER A CA 1
ATOM 2888 C C . SER A 1 358 ? 15.399 8.989 -15.396 1.00 95.44 358 SER A C 1
ATOM 2890 O O . SER A 1 358 ? 16.072 9.195 -14.385 1.00 95.44 358 SER A O 1
ATOM 2892 N N . CYS A 1 359 ? 14.848 7.794 -15.625 1.00 95.88 359 CYS A N 1
ATOM 2893 C CA . CYS A 1 359 ? 14.938 6.677 -14.684 1.00 95.88 359 CYS A CA 1
ATOM 2894 C C . CYS A 1 359 ? 16.389 6.271 -14.401 1.00 95.88 359 CYS A C 1
ATOM 2896 O O . CYS A 1 359 ? 16.759 6.042 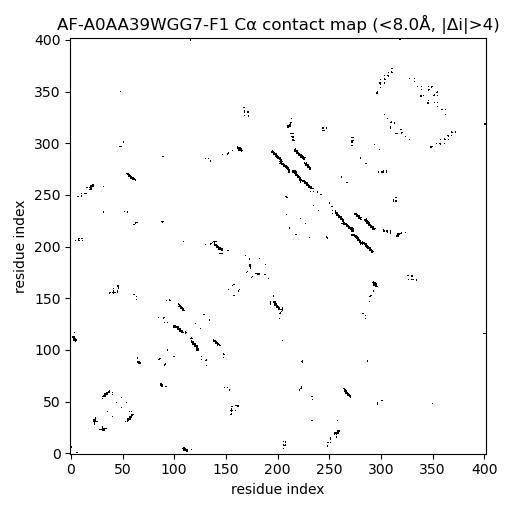-13.254 1.00 95.88 359 CYS A O 1
ATOM 2898 N N . MET A 1 360 ? 17.247 6.215 -15.424 1.00 96.31 360 MET A N 1
ATOM 2899 C CA . MET A 1 360 ? 18.669 5.909 -15.236 1.00 96.31 360 MET A CA 1
ATOM 2900 C C . MET A 1 360 ? 19.406 6.996 -14.440 1.00 96.31 360 MET A C 1
ATOM 2902 O O . MET A 1 360 ? 20.375 6.679 -13.748 1.00 96.31 360 MET A O 1
ATOM 2906 N N . ALA A 1 361 ? 18.975 8.259 -14.512 1.00 97.81 361 ALA A N 1
ATOM 2907 C CA . ALA A 1 361 ? 19.493 9.324 -13.654 1.00 97.81 361 ALA A CA 1
ATOM 2908 C C . ALA A 1 361 ? 19.040 9.142 -12.196 1.00 97.81 361 ALA A C 1
ATOM 2910 O O . ALA A 1 361 ? 19.884 9.171 -11.302 1.00 97.81 361 ALA A O 1
ATOM 2911 N N . LEU A 1 362 ? 17.759 8.837 -11.965 1.00 98.19 362 LEU A N 1
ATOM 2912 C CA . LEU A 1 362 ? 17.231 8.532 -10.629 1.00 98.19 362 LEU A CA 1
ATOM 2913 C C . LEU A 1 362 ? 17.908 7.306 -10.001 1.00 98.19 362 LEU A C 1
ATOM 2915 O O . LEU A 1 362 ? 18.218 7.311 -8.820 1.00 98.19 362 LEU A O 1
ATOM 2919 N N . VAL A 1 363 ? 18.235 6.272 -10.781 1.00 98.06 363 VAL A N 1
ATOM 2920 C CA . VAL A 1 363 ? 19.011 5.118 -10.289 1.00 98.06 363 VAL A CA 1
ATOM 2921 C C . VAL A 1 363 ? 20.396 5.540 -9.781 1.00 98.06 363 VAL A C 1
ATOM 2923 O O . VAL A 1 363 ? 20.890 4.989 -8.798 1.00 98.06 363 VAL A O 1
ATOM 2926 N N . LYS A 1 364 ? 21.055 6.503 -10.439 1.00 97.69 364 LYS A N 1
ATOM 2927 C CA . LYS A 1 364 ? 22.345 7.026 -9.962 1.00 97.69 364 LYS A CA 1
ATOM 2928 C C . LYS A 1 364 ? 22.172 7.775 -8.644 1.00 97.69 364 LYS A C 1
ATOM 2930 O O . LYS A 1 364 ? 22.959 7.540 -7.733 1.00 97.69 364 LYS A O 1
ATOM 2935 N N . GLU A 1 365 ? 21.142 8.613 -8.545 1.00 98.00 365 GLU A N 1
ATOM 2936 C CA . GLU A 1 365 ? 20.784 9.318 -7.310 1.00 98.00 365 GLU A CA 1
ATOM 2937 C C . GLU A 1 365 ? 20.499 8.331 -6.173 1.00 98.00 365 GLU A C 1
ATOM 2939 O O . GLU A 1 365 ? 21.122 8.422 -5.121 1.00 98.00 365 GLU A O 1
ATOM 2944 N N . PHE A 1 366 ? 19.671 7.311 -6.416 1.00 97.50 366 PHE A N 1
ATOM 2945 C CA . PHE A 1 366 ? 19.405 6.239 -5.459 1.00 97.50 366 PHE A CA 1
ATOM 2946 C C . PHE A 1 366 ? 20.691 5.597 -4.931 1.00 97.50 366 PHE A C 1
ATOM 2948 O O . PHE A 1 366 ? 20.852 5.458 -3.723 1.00 97.50 366 PHE A O 1
ATOM 2955 N N . ASN A 1 367 ? 21.630 5.232 -5.810 1.00 96.56 367 ASN A N 1
ATOM 2956 C CA . ASN A 1 367 ? 22.884 4.612 -5.376 1.00 96.56 367 ASN A CA 1
ATOM 2957 C C . ASN A 1 367 ? 23.717 5.542 -4.481 1.00 96.56 367 ASN A C 1
ATOM 2959 O O . ASN A 1 367 ? 24.359 5.062 -3.549 1.00 96.56 367 ASN A O 1
ATOM 2963 N N . MET A 1 368 ? 23.710 6.853 -4.747 1.00 96.44 368 MET A N 1
ATOM 2964 C CA . MET A 1 368 ? 24.400 7.841 -3.911 1.00 96.44 368 MET A CA 1
ATOM 2965 C C . MET A 1 368 ? 23.749 7.954 -2.528 1.00 96.44 368 MET A C 1
ATOM 2967 O O . MET A 1 368 ? 24.437 7.845 -1.514 1.00 96.44 368 MET A O 1
ATOM 2971 N N . GLU A 1 369 ? 22.425 8.110 -2.484 1.00 95.38 369 GLU A N 1
ATOM 2972 C CA . GLU A 1 369 ? 21.655 8.230 -1.238 1.00 95.38 369 GLU A CA 1
ATOM 2973 C C . GLU A 1 369 ? 21.750 6.960 -0.389 1.00 95.38 369 GLU A C 1
ATOM 2975 O O . GLU A 1 369 ? 21.968 7.016 0.820 1.00 95.38 369 GLU A O 1
ATOM 2980 N N . TYR A 1 370 ? 21.675 5.793 -1.029 1.00 93.44 370 TYR A N 1
ATOM 2981 C CA . TYR A 1 370 ? 21.790 4.511 -0.349 1.00 93.44 370 TYR A CA 1
ATOM 2982 C C . TYR A 1 370 ? 23.183 4.301 0.261 1.00 93.44 370 TYR A C 1
ATOM 2984 O O . TYR A 1 370 ? 23.303 3.848 1.399 1.00 93.44 370 TYR A O 1
ATOM 2992 N N . GLN A 1 371 ? 24.251 4.691 -0.445 1.00 92.69 371 GLN A N 1
ATOM 2993 C CA . GLN A 1 371 ? 25.608 4.663 0.112 1.00 92.69 371 GLN A CA 1
ATOM 2994 C C . GLN A 1 371 ? 25.746 5.585 1.327 1.00 92.69 371 GLN A C 1
ATOM 2996 O O . GLN A 1 371 ? 26.354 5.196 2.327 1.00 92.69 371 GLN A O 1
ATOM 3001 N N . GLN A 1 372 ? 25.165 6.785 1.270 1.00 90.88 372 GLN A N 1
ATOM 3002 C CA . GLN A 1 372 ? 25.163 7.713 2.398 1.00 90.88 372 GLN A CA 1
ATOM 3003 C C . GLN A 1 372 ? 24.394 7.140 3.596 1.00 90.88 372 GLN A C 1
ATOM 3005 O O . GLN A 1 372 ? 24.898 7.186 4.720 1.00 90.88 372 GLN A O 1
ATOM 3010 N N . PHE A 1 373 ? 23.225 6.540 3.361 1.00 88.12 373 PHE A N 1
ATOM 3011 C CA . PHE A 1 373 ? 22.437 5.856 4.387 1.00 88.12 373 PHE A CA 1
ATOM 3012 C C . PHE A 1 373 ? 23.219 4.716 5.063 1.00 88.12 373 PHE A C 1
ATOM 3014 O O . PHE A 1 373 ? 23.201 4.575 6.287 1.00 88.12 373 PHE A O 1
ATOM 3021 N N . GLN A 1 374 ? 23.953 3.910 4.290 1.00 87.19 374 GLN A N 1
ATOM 3022 C CA . GLN A 1 374 ? 24.781 2.839 4.849 1.00 87.19 374 GLN A CA 1
ATOM 3023 C C . GLN A 1 374 ? 25.911 3.386 5.736 1.00 87.19 374 GLN A C 1
ATOM 3025 O O . GLN A 1 374 ? 26.187 2.828 6.801 1.00 87.19 374 GLN A O 1
ATOM 3030 N N . GLN A 1 375 ? 26.541 4.494 5.337 1.00 85.31 375 GLN A N 1
ATOM 3031 C CA . GLN A 1 375 ? 27.602 5.138 6.117 1.00 85.31 375 GLN A CA 1
ATOM 3032 C C . GLN A 1 375 ? 27.077 5.712 7.439 1.00 85.31 375 GLN A C 1
ATOM 3034 O O . GLN A 1 375 ? 27.672 5.468 8.491 1.00 85.31 375 GLN A O 1
ATOM 3039 N N . THR A 1 376 ? 25.957 6.440 7.419 1.00 83.06 376 THR A N 1
ATOM 3040 C CA . THR A 1 376 ? 25.374 7.036 8.634 1.00 83.06 376 THR A CA 1
ATOM 3041 C C . THR A 1 376 ? 24.907 5.965 9.616 1.00 83.06 376 THR A C 1
ATOM 3043 O O . THR A 1 376 ? 25.220 6.050 10.806 1.00 83.06 376 THR A O 1
ATOM 3046 N N . SER A 1 377 ? 24.257 4.912 9.117 1.00 77.12 377 SER A N 1
ATOM 3047 C CA . SER A 1 377 ? 23.844 3.748 9.906 1.00 77.12 377 SER A CA 1
ATOM 3048 C C . SER A 1 377 ? 25.040 3.026 10.544 1.00 77.12 377 SER A C 1
ATOM 3050 O O . SER A 1 377 ? 25.015 2.707 11.734 1.00 77.12 377 SER A O 1
ATOM 3052 N N . TYR A 1 378 ? 26.137 2.829 9.803 1.00 68.25 378 TYR A N 1
ATOM 3053 C CA . TYR A 1 378 ? 27.364 2.227 10.337 1.00 68.25 378 TYR A CA 1
ATOM 3054 C C . TYR A 1 378 ? 28.010 3.079 11.444 1.00 68.25 378 TYR A C 1
ATOM 3056 O O . TYR A 1 378 ? 28.400 2.554 12.493 1.00 68.25 378 TYR A O 1
ATOM 3064 N N . HIS A 1 379 ? 28.088 4.400 11.253 1.00 59.06 379 HIS A N 1
ATOM 3065 C CA . HIS A 1 379 ? 28.630 5.319 12.256 1.00 59.06 379 HIS A CA 1
ATOM 3066 C C . HIS A 1 379 ? 27.774 5.386 13.526 1.00 59.06 379 HIS A C 1
ATOM 3068 O O . HIS A 1 379 ? 28.330 5.407 14.625 1.00 59.06 379 HIS A O 1
ATOM 3074 N N . ALA A 1 380 ? 26.443 5.362 13.406 1.00 64.94 380 ALA A N 1
ATOM 3075 C CA . ALA A 1 380 ? 25.542 5.329 14.557 1.00 64.94 380 ALA A CA 1
ATOM 3076 C C . ALA A 1 380 ? 25.773 4.076 15.424 1.00 64.94 380 ALA A C 1
ATOM 3078 O O . ALA A 1 380 ? 25.910 4.180 16.644 1.00 64.94 380 ALA A O 1
ATOM 3079 N N . VAL A 1 381 ? 25.923 2.904 14.795 1.00 59.91 381 VAL A N 1
ATOM 3080 C CA . VAL A 1 381 ? 26.205 1.635 15.492 1.00 59.91 381 VAL A CA 1
ATOM 3081 C C . VAL A 1 381 ? 27.572 1.652 16.188 1.00 59.91 381 VAL A C 1
ATOM 3083 O O . VAL A 1 381 ? 27.700 1.169 17.317 1.00 59.91 381 VAL A O 1
ATOM 3086 N N . MET A 1 382 ? 28.602 2.225 15.557 1.00 42.16 382 MET A N 1
ATOM 3087 C CA . MET A 1 382 ? 29.941 2.315 16.155 1.00 42.16 382 MET A CA 1
ATOM 3088 C C . MET A 1 382 ? 30.010 3.302 17.328 1.00 42.16 382 MET A C 1
ATOM 3090 O O . MET A 1 382 ? 30.633 2.991 18.343 1.00 42.16 382 MET A O 1
ATOM 3094 N N . SER A 1 383 ? 29.334 4.449 17.239 1.00 48.72 383 SER A N 1
ATOM 3095 C CA . SER A 1 383 ? 29.281 5.438 18.327 1.00 48.72 383 SER A CA 1
ATOM 3096 C C . SER A 1 383 ? 28.595 4.887 19.582 1.00 48.72 383 SER A C 1
ATOM 3098 O O . SER A 1 383 ? 29.079 5.104 20.692 1.00 48.72 383 SER A O 1
ATOM 3100 N N . ILE A 1 384 ? 27.529 4.094 19.418 1.00 54.75 384 ILE A N 1
ATOM 3101 C CA . ILE A 1 384 ? 26.861 3.403 20.533 1.00 54.75 384 ILE A CA 1
ATOM 3102 C C . ILE A 1 384 ? 27.827 2.416 21.208 1.00 54.75 384 ILE A C 1
ATOM 3104 O O . ILE A 1 384 ? 27.954 2.421 22.434 1.00 54.75 384 ILE A O 1
ATOM 3108 N N . ARG A 1 385 ? 28.591 1.638 20.426 1.00 47.66 385 ARG A N 1
ATOM 3109 C CA . ARG A 1 385 ? 29.578 0.674 20.952 1.00 47.66 385 ARG A CA 1
ATOM 3110 C C . ARG A 1 385 ? 30.752 1.322 21.693 1.00 47.66 385 ARG A C 1
ATOM 3112 O O . ARG A 1 385 ? 31.265 0.712 22.622 1.00 47.66 385 ARG A O 1
ATOM 3119 N N . MET A 1 386 ? 31.171 2.533 21.321 1.00 45.97 386 MET A N 1
ATOM 3120 C CA . MET A 1 386 ? 32.263 3.241 22.012 1.00 45.97 386 MET A CA 1
ATOM 3121 C C . MET A 1 386 ? 31.823 3.959 23.299 1.00 45.97 386 MET A C 1
ATOM 3123 O O . MET A 1 386 ? 32.671 4.319 24.111 1.00 45.97 386 MET A O 1
ATOM 3127 N N . SER A 1 387 ? 30.516 4.152 23.508 1.00 44.44 387 SER A N 1
ATOM 3128 C CA . SER A 1 387 ? 29.960 4.809 24.704 1.00 44.44 387 SER A CA 1
ATOM 3129 C C . SER A 1 387 ? 29.608 3.870 25.872 1.00 44.44 387 SER A C 1
ATOM 3131 O O . SER A 1 387 ? 29.247 4.353 26.944 1.00 44.44 387 SER A O 1
ATOM 3133 N N . GLN A 1 388 ? 29.726 2.546 25.708 1.00 38.69 388 GLN A N 1
ATOM 3134 C CA . GLN A 1 388 ? 29.468 1.578 26.783 1.00 38.69 388 GLN A CA 1
ATOM 3135 C C . GLN A 1 388 ? 30.775 1.157 27.489 1.00 38.69 388 GLN A C 1
ATOM 3137 O O . GLN A 1 388 ? 31.727 0.766 26.811 1.00 38.69 388 GLN A O 1
ATOM 3142 N N . PRO A 1 389 ? 30.862 1.194 28.838 1.00 39.38 389 PRO A N 1
ATOM 3143 C CA . PRO A 1 389 ? 32.034 0.706 29.560 1.00 39.38 389 PRO A CA 1
ATOM 3144 C C . PRO A 1 389 ? 32.216 -0.801 29.345 1.00 39.38 389 PRO A C 1
ATOM 3146 O O . PRO A 1 389 ? 31.263 -1.571 29.452 1.00 39.38 389 PRO A O 1
ATOM 3149 N N . CYS A 1 390 ? 33.454 -1.218 29.071 1.00 41.41 390 CYS A N 1
ATOM 3150 C CA . CYS A 1 390 ? 33.858 -2.616 28.918 1.00 41.41 390 CYS A CA 1
ATOM 3151 C C . CYS A 1 390 ? 33.438 -3.445 30.143 1.00 41.41 390 CYS A C 1
ATOM 3153 O O . CYS A 1 390 ? 34.089 -3.396 31.185 1.00 41.41 390 CYS A O 1
ATOM 3155 N N . GLY A 1 391 ? 32.348 -4.203 30.027 1.00 36.94 391 GLY A N 1
ATOM 3156 C CA . GLY A 1 391 ? 31.884 -5.031 31.134 1.00 36.94 391 GLY A CA 1
ATOM 3157 C C . GLY A 1 391 ? 30.453 -5.519 31.000 1.00 36.94 391 GLY A C 1
ATOM 3158 O O . GLY A 1 391 ? 29.659 -5.289 31.897 1.00 36.94 391 GLY A O 1
ATOM 3159 N N . THR A 1 392 ? 30.102 -6.154 29.884 1.00 32.75 392 THR A N 1
ATOM 3160 C CA . THR A 1 392 ? 29.119 -7.254 29.795 1.00 32.75 392 THR A CA 1
ATOM 3161 C C . THR A 1 392 ? 29.000 -7.665 28.328 1.00 32.75 392 THR A C 1
ATOM 3163 O O . THR A 1 392 ? 28.853 -6.826 27.444 1.00 32.75 392 THR A O 1
ATOM 3166 N N . HIS A 1 393 ? 29.086 -8.966 28.045 1.00 35.44 393 HIS A N 1
ATOM 3167 C CA . HIS A 1 393 ? 28.736 -9.509 26.733 1.00 35.44 393 HIS A CA 1
ATOM 3168 C C . HIS A 1 393 ? 27.230 -9.317 26.499 1.00 35.44 393 HIS A C 1
ATOM 3170 O O . HIS A 1 393 ? 26.426 -10.178 26.850 1.00 35.44 393 HIS A O 1
ATOM 3176 N N . MET A 1 394 ? 26.848 -8.184 25.910 1.00 27.84 394 MET A N 1
ATOM 3177 C CA . MET A 1 394 ? 25.529 -8.007 25.315 1.00 27.84 394 MET A CA 1
ATOM 3178 C C . MET A 1 394 ? 25.526 -8.637 23.921 1.00 27.84 394 MET A C 1
ATOM 3180 O O . MET A 1 394 ? 26.318 -8.283 23.045 1.00 27.84 394 MET A O 1
ATOM 3184 N N . LYS A 1 395 ? 24.635 -9.617 23.740 1.00 28.94 395 LYS A N 1
ATOM 3185 C CA . LYS A 1 395 ? 24.218 -10.105 22.425 1.00 28.94 395 LYS A CA 1
ATOM 3186 C C . LYS A 1 395 ? 23.707 -8.912 21.616 1.00 28.94 395 LYS A C 1
ATOM 3188 O O . LYS A 1 395 ? 23.054 -8.037 22.167 1.00 28.94 395 LYS A O 1
ATOM 3193 N N . ASN A 1 396 ? 24.036 -8.893 20.327 1.00 25.97 396 ASN A N 1
ATOM 3194 C CA . ASN A 1 396 ? 23.639 -7.856 19.379 1.00 25.97 396 ASN A CA 1
ATOM 3195 C C . ASN A 1 396 ? 22.127 -7.564 19.455 1.00 25.97 396 ASN A C 1
ATOM 3197 O O . ASN A 1 396 ? 21.331 -8.334 18.928 1.00 25.97 396 ASN A O 1
ATOM 3201 N N . GLU A 1 397 ? 21.752 -6.438 20.056 1.00 27.78 397 GLU A N 1
ATOM 3202 C CA . GLU A 1 397 ? 20.457 -5.791 19.853 1.00 27.78 397 GLU A CA 1
ATOM 3203 C C . GLU A 1 397 ? 20.621 -4.834 18.665 1.00 27.78 397 GLU A C 1
ATOM 3205 O O . GLU A 1 397 ? 21.271 -3.792 18.767 1.00 27.78 397 GLU A O 1
ATOM 3210 N N . LYS A 1 398 ? 20.113 -5.230 17.495 1.00 26.03 398 LYS A N 1
ATOM 3211 C CA . LYS A 1 398 ? 19.858 -4.306 16.386 1.00 26.03 398 LYS A CA 1
ATOM 3212 C C . LYS A 1 398 ? 18.387 -3.903 16.468 1.00 26.03 398 LYS A C 1
ATOM 3214 O O . LYS A 1 398 ? 17.551 -4.756 16.733 1.00 26.03 398 LYS A O 1
ATOM 3219 N N . CYS A 1 399 ? 18.124 -2.606 16.323 1.00 24.61 399 CYS A N 1
ATOM 3220 C CA . CYS A 1 399 ? 16.790 -2.010 16.341 1.00 24.61 399 CYS A CA 1
ATOM 3221 C C . CYS A 1 399 ? 15.891 -2.651 15.279 1.00 24.61 399 CYS A C 1
ATOM 3223 O O . CYS A 1 399 ? 16.319 -2.811 14.138 1.00 24.61 399 CYS A O 1
ATOM 3225 N N . TRP A 1 400 ? 14.669 -2.977 15.689 1.00 27.89 400 TRP A N 1
ATOM 3226 C CA . TRP A 1 400 ? 13.631 -3.603 14.887 1.00 27.89 400 TRP A CA 1
ATOM 3227 C C . TRP A 1 400 ? 12.506 -2.593 14.621 1.00 27.89 400 TRP A C 1
ATOM 3229 O O . TRP A 1 400 ? 12.044 -1.910 15.532 1.00 27.89 400 TRP A O 1
ATOM 3239 N N . TYR A 1 401 ? 12.073 -2.521 13.367 1.00 27.42 401 TYR A N 1
ATOM 3240 C CA . TYR A 1 401 ? 10.666 -2.405 12.986 1.00 27.42 401 TYR A CA 1
ATOM 3241 C C . TYR A 1 401 ? 10.425 -3.517 11.958 1.00 27.42 401 TYR A C 1
ATOM 3243 O O . TYR A 1 401 ? 10.397 -3.264 10.762 1.00 27.42 401 TYR A O 1
ATOM 3251 N N . HIS A 1 402 ? 10.418 -4.758 12.459 1.00 33.47 402 HIS A N 1
ATOM 3252 C CA . HIS A 1 402 ? 9.735 -5.973 11.984 1.00 33.47 402 HIS A CA 1
ATOM 3253 C C . HIS A 1 402 ? 10.080 -7.155 12.879 1.00 33.47 402 HIS A C 1
ATOM 3255 O O . HIS A 1 402 ? 11.167 -7.112 13.484 1.00 33.47 402 HIS A O 1
#

Radius of gyration: 22.17 Å; Cα contacts (8 Å, |Δi|>4): 683; chains: 1; bounding box: 73×48×62 Å

Secondary structure (DSSP, 8-state):
---BHHHHHHHHHHHHHHH-BPPP--TTSSS-S-EE--HHHHHHHHHS---GGG---EEEE---SS--TTSS-S------SS---GGGSHHHHHHHS-S-TT-EEEEE-TTSBTTS-SEEEEEHHHHHHHHHTT---SS--EEEEEEP-SS--S-GGG-SGGGBHHHHHHHHHHHTT--SSP-S-HHHHHHHHHHHSEEEEE-TT--EEEEB-GGG-EEEEEEEES-EEEEEE-S--HHHHHHHHH-TTT----TT-EEEEEEPTTEEEEE-TT--EEEE--TT--EEEEEEEEB-STTHHHHHHHHHHHHH-GGGBSS--TTTHHHHHHHHHHHHHHHHHH-THHHHTTT-HHHHHHHHHHHHHHHHHHHHHHHHHHHHHHHHHHSS-S------------

InterPro domains:
  IPR003347 JmjC domain [PS51184] (177-311)

Solvent-accessible surface area (backbone atoms only — not comparable to full-atom values): 22033 Å² total; per-residue (Å²): 130,81,63,24,45,35,54,50,35,52,55,42,47,52,61,44,58,76,54,38,39,73,59,41,64,52,67,90,82,43,78,61,42,33,44,83,36,57,52,66,57,42,24,56,52,64,65,43,85,69,57,77,85,74,61,48,35,38,34,32,70,45,76,61,90,43,72,46,82,70,77,82,57,101,78,71,85,85,78,80,89,92,72,83,59,66,78,40,41,32,69,42,44,54,55,70,52,40,86,68,40,80,47,68,42,64,31,33,37,33,76,32,42,66,95,47,61,57,49,45,79,42,37,42,52,57,50,51,53,55,62,72,66,68,68,79,55,100,61,25,45,37,30,72,77,39,77,50,68,65,84,86,75,76,53,75,44,59,69,48,79,37,37,40,42,46,61,52,33,50,46,38,70,52,32,60,93,53,91,62,88,63,84,55,55,72,66,62,54,49,56,53,48,48,53,45,35,20,23,31,44,31,36,15,52,38,66,46,58,63,28,20,60,48,77,18,41,19,40,37,41,30,24,48,30,43,53,46,30,41,31,33,56,43,79,63,52,70,67,53,48,52,54,30,57,75,39,49,80,74,58,65,86,48,86,70,32,30,26,41,52,73,41,43,56,24,29,23,41,36,38,49,51,54,51,40,30,29,38,39,34,52,56,91,31,49,32,32,30,41,32,30,45,39,28,38,45,68,42,47,59,60,29,52,51,34,38,40,50,40,64,78,31,59,83,39,35,84,42,77,41,82,86,60,47,62,59,52,55,52,29,48,53,52,52,52,52,54,27,58,73,69,34,70,67,56,26,51,67,46,68,28,69,65,45,53,52,52,38,56,50,49,53,52,50,37,54,53,53,48,53,50,47,52,52,54,56,51,51,54,58,51,54,56,62,72,72,54,78,95,81,71,94,71,76,88,81,72,91,65,71,121

Foldseek 3Di:
DDWWQLSLQVVQCVLQVVLADAFDADVVVHQGQEHEDELVRLLVVLLDLDPPLNQHKYKYFADQPQAQPPPPDPPDDDDDDDPPPLCRASLNVQLVLVPAQQDWAWKAWGRDGPVDARTDIDGSVVVSVVVSVLDQDPTKIKGDQAQGSDPDRPGPSCPDPQFCLLVLLLCCLQAPPDPDDTPRDVVSVSVSSSQAKGKIKIAAFDKFAWAFAALLWKKKKAWNFWKKKKKFLGSDDPVLVVVCLVPVSNRNPSVSSIYIDIDDHSMMMIGGGPTGMMIHGHSSIITMMMMHTTHGLSCLLVSLVSNLSCLVRVVRYLAGHLPPSVSSLVSVLVQLVVLVVVDDVSQVSSVHPVNSVSSVVSSVSSVVSSVVSVVVVVVVVVVVVVPDPPDDPDDDDDDDPD